Protein AF-0000000078660977 (afdb_homodimer)

Structure (mmCIF, N/CA/C/O backbone):
data_AF-0000000078660977-model_v1
#
loop_
_entity.id
_entity.type
_entity.pdbx_description
1 polymer Lipoprotein
#
loop_
_atom_site.group_PDB
_atom_site.id
_atom_site.type_symbol
_atom_site.label_atom_id
_atom_site.label_alt_id
_atom_site.label_comp_id
_atom_site.label_asym_id
_atom_site.label_entity_id
_atom_site.label_seq_id
_atom_site.pdbx_PDB_ins_code
_atom_site.Cartn_x
_atom_site.Cartn_y
_atom_site.Cartn_z
_atom_site.occupancy
_atom_site.B_iso_or_equiv
_atom_site.auth_seq_id
_atom_site.auth_comp_id
_atom_site.auth_asym_id
_atom_site.auth_atom_id
_atom_site.pdbx_PDB_model_num
ATOM 1 N N . MET A 1 1 ? -34.031 -117.062 -117.625 1 32.09 1 MET A N 1
ATOM 2 C CA . MET A 1 1 ? -34.219 -116.75 -116.25 1 32.09 1 MET A CA 1
ATOM 3 C C . MET A 1 1 ? -32.938 -116.125 -115.688 1 32.09 1 MET A C 1
ATOM 5 O O . MET A 1 1 ? -31.906 -116.812 -115.562 1 32.09 1 MET A O 1
ATOM 9 N N . SER A 1 2 ? -32.719 -114.75 -116 1 29 2 SER A N 1
ATOM 10 C CA . SER A 1 2 ? -31.562 -113.875 -116 1 29 2 SER A CA 1
ATOM 11 C C . SER A 1 2 ? -31 -113.688 -114.562 1 29 2 SER A C 1
ATOM 13 O O . SER A 1 2 ? -31.734 -113.812 -113.625 1 29 2 SER A O 1
ATOM 15 N N . ARG A 1 3 ? -29.672 -113.75 -114.438 1 29.28 3 ARG A N 1
ATOM 16 C CA . ARG A 1 3 ? -28.453 -113.75 -113.625 1 29.28 3 ARG A CA 1
ATOM 17 C C . ARG A 1 3 ? -28.328 -112.5 -112.812 1 29.28 3 ARG A C 1
ATOM 19 O O . ARG A 1 3 ? -27.328 -112.25 -112.125 1 29.28 3 ARG A O 1
ATOM 26 N N . PHE A 1 4 ? -29.375 -111.5 -112.938 1 35.97 4 PHE A N 1
ATOM 27 C CA . PHE A 1 4 ? -28.719 -110.25 -112.688 1 35.97 4 PHE A CA 1
ATOM 28 C C . PHE A 1 4 ? -28.281 -110.125 -111.188 1 35.97 4 PHE A C 1
ATOM 30 O O . PHE A 1 4 ? -29.094 -110.25 -110.312 1 35.97 4 PHE A O 1
ATOM 37 N N . GLY A 1 5 ? -27.062 -110.625 -110.875 1 33.03 5 GLY A N 1
ATOM 38 C CA . GLY A 1 5 ? -26.359 -110.688 -109.625 1 33.03 5 GLY A CA 1
ATOM 39 C C . GLY A 1 5 ? -26.172 -109.312 -109 1 33.03 5 GLY A C 1
ATOM 40 O O . GLY A 1 5 ? -25.719 -108.375 -109.625 1 33.03 5 GLY A O 1
ATOM 41 N N . ARG A 1 6 ? -27.141 -108.938 -108.125 1 36.5 6 ARG A N 1
ATOM 42 C CA . ARG A 1 6 ? -27.297 -107.688 -107.438 1 36.5 6 ARG A CA 1
ATOM 43 C C . ARG A 1 6 ? -26.031 -107.312 -106.625 1 36.5 6 ARG A C 1
ATOM 45 O O . ARG A 1 6 ? -25.531 -108.125 -105.875 1 36.5 6 ARG A O 1
ATOM 52 N N . ILE A 1 7 ? -25.156 -106.562 -107.312 1 34.75 7 ILE A N 1
ATOM 53 C CA . ILE A 1 7 ? -23.859 -106.062 -106.875 1 34.75 7 ILE A CA 1
ATOM 54 C C . ILE A 1 7 ? -24.031 -105.312 -105.625 1 34.75 7 ILE A C 1
ATOM 56 O O . ILE A 1 7 ? -24.812 -104.312 -105.562 1 34.75 7 ILE A O 1
ATOM 60 N N . LEU A 1 8 ? -23.969 -105.938 -104.438 1 33.34 8 LEU A N 1
ATOM 61 C CA . LEU A 1 8 ? -24.156 -105.438 -103.062 1 33.34 8 LEU A CA 1
ATOM 62 C C . LEU A 1 8 ? -23.156 -104.312 -102.75 1 33.34 8 LEU A C 1
ATOM 64 O O . LEU A 1 8 ? -21.938 -104.562 -102.875 1 33.34 8 LEU A O 1
ATOM 68 N N . ALA A 1 9 ? -23.328 -103.125 -103.312 1 35.66 9 ALA A N 1
ATOM 69 C CA . ALA A 1 9 ? -22.328 -102.062 -103.125 1 35.66 9 ALA A CA 1
ATOM 70 C C . ALA A 1 9 ? -22.078 -101.75 -101.688 1 35.66 9 ALA A C 1
ATOM 72 O O . ALA A 1 9 ? -23.031 -101.688 -100.875 1 35.66 9 ALA A O 1
ATOM 73 N N . PRO A 1 10 ? -20.875 -102 -101.188 1 38.38 10 PRO A N 1
ATOM 74 C CA . PRO A 1 10 ? -20.484 -101.875 -99.75 1 38.38 10 PRO A CA 1
ATOM 75 C C . PRO A 1 10 ? -20.641 -100.438 -99.25 1 38.38 10 PRO A C 1
ATOM 77 O O . PRO A 1 10 ? -20.406 -99.438 -100 1 38.38 10 PRO A O 1
ATOM 80 N N . THR A 1 11 ? -21.734 -100.125 -98.5 1 34.19 11 THR A N 1
ATOM 81 C CA . THR A 1 11 ? -22.062 -98.812 -97.938 1 34.19 11 THR A CA 1
ATOM 82 C C . THR A 1 11 ? -20.922 -98.312 -97.062 1 34.19 11 THR A C 1
ATOM 84 O O . THR A 1 11 ? -20.469 -99.062 -96.125 1 34.19 11 THR A O 1
ATOM 87 N N . PHE A 1 12 ? -20.031 -97.5 -97.562 1 32.88 12 PHE A N 1
ATOM 88 C CA . PHE A 1 12 ? -18.875 -96.875 -96.938 1 32.88 12 PHE A CA 1
ATOM 89 C C . PHE A 1 12 ? -19.297 -96 -95.75 1 32.88 12 PHE A C 1
ATOM 91 O O . PHE A 1 12 ? -20.172 -95.125 -95.875 1 32.88 12 PHE A O 1
ATOM 98 N N . LEU A 1 13 ? -19.344 -96.562 -94.562 1 32.59 13 LEU A N 1
ATOM 99 C CA . LEU A 1 13 ? -19.656 -95.938 -93.25 1 32.59 13 LEU A CA 1
ATOM 100 C C . LEU A 1 13 ? -18.672 -94.812 -92.938 1 32.59 13 LEU A C 1
ATOM 102 O O . LEU A 1 13 ? -17.469 -95.062 -92.875 1 32.59 13 LEU A O 1
ATOM 106 N N . LEU A 1 14 ? -18.844 -93.625 -93.562 1 33.38 14 LEU A N 1
ATOM 107 C CA . LEU A 1 14 ? -18.016 -92.438 -93.312 1 33.38 14 LEU A CA 1
ATOM 108 C C . LEU A 1 14 ? -18.094 -92.062 -91.812 1 33.38 14 LEU A C 1
ATOM 110 O O . LEU A 1 14 ? -19.172 -91.812 -91.312 1 33.38 14 LEU A O 1
ATOM 114 N N . SER A 1 15 ? -17.219 -92.562 -90.938 1 34.03 15 SER A N 1
ATOM 115 C CA . SER A 1 15 ? -17.047 -92.188 -89.5 1 34.03 15 SER A CA 1
ATOM 116 C C . SER A 1 15 ? -16.672 -90.75 -89.312 1 34.03 15 SER A C 1
ATOM 118 O O . SER A 1 15 ? -15.656 -90.312 -89.875 1 34.03 15 SER A O 1
ATOM 120 N N . ALA A 1 16 ? -17.625 -89.812 -89.375 1 34.84 16 ALA A N 1
ATOM 121 C CA . ALA A 1 16 ? -17.391 -88.375 -89.188 1 34.84 16 ALA A CA 1
ATOM 122 C C . ALA A 1 16 ? -16.781 -88.125 -87.812 1 34.84 16 ALA A C 1
ATOM 124 O O . ALA A 1 16 ? -17.344 -88.562 -86.75 1 34.84 16 ALA A O 1
ATOM 125 N N . LEU A 1 17 ? -15.438 -88 -87.688 1 34.91 17 LEU A N 1
ATOM 126 C CA . LEU A 1 17 ? -14.648 -87.625 -86.562 1 34.91 17 LEU A CA 1
ATOM 127 C C . LEU A 1 17 ? -15.047 -86.188 -86.062 1 34.91 17 LEU A C 1
ATOM 129 O O . LEU A 1 17 ? -14.891 -85.25 -86.812 1 34.91 17 LEU A O 1
ATOM 133 N N . ALA A 1 18 ? -16.203 -86 -8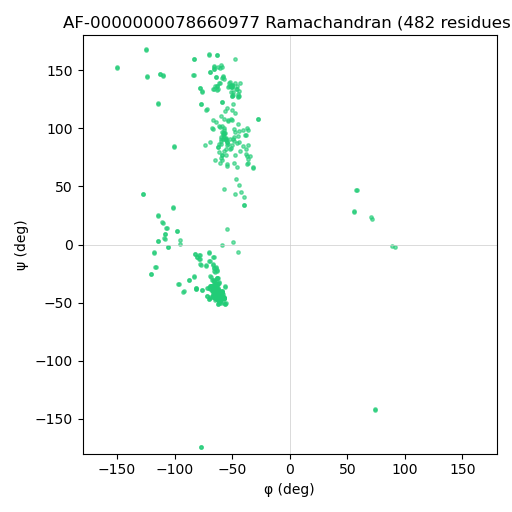5.375 1 37.31 18 ALA A N 1
ATOM 134 C CA . ALA A 1 18 ? -16.578 -84.75 -84.812 1 37.31 18 ALA A CA 1
ATOM 135 C C . ALA A 1 18 ? -15.523 -84.25 -83.875 1 37.31 18 ALA A C 1
ATOM 137 O O . ALA A 1 18 ? -15.203 -84.875 -82.875 1 37.31 18 ALA A O 1
ATOM 138 N N . ILE A 1 19 ? -14.5 -83.438 -84.312 1 37.97 19 ILE A N 1
ATOM 139 C CA . ILE A 1 19 ? -13.492 -82.75 -83.5 1 37.97 19 ILE A CA 1
ATOM 140 C C . ILE A 1 19 ? -14.164 -81.75 -82.562 1 37.97 19 ILE A C 1
ATOM 142 O O . ILE A 1 19 ? -14.852 -80.812 -83.062 1 37.97 19 ILE A O 1
ATOM 146 N N . GLY A 1 20 ? -14.672 -82.125 -81.375 1 35.31 20 GLY A N 1
ATOM 147 C CA . GLY A 1 20 ? -15.156 -81.25 -80.312 1 35.31 20 GLY A CA 1
ATOM 148 C C . GLY A 1 20 ? -14.172 -80.188 -80 1 35.31 20 GLY A C 1
ATOM 149 O O . GLY A 1 20 ? -13.016 -80.438 -79.688 1 35.31 20 GLY A O 1
ATOM 150 N N . LEU A 1 21 ? -14.203 -79 -80.625 1 39.22 21 LEU A N 1
ATOM 151 C CA . LEU A 1 21 ? -13.469 -77.812 -80.25 1 39.22 21 LEU A CA 1
ATOM 152 C C . LEU A 1 21 ? -13.758 -77.375 -78.812 1 39.22 21 LEU A C 1
ATOM 154 O O . LEU A 1 21 ? -14.898 -77.125 -78.438 1 39.22 21 LEU A O 1
ATOM 158 N N . ALA A 1 22 ? -13.133 -78 -77.75 1 43.34 22 ALA A N 1
ATOM 159 C CA . ALA A 1 22 ? -13.133 -77.562 -76.375 1 43.34 22 ALA A CA 1
ATOM 160 C C . ALA A 1 22 ? -12.711 -76.062 -76.25 1 43.34 22 ALA A C 1
ATOM 162 O O . ALA A 1 22 ? -11.594 -75.75 -76.625 1 43.34 22 ALA A O 1
ATOM 163 N N . SER A 1 23 ? -13.625 -75.125 -76.438 1 44.31 23 SER A N 1
ATOM 164 C CA . SER A 1 23 ? -13.383 -73.688 -76.188 1 44.31 23 SER A CA 1
ATOM 165 C C . SER A 1 23 ? -12.805 -73.5 -74.75 1 44.31 23 SER A C 1
ATOM 167 O O . SER A 1 23 ? -13.414 -73.938 -73.75 1 44.31 23 SER A O 1
ATOM 169 N N . CYS A 1 24 ? -11.531 -73.5 -74.438 1 46.94 24 CYS A N 1
ATOM 170 C CA . CYS A 1 24 ? -10.797 -73.062 -73.25 1 46.94 24 CYS A CA 1
ATOM 171 C C . CYS A 1 24 ? -11.258 -71.75 -72.75 1 46.94 24 CYS A C 1
ATOM 173 O O . CYS A 1 24 ? -10.781 -70.688 -73.25 1 46.94 24 CYS A O 1
ATOM 175 N N . ALA A 1 25 ? -12.547 -71.438 -72.5 1 49.53 25 ALA A N 1
ATOM 176 C CA . ALA A 1 25 ? -12.859 -70.188 -71.875 1 49.53 25 ALA A CA 1
ATOM 177 C C . ALA A 1 25 ? -12.07 -70 -70.562 1 49.53 25 ALA A C 1
ATOM 179 O O . ALA A 1 25 ? -12.086 -70.875 -69.688 1 49.53 25 ALA A O 1
ATOM 180 N N . ALA A 1 26 ? -11.008 -69.125 -70.5 1 58.16 26 ALA A N 1
ATOM 181 C CA . ALA A 1 26 ? -10.281 -68.75 -69.25 1 58.16 26 ALA A CA 1
ATOM 182 C C . ALA A 1 26 ? -11.234 -68.312 -68.125 1 58.16 26 ALA A C 1
ATOM 184 O O . ALA A 1 26 ? -12.242 -67.688 -68.375 1 58.16 26 ALA A O 1
ATOM 185 N N . PRO A 1 27 ? -11.211 -69.125 -67.062 1 62.12 27 PRO A N 1
ATOM 186 C CA . PRO A 1 27 ? -12.062 -68.688 -65.938 1 62.12 27 PRO A CA 1
ATOM 187 C C . PRO A 1 27 ? -11.945 -67.188 -65.625 1 62.12 27 PRO A C 1
ATOM 189 O O . PRO A 1 27 ? -10.891 -66.625 -65.875 1 62.12 27 PRO A O 1
ATOM 192 N N . PRO A 1 28 ? -13.109 -66.5 -65.562 1 65.25 28 PRO A N 1
ATOM 193 C CA . PRO A 1 28 ? -13.031 -65.062 -65.25 1 65.25 28 PRO A CA 1
ATOM 194 C C . PRO A 1 28 ? -12.094 -64.75 -64.125 1 65.25 28 PRO A C 1
ATOM 196 O O . PRO A 1 28 ? -11.93 -65.562 -63.188 1 65.25 28 PRO A O 1
ATOM 199 N N . PRO A 1 29 ? -11.156 -63.844 -64.312 1 67.25 29 PRO A N 1
ATOM 200 C CA . PRO A 1 29 ? -10.25 -63.469 -63.219 1 67.25 29 PRO A CA 1
ATOM 201 C C . PRO A 1 29 ? -10.977 -63.25 -61.906 1 67.25 29 PRO A C 1
ATOM 203 O O . PRO A 1 29 ? -12.141 -62.844 -61.906 1 67.25 29 PRO A O 1
ATOM 206 N N . PRO A 1 30 ? -10.516 -63.875 -60.844 1 70.75 30 PRO A N 1
ATOM 207 C CA . PRO A 1 30 ? -11.148 -63.656 -59.562 1 70.75 30 PRO A CA 1
ATOM 208 C C . PRO A 1 30 ? -11.414 -62.156 -59.281 1 70.75 30 PRO A C 1
ATOM 210 O O . PRO A 1 30 ? -10.703 -61.312 -59.812 1 70.75 30 PRO A O 1
ATOM 213 N N . PRO A 1 31 ? -12.633 -61.812 -58.75 1 72.25 31 PRO A N 1
ATOM 214 C CA . PRO A 1 31 ? -12.914 -60.406 -58.469 1 72.25 31 PRO A CA 1
ATOM 215 C C . PRO A 1 31 ? -11.82 -59.75 -57.625 1 72.25 31 PRO A C 1
ATOM 217 O O . PRO A 1 31 ? -11.148 -60.438 -56.844 1 72.25 31 PRO A O 1
ATOM 220 N N . PRO A 1 32 ? -11.461 -58.5 -57.938 1 72.81 32 PRO A N 1
ATOM 221 C CA . PRO A 1 32 ? -10.43 -57.844 -57.125 1 72.81 32 PRO A CA 1
ATOM 222 C C . PRO A 1 32 ? -10.742 -57.844 -55.625 1 72.81 32 PRO A C 1
ATOM 224 O O . PRO A 1 32 ? -11.914 -57.844 -55.25 1 72.81 32 PRO A O 1
ATOM 227 N N . PRO A 1 33 ? -9.719 -58.156 -54.781 1 72.5 33 PRO A N 1
ATOM 228 C CA . PRO A 1 33 ? -9.977 -58.094 -53.344 1 72.5 33 PRO A CA 1
ATOM 229 C C . PRO A 1 33 ? -10.633 -56.781 -52.906 1 72.5 33 PRO A C 1
ATOM 231 O O . PRO A 1 33 ? -10.438 -55.75 -53.531 1 72.5 33 PRO A O 1
ATOM 234 N N . PRO A 1 34 ? -11.664 -56.844 -52 1 73.44 34 PRO A N 1
ATOM 235 C CA . PRO A 1 34 ? -12.297 -55.625 -51.531 1 73.44 34 PRO A CA 1
ATOM 236 C C . PRO A 1 34 ? -11.281 -54.594 -51.031 1 73.44 34 PRO A C 1
ATOM 238 O O . PRO A 1 34 ? -10.211 -54.969 -50.531 1 73.44 34 PRO A O 1
ATOM 241 N N . PRO A 1 35 ? -11.453 -53.312 -51.406 1 73.44 35 PRO A N 1
ATOM 242 C CA . PRO A 1 35 ? -10.523 -52.281 -50.938 1 73.44 35 PRO A CA 1
ATOM 243 C C . PRO A 1 35 ? -10.328 -52.312 -49.406 1 73.44 35 PRO A C 1
ATOM 245 O O . PRO A 1 35 ? -11.242 -52.688 -48.688 1 73.44 35 PRO A O 1
ATOM 248 N N . PRO A 1 36 ? -9.07 -52.188 -49 1 71.38 36 PRO A N 1
ATOM 249 C CA . PRO A 1 36 ? -8.844 -52.188 -47.562 1 71.38 36 PRO A CA 1
ATOM 250 C C . PRO A 1 36 ? -9.75 -51.219 -46.844 1 71.38 36 PRO A C 1
ATOM 252 O O . PRO A 1 36 ? -10.156 -50.188 -47.406 1 71.38 36 PRO A O 1
ATOM 255 N N . PRO A 1 37 ? -10.328 -51.625 -45.688 1 71 37 PRO A N 1
ATOM 256 C CA . PRO A 1 37 ? -11.172 -50.688 -44.938 1 71 37 PRO A CA 1
ATOM 257 C C . PRO A 1 37 ? -10.508 -49.344 -44.688 1 71 37 PRO A C 1
ATOM 259 O O . PRO A 1 37 ? -9.281 -49.281 -44.594 1 71 37 PRO A O 1
ATOM 262 N N . PRO A 1 38 ? -11.266 -48.25 -45 1 66.19 38 PRO A N 1
ATOM 263 C CA . PRO A 1 38 ? -10.688 -46.906 -44.75 1 66.19 38 PRO A CA 1
ATOM 264 C C . PRO A 1 38 ? -10.031 -46.781 -43.375 1 66.19 38 PRO A C 1
ATOM 266 O O . PRO A 1 38 ? -10.461 -47.438 -42.438 1 66.19 38 PRO A O 1
ATOM 269 N N . PRO A 1 39 ? -8.812 -46.188 -43.406 1 62.62 39 PRO A N 1
ATOM 270 C CA . PRO A 1 39 ? -8.156 -46.062 -42.125 1 62.62 39 PRO A CA 1
ATOM 271 C C . PRO A 1 39 ? -9.07 -45.438 -41.062 1 62.62 39 PRO A C 1
ATOM 273 O O . PRO A 1 39 ? -9.906 -44.594 -41.375 1 62.62 39 PRO A O 1
ATOM 276 N N . LYS A 1 40 ? -9.211 -46.094 -39.906 1 64.75 40 LYS A N 1
ATOM 277 C CA . LYS A 1 40 ? -10.008 -45.562 -38.812 1 64.75 40 LYS A CA 1
ATOM 278 C C . LYS A 1 40 ? -9.625 -44.125 -38.469 1 64.75 40 LYS A C 1
ATOM 280 O O . LYS A 1 40 ? -8.438 -43.812 -38.375 1 64.75 40 LYS A O 1
ATOM 285 N N . VAL A 1 41 ? -10.492 -43.188 -38.812 1 64.5 41 VAL A N 1
ATOM 286 C CA . VAL A 1 41 ? -10.289 -41.781 -38.438 1 64.5 41 VAL A CA 1
ATOM 287 C C . VAL A 1 41 ? -10.172 -41.656 -36.938 1 64.5 41 VAL A C 1
ATOM 289 O O . VAL A 1 41 ? -11.094 -42.031 -36.188 1 64.5 41 VAL A O 1
ATOM 292 N N . VAL A 1 42 ? -9.008 -41.656 -36.344 1 68.25 42 VAL A N 1
ATOM 293 C CA . VAL A 1 42 ? -8.797 -41.406 -34.938 1 68.25 42 VAL A CA 1
ATOM 294 C C . VAL A 1 42 ? -9.156 -39.938 -34.594 1 68.25 42 VAL A C 1
ATOM 296 O O . VAL A 1 42 ? -8.555 -39 -35.125 1 68.25 42 VAL A O 1
ATOM 299 N N . ILE A 1 43 ? -10.312 -39.688 -34.062 1 80.25 43 ILE A N 1
ATOM 300 C CA . ILE A 1 43 ? -10.68 -38.375 -33.562 1 80.25 43 ILE A CA 1
ATOM 301 C C . ILE A 1 43 ? -9.797 -37.969 -32.375 1 80.25 43 ILE A C 1
ATOM 303 O O . ILE A 1 43 ? -9.844 -38.625 -31.328 1 80.25 43 ILE A O 1
ATOM 307 N N . ILE A 1 44 ? -8.859 -37.062 -32.562 1 85.69 44 ILE A N 1
ATOM 308 C CA . ILE A 1 44 ? -7.98 -36.562 -31.5 1 85.69 44 ILE A CA 1
ATOM 309 C C . ILE A 1 44 ? -8.766 -35.656 -30.547 1 85.69 44 ILE A C 1
ATOM 311 O O . ILE A 1 44 ? -9.344 -34.656 -30.984 1 85.69 44 ILE A O 1
ATOM 315 N N . PRO A 1 45 ? -8.828 -36.125 -29.312 1 90.88 45 PRO A N 1
ATOM 316 C CA . PRO A 1 45 ? -9.492 -35.219 -28.359 1 90.88 45 PRO A CA 1
ATOM 317 C C . PRO A 1 45 ? -8.812 -33.875 -28.25 1 90.88 45 PRO A C 1
ATOM 319 O O . PRO A 1 45 ? -7.625 -33.75 -28.562 1 90.88 45 PRO A O 1
ATOM 322 N N . PRO A 1 46 ? -9.594 -32.938 -27.875 1 92.81 46 PRO A N 1
ATOM 323 C CA . PRO A 1 46 ? -8.984 -31.625 -27.734 1 92.81 46 PRO A CA 1
ATOM 324 C C . PRO A 1 46 ? -7.836 -31.609 -26.719 1 92.81 46 PRO A C 1
ATOM 326 O O . PRO A 1 46 ? -7.883 -32.312 -25.719 1 92.81 46 PRO A O 1
ATOM 329 N N . ARG A 1 47 ? -6.785 -30.812 -27.031 1 93.31 47 ARG A N 1
ATOM 330 C CA . ARG A 1 47 ? -5.652 -30.625 -26.125 1 93.31 47 ARG A CA 1
ATOM 331 C C . ARG A 1 47 ? -6.094 -29.969 -24.828 1 93.31 47 ARG A C 1
ATOM 333 O O . ARG A 1 47 ? -6.824 -28.984 -24.828 1 93.31 47 ARG A O 1
ATOM 340 N N . PRO A 1 48 ? -5.664 -30.5 -23.719 1 95.25 48 PRO A N 1
ATOM 341 C CA . PRO A 1 48 ? -6.027 -29.906 -22.438 1 95.25 48 PRO A CA 1
ATOM 342 C C . PRO A 1 48 ? -5.594 -28.438 -22.312 1 95.25 48 PRO A C 1
ATOM 344 O O . PRO A 1 48 ? -4.527 -28.078 -22.812 1 95.25 48 PRO A O 1
ATOM 347 N N . LYS A 1 49 ? -6.422 -27.719 -21.656 1 95.56 49 LYS A N 1
ATOM 348 C CA . LYS A 1 49 ? -6.133 -26.297 -21.438 1 95.56 49 LYS A CA 1
ATOM 349 C C . LYS A 1 49 ? -5.871 -26.016 -19.953 1 95.56 49 LYS A C 1
ATOM 351 O O . LYS A 1 49 ? -6.52 -26.609 -19.078 1 95.56 49 LYS A O 1
ATOM 356 N N . ALA A 1 50 ? -5.027 -25.109 -19.75 1 96.81 50 ALA A N 1
ATOM 357 C CA . ALA A 1 50 ? -4.711 -24.734 -18.375 1 96.81 50 ALA A CA 1
ATOM 358 C C . ALA A 1 50 ? -5.891 -24.031 -17.719 1 96.81 50 ALA A C 1
ATOM 360 O O . ALA A 1 50 ? -6.641 -23.312 -18.391 1 96.81 50 ALA A O 1
ATOM 361 N N . PRO A 1 51 ? -5.977 -24.234 -16.469 1 96.88 51 PRO A N 1
ATOM 362 C CA . PRO A 1 51 ? -7.078 -23.562 -15.781 1 96.88 51 PRO A CA 1
ATOM 363 C C . PRO A 1 51 ? -6.965 -22.031 -15.844 1 96.88 51 PRO A C 1
ATOM 365 O O . PRO A 1 51 ? -5.879 -21.484 -15.633 1 96.88 51 PRO A O 1
ATOM 368 N N . ASN A 1 52 ? -8.078 -21.391 -16.109 1 96.44 52 ASN A N 1
ATOM 369 C CA . ASN A 1 52 ? -8.203 -19.938 -16.109 1 96.44 52 ASN A CA 1
ATOM 370 C C . ASN A 1 52 ? -7.191 -19.281 -17.047 1 96.44 52 ASN A C 1
ATOM 372 O O . ASN A 1 52 ? -6.676 -18.203 -16.75 1 96.44 52 ASN A O 1
ATOM 376 N N . GLY A 1 53 ? -6.824 -20.016 -18.062 1 94.56 53 GLY A N 1
ATOM 377 C CA . GLY A 1 53 ? -5.926 -19.453 -19.062 1 94.56 53 GLY A CA 1
ATOM 378 C C . GLY A 1 53 ? -4.508 -19.281 -18.562 1 94.56 53 GLY A C 1
ATOM 379 O O . GLY A 1 53 ? -3.75 -18.469 -19.109 1 94.56 53 GLY A O 1
ATOM 380 N N . ALA A 1 54 ? -4.168 -20 -17.562 1 96.62 54 ALA A N 1
ATOM 381 C CA . ALA A 1 54 ? -2.836 -19.922 -16.969 1 96.62 54 ALA A CA 1
ATOM 382 C C . ALA A 1 54 ? -1.762 -20.297 -17.984 1 96.62 54 ALA A C 1
ATOM 384 O O . ALA A 1 54 ? -2.035 -21.031 -18.953 1 96.62 54 ALA A O 1
ATOM 385 N N . SER A 1 55 ? -0.605 -19.734 -17.781 1 93.12 55 SER A N 1
ATOM 386 C CA . SER A 1 55 ? 0.537 -20.141 -18.594 1 93.12 55 SER A CA 1
ATOM 387 C C . SER A 1 55 ? 0.881 -21.609 -18.375 1 93.12 55 SER A C 1
ATOM 389 O O . SER A 1 55 ? 0.479 -22.203 -17.375 1 93.12 55 SER A O 1
ATOM 391 N N . GLU A 1 56 ? 1.657 -22.188 -19.281 1 88.12 56 GLU A N 1
ATOM 392 C CA . GLU A 1 56 ? 1.96 -23.625 -19.219 1 88.12 56 GLU A CA 1
ATOM 393 C C . GLU A 1 56 ? 3.096 -23.906 -18.234 1 88.12 56 GLU A C 1
ATOM 395 O O . GLU A 1 56 ? 3.312 -25.047 -17.844 1 88.12 56 GLU A O 1
ATOM 400 N N . ASN A 1 57 ? 3.727 -22.906 -17.734 1 88 57 ASN A N 1
ATOM 401 C CA . ASN A 1 57 ? 4.926 -23.188 -16.953 1 88 57 ASN A CA 1
ATOM 402 C C . ASN A 1 57 ? 4.867 -22.516 -15.586 1 88 57 ASN A C 1
ATOM 404 O O . ASN A 1 57 ? 5.871 -21.984 -15.102 1 88 57 ASN A O 1
ATOM 408 N N . ILE A 1 58 ? 3.746 -22.594 -14.977 1 94.38 58 ILE A N 1
ATOM 409 C CA . ILE A 1 58 ? 3.643 -22.031 -13.641 1 94.38 58 ILE A CA 1
ATOM 410 C C . ILE A 1 58 ? 4.285 -22.984 -12.633 1 94.38 58 ILE A C 1
ATOM 412 O O . ILE A 1 58 ? 4.109 -24.203 -12.711 1 94.38 58 ILE A O 1
ATOM 416 N N . TYR A 1 59 ? 5.059 -22.375 -11.781 1 92.31 59 TYR A N 1
ATOM 417 C CA . TYR A 1 59 ? 5.621 -23.156 -10.688 1 92.31 59 TYR A CA 1
ATOM 418 C C . TYR A 1 59 ? 4.527 -23.625 -9.734 1 92.31 59 TYR A C 1
ATOM 420 O O . TYR A 1 59 ? 3.668 -22.828 -9.328 1 92.31 59 TYR A O 1
ATOM 428 N N . VAL A 1 60 ? 4.582 -24.906 -9.359 1 94.94 60 VAL A N 1
ATOM 429 C CA . VAL A 1 60 ? 3.631 -25.469 -8.414 1 94.94 60 VAL A CA 1
ATOM 430 C C . VAL A 1 60 ? 4.355 -25.875 -7.129 1 94.94 60 VAL A C 1
ATOM 432 O O . VAL A 1 60 ? 5.242 -26.734 -7.148 1 94.94 60 VAL A O 1
ATOM 435 N N . PRO A 1 61 ? 3.906 -25.297 -6.004 1 95.88 61 PRO A N 1
ATOM 436 C CA . PRO A 1 61 ? 4.559 -25.688 -4.75 1 95.88 61 PRO A CA 1
ATOM 437 C C . PRO A 1 61 ? 4.344 -27.156 -4.406 1 95.88 61 PRO A C 1
ATOM 439 O O . PRO A 1 61 ? 3.264 -27.703 -4.648 1 95.88 61 PRO A O 1
ATOM 442 N N . PRO A 1 62 ? 5.355 -27.719 -3.85 1 94 62 PRO A N 1
ATOM 443 C CA . PRO A 1 62 ? 5.215 -29.125 -3.5 1 94 62 PRO A CA 1
ATOM 444 C C . PRO A 1 62 ? 4.164 -29.359 -2.416 1 94 62 PRO A C 1
ATOM 446 O O . PRO A 1 62 ? 3.928 -28.484 -1.578 1 94 62 PRO A O 1
ATOM 449 N N . ALA A 1 63 ? 3.59 -30.531 -2.498 1 92.31 63 ALA A N 1
ATOM 450 C CA . ALA A 1 63 ? 2.615 -30.953 -1.497 1 92.31 63 ALA A CA 1
ATOM 451 C C . ALA A 1 63 ? 3.182 -32.062 -0.623 1 92.31 63 ALA A C 1
ATOM 453 O O . ALA A 1 63 ? 4.012 -32.875 -1.075 1 92.31 63 ALA A O 1
ATOM 454 N N . ASP A 1 64 ? 2.752 -31.984 0.606 1 90.31 64 ASP A N 1
ATOM 455 C CA . ASP A 1 64 ? 3.16 -33.094 1.469 1 90.31 64 ASP A CA 1
ATOM 456 C C . ASP A 1 64 ? 2.324 -34.344 1.194 1 90.31 64 ASP A C 1
ATOM 458 O O . ASP A 1 64 ? 1.555 -34.375 0.231 1 90.31 64 ASP A O 1
ATOM 462 N N . ALA A 1 65 ? 2.574 -35.375 2.051 1 89.94 65 ALA A N 1
ATOM 463 C CA . ALA A 1 65 ? 1.932 -36.656 1.837 1 89.94 65 ALA A CA 1
ATOM 464 C C . ALA A 1 65 ? 0.415 -36.562 1.962 1 89.94 65 ALA A C 1
ATOM 466 O O . ALA A 1 65 ? -0.323 -37.344 1.369 1 89.94 65 ALA A O 1
ATOM 467 N N . ASN A 1 66 ? -0.048 -35.531 2.65 1 89.31 66 ASN A N 1
ATOM 468 C CA . ASN A 1 66 ? -1.479 -35.344 2.865 1 89.31 66 ASN A CA 1
ATOM 469 C C . ASN A 1 66 ? -2.078 -34.406 1.835 1 89.31 66 ASN A C 1
ATOM 471 O O . ASN A 1 66 ? -3.266 -34.062 1.901 1 89.31 66 ASN A O 1
ATOM 475 N N . GLY A 1 67 ? -1.264 -33.938 0.939 1 86.81 67 GLY A N 1
ATOM 476 C CA . GLY A 1 67 ? -1.76 -33.094 -0.124 1 86.81 67 GLY A CA 1
ATOM 477 C C . GLY A 1 67 ? -1.702 -31.609 0.225 1 86.81 67 GLY A C 1
ATOM 478 O O . GLY A 1 67 ? -2.129 -30.75 -0.563 1 86.81 67 GLY A O 1
ATOM 479 N N . LEU A 1 68 ? -1.257 -31.344 1.438 1 90.62 68 LEU A N 1
ATOM 480 C CA . LEU A 1 68 ? -1.125 -29.938 1.837 1 90.62 68 LEU A CA 1
ATOM 481 C C . LEU A 1 68 ? 0.115 -29.312 1.211 1 90.62 68 LEU A C 1
ATOM 483 O O . LEU A 1 68 ? 1.235 -29.766 1.449 1 90.62 68 LEU A O 1
ATOM 487 N N . ARG A 1 69 ? -0.111 -28.281 0.456 1 94.38 69 ARG A N 1
ATOM 488 C CA . ARG A 1 69 ? 0.988 -27.672 -0.273 1 94.38 69 ARG A CA 1
ATOM 489 C C . ARG A 1 69 ? 1.741 -26.672 0.612 1 94.38 69 ARG A C 1
ATOM 491 O O . ARG A 1 69 ? 1.143 -26.016 1.465 1 94.38 69 ARG A O 1
ATOM 498 N N . GLN A 1 70 ? 2.986 -26.656 0.338 1 94.81 70 GLN A N 1
ATOM 499 C CA . GLN A 1 70 ? 3.773 -25.594 0.956 1 94.81 70 GLN A CA 1
ATOM 500 C C . GLN A 1 70 ? 3.275 -24.219 0.523 1 94.81 70 GLN A C 1
ATOM 502 O O . GLN A 1 70 ? 2.873 -24.031 -0.626 1 94.81 70 GLN A O 1
ATOM 507 N N . SER A 1 71 ? 3.254 -23.359 1.52 1 96.19 71 SER A N 1
ATOM 508 C CA . SER A 1 71 ? 2.797 -22 1.238 1 96.19 71 SER A CA 1
ATOM 509 C C . SER A 1 71 ? 3.469 -20.984 2.16 1 96.19 71 SER A C 1
ATOM 511 O O . SER A 1 71 ? 3.799 -21.312 3.305 1 96.19 71 SER A O 1
ATOM 513 N N . LEU A 1 72 ? 3.582 -19.797 1.646 1 96.25 72 LEU A N 1
ATOM 514 C CA . LEU A 1 72 ? 4.098 -18.672 2.432 1 96.25 72 LEU A CA 1
ATOM 515 C C . LEU A 1 72 ? 3.152 -18.328 3.578 1 96.25 72 LEU A C 1
ATOM 517 O O . LEU A 1 72 ? 3.521 -17.609 4.5 1 96.25 72 LEU A O 1
ATOM 521 N N . ASN A 1 73 ? 1.967 -18.922 3.521 1 98 73 ASN A N 1
ATOM 522 C CA . ASN A 1 73 ? 0.937 -18.609 4.504 1 98 73 ASN A CA 1
ATOM 523 C C . ASN A 1 73 ? 0.736 -19.734 5.5 1 98 73 ASN A C 1
ATOM 525 O O . ASN A 1 73 ? -0.268 -19.781 6.215 1 98 73 ASN A O 1
ATOM 529 N N . ARG A 1 74 ? 1.693 -20.672 5.535 1 96.38 74 ARG A N 1
ATOM 530 C CA . ARG A 1 74 ? 1.619 -21.797 6.457 1 96.38 74 ARG A CA 1
ATOM 531 C C . ARG A 1 74 ? 2.867 -21.875 7.332 1 96.38 74 ARG A C 1
ATOM 533 O O . ARG A 1 74 ? 3.969 -21.547 6.883 1 96.38 74 ARG A O 1
ATOM 540 N N . ASN A 1 75 ? 2.621 -22.297 8.57 1 95.38 75 ASN A N 1
ATOM 541 C CA . ASN A 1 75 ? 3.707 -22.5 9.523 1 95.38 75 ASN A CA 1
ATOM 542 C C . ASN A 1 75 ? 4.52 -21.234 9.734 1 95.38 75 ASN A C 1
ATOM 544 O O . ASN A 1 75 ? 5.75 -21.25 9.648 1 95.38 75 ASN A O 1
ATOM 548 N N . ILE A 1 76 ? 3.801 -20.156 9.93 1 97.5 76 ILE A N 1
ATOM 549 C CA . ILE A 1 76 ? 4.43 -18.859 10.148 1 97.5 76 ILE A CA 1
ATOM 550 C C . ILE A 1 76 ? 3.924 -18.266 11.461 1 97.5 76 ILE A C 1
ATOM 552 O O . ILE A 1 76 ? 2.969 -18.766 12.055 1 97.5 76 ILE A O 1
ATOM 556 N N . SER A 1 77 ? 4.57 -17.234 11.922 1 97.81 77 SER A N 1
ATOM 557 C CA . SER A 1 77 ? 4.176 -16.594 13.172 1 97.81 77 SER A CA 1
ATOM 558 C C . SER A 1 77 ? 2.848 -15.859 13.023 1 97.81 77 SER A C 1
ATOM 560 O O . SER A 1 77 ? 2.412 -15.57 11.906 1 97.81 77 SER A O 1
ATOM 562 N N . THR A 1 78 ? 2.271 -15.562 14.117 1 97.69 78 THR A N 1
ATOM 563 C CA . THR A 1 78 ? 1.021 -14.812 14.086 1 97.69 78 THR A CA 1
ATOM 564 C C . THR A 1 78 ? 1.245 -13.406 13.539 1 97.69 78 THR A C 1
ATOM 566 O O . THR A 1 78 ? 0.366 -12.844 12.883 1 97.69 78 THR A O 1
ATOM 569 N N . ALA A 1 79 ? 2.404 -12.844 13.758 1 97.75 79 ALA A N 1
ATOM 570 C CA . ALA A 1 79 ? 2.738 -11.547 13.18 1 97.75 79 ALA A CA 1
ATOM 571 C C . ALA A 1 79 ? 2.783 -11.617 11.656 1 97.75 79 ALA A C 1
ATOM 573 O O . ALA A 1 79 ? 2.262 -10.734 10.969 1 97.75 79 ALA A O 1
ATOM 574 N N . GLN A 1 80 ? 3.361 -12.656 11.219 1 98.31 80 GLN A N 1
ATOM 575 C CA . GLN A 1 80 ? 3.404 -12.852 9.773 1 98.31 80 GLN A CA 1
ATOM 576 C C . GLN A 1 80 ? 2.002 -13.047 9.203 1 98.31 80 GLN A C 1
ATOM 578 O O . GLN A 1 80 ? 1.706 -12.586 8.094 1 98.31 80 GLN A O 1
ATOM 583 N N . MET A 1 81 ? 1.192 -13.688 9.945 1 98.75 81 MET A N 1
ATOM 584 C CA . MET A 1 81 ? -0.163 -13.93 9.453 1 98.75 81 MET A CA 1
ATOM 585 C C . MET A 1 81 ? -0.937 -12.617 9.336 1 98.75 81 MET A C 1
ATOM 587 O O . MET A 1 81 ? -1.666 -12.414 8.367 1 98.75 81 MET A O 1
ATOM 591 N N . VAL A 1 82 ? -0.765 -11.742 10.305 1 98.81 82 VAL A N 1
ATOM 592 C CA . VAL A 1 82 ? -1.428 -10.445 10.234 1 98.81 82 VAL A CA 1
ATOM 593 C C . VAL A 1 82 ? -0.861 -9.633 9.07 1 98.81 82 VAL A C 1
ATOM 595 O O . VAL A 1 82 ? -1.612 -9.023 8.305 1 98.81 82 VAL A O 1
ATOM 598 N N . TRP A 1 83 ? 0.424 -9.672 8.953 1 98.44 83 TRP A N 1
ATOM 599 C CA . TRP A 1 83 ? 1.065 -8.93 7.875 1 98.44 83 TRP A CA 1
ATOM 600 C C . TRP A 1 83 ? 0.618 -9.453 6.512 1 98.44 83 TRP A C 1
ATOM 602 O O . TRP A 1 83 ? 0.335 -8.672 5.602 1 98.44 83 TRP A O 1
ATOM 612 N N . ASN A 1 84 ? 0.527 -10.742 6.398 1 98.88 84 ASN A N 1
ATOM 613 C CA . ASN A 1 84 ? 0.112 -11.328 5.133 1 98.88 84 ASN A CA 1
ATOM 614 C C . ASN A 1 84 ? -1.351 -11.023 4.824 1 98.88 84 ASN A C 1
ATOM 616 O O . ASN A 1 84 ? -1.723 -10.859 3.662 1 98.88 84 ASN A O 1
ATOM 620 N N . LEU A 1 85 ? -2.156 -10.992 5.836 1 98.88 85 LEU A N 1
ATOM 621 C CA . LEU A 1 85 ? -3.543 -10.594 5.633 1 98.88 85 LEU A CA 1
ATOM 622 C C . LEU A 1 85 ? -3.625 -9.164 5.105 1 98.88 85 LEU A C 1
ATOM 624 O O . LEU A 1 85 ? -4.387 -8.883 4.176 1 98.88 85 LEU A O 1
ATOM 628 N N . ARG A 1 86 ? -2.834 -8.266 5.629 1 98.75 86 ARG A N 1
ATOM 629 C CA . ARG A 1 86 ? -2.771 -6.895 5.133 1 98.75 86 ARG A CA 1
ATOM 630 C C . ARG A 1 86 ? -2.32 -6.859 3.676 1 98.75 86 ARG A C 1
ATOM 632 O O . ARG A 1 86 ? -2.865 -6.102 2.869 1 98.75 86 ARG A O 1
ATOM 639 N N . ALA A 1 87 ? -1.34 -7.656 3.428 1 98.75 87 ALA A N 1
ATOM 640 C CA . ALA A 1 87 ? -0.839 -7.734 2.059 1 98.75 87 ALA A CA 1
ATOM 641 C C . ALA A 1 87 ? -1.932 -8.203 1.1 1 98.75 87 ALA A C 1
ATOM 643 O O . ALA A 1 87 ? -2.041 -7.691 -0.019 1 98.75 87 ALA A O 1
ATOM 644 N N . ALA A 1 88 ? -2.717 -9.164 1.538 1 98.94 88 ALA A N 1
ATOM 645 C CA . ALA A 1 88 ? -3.83 -9.633 0.716 1 98.94 88 ALA A CA 1
ATOM 646 C C . ALA A 1 88 ? -4.824 -8.5 0.446 1 98.94 88 ALA A C 1
ATOM 648 O O . ALA A 1 88 ? -5.262 -8.312 -0.69 1 98.94 88 ALA A O 1
ATOM 649 N N . TYR A 1 89 ? -5.164 -7.754 1.494 1 98.88 89 TYR A N 1
ATOM 650 C CA . TYR A 1 89 ? -6.043 -6.598 1.333 1 98.88 89 TYR A CA 1
ATOM 651 C C . TYR A 1 89 ? -5.457 -5.602 0.341 1 98.88 89 TYR A C 1
ATOM 653 O O . TYR A 1 89 ? -6.168 -5.086 -0.526 1 98.88 89 TYR A O 1
ATOM 661 N N . ASN A 1 90 ? -4.215 -5.336 0.468 1 98.25 90 ASN A N 1
ATOM 662 C CA . ASN A 1 90 ? -3.518 -4.375 -0.383 1 98.25 90 ASN A CA 1
ATOM 663 C C . ASN A 1 90 ? -3.545 -4.805 -1.848 1 98.25 90 ASN A C 1
ATOM 665 O O . ASN A 1 90 ? -3.922 -4.02 -2.721 1 98.25 90 ASN A O 1
ATOM 669 N N . VAL A 1 91 ? -3.193 -6.047 -2.043 1 98.62 91 VAL A N 1
ATOM 670 C CA . VAL A 1 91 ? -3.17 -6.559 -3.408 1 98.62 91 VAL A CA 1
ATOM 671 C C . VAL A 1 91 ? -4.574 -6.496 -4.008 1 98.62 91 VAL A C 1
ATOM 673 O O . VAL A 1 91 ? -4.742 -6.113 -5.168 1 98.62 91 VAL A O 1
ATOM 676 N N . ALA A 1 92 ? -5.551 -6.883 -3.24 1 98.88 92 ALA A N 1
ATOM 677 C CA . ALA A 1 92 ? -6.926 -6.852 -3.734 1 98.88 92 ALA A CA 1
ATOM 678 C C . ALA A 1 92 ? -7.359 -5.422 -4.055 1 98.88 92 ALA A C 1
ATOM 680 O O . ALA A 1 92 ? -8.016 -5.18 -5.066 1 98.88 92 ALA A O 1
ATOM 681 N N . ALA A 1 93 ? -6.977 -4.516 -3.25 1 98.12 93 ALA A N 1
ATOM 682 C CA . ALA A 1 93 ? -7.344 -3.119 -3.469 1 98.12 93 ALA A CA 1
ATOM 683 C C . ALA A 1 93 ? -6.785 -2.605 -4.793 1 98.12 93 ALA A C 1
ATOM 685 O O . ALA A 1 93 ? -7.418 -1.79 -5.469 1 98.12 93 ALA A O 1
ATOM 686 N N . LEU A 1 94 ? -5.648 -3.104 -5.16 1 97.06 94 LEU A N 1
ATOM 687 C CA . LEU A 1 94 ? -4.969 -2.654 -6.375 1 97.06 94 LEU A CA 1
ATOM 688 C C . LEU A 1 94 ? -5.52 -3.373 -7.602 1 97.06 94 LEU A C 1
ATOM 690 O O . LEU A 1 94 ? -5.551 -2.807 -8.695 1 97.06 94 LEU A O 1
ATOM 694 N N . ASN A 1 95 ? -6.035 -4.594 -7.379 1 96.94 95 ASN A N 1
ATOM 695 C CA . ASN A 1 95 ? -6.211 -5.441 -8.555 1 96.94 95 ASN A CA 1
ATOM 696 C C . ASN A 1 95 ? -7.684 -5.773 -8.789 1 96.94 95 ASN A C 1
ATOM 698 O O . ASN A 1 95 ? -8.055 -6.227 -9.875 1 96.94 95 ASN A O 1
ATOM 702 N N . CYS A 1 96 ? -8.438 -5.609 -7.785 1 97.56 96 CYS A N 1
ATOM 703 C CA . CYS A 1 96 ? -9.828 -6.035 -7.879 1 97.56 96 CYS A CA 1
ATOM 704 C C . CYS A 1 96 ? -10.75 -4.848 -8.148 1 97.56 96 CYS A C 1
ATOM 706 O O . CYS A 1 96 ? -11.461 -4.391 -7.254 1 97.56 96 CYS A O 1
ATOM 708 N N . SER A 1 97 ? -10.891 -4.465 -9.406 1 90.5 97 SER A N 1
ATOM 709 C CA . SER A 1 97 ? -11.547 -3.203 -9.75 1 90.5 97 SER A CA 1
ATOM 710 C C . SER A 1 97 ? -12.914 -3.443 -10.375 1 90.5 97 SER A C 1
ATOM 712 O O . SER A 1 97 ? -13.586 -2.496 -10.789 1 90.5 97 SER A O 1
ATOM 714 N N . ALA A 1 98 ? -13.344 -4.684 -10.422 1 94.44 98 ALA A N 1
ATOM 715 C CA . ALA A 1 98 ? -14.688 -4.938 -10.953 1 94.44 98 ALA A CA 1
ATOM 716 C C . ALA A 1 98 ? -15.758 -4.332 -10.047 1 94.44 98 ALA A C 1
ATOM 718 O O . ALA A 1 98 ? -15.555 -4.199 -8.836 1 94.44 98 ALA A O 1
ATOM 719 N N . PRO A 1 99 ? -16.859 -4.016 -10.609 1 94.56 99 PRO A N 1
ATOM 720 C CA . PRO A 1 99 ? -17.938 -3.393 -9.82 1 94.56 99 PRO A CA 1
ATOM 721 C C . PRO A 1 99 ? -18.359 -4.234 -8.617 1 94.56 99 PRO A C 1
ATOM 723 O O . PRO A 1 99 ? -18.641 -3.693 -7.547 1 94.56 99 PRO A O 1
ATOM 726 N N . GLN A 1 100 ? -18.359 -5.566 -8.75 1 96.81 100 GLN A N 1
ATOM 727 C CA . GLN A 1 100 ? -18.781 -6.43 -7.648 1 96.81 100 GLN A CA 1
ATOM 728 C C . GLN A 1 100 ? -17.781 -6.398 -6.504 1 96.81 100 GLN A C 1
ATOM 730 O O . GLN A 1 100 ? -18.062 -6.863 -5.402 1 96.81 100 GLN A O 1
ATOM 735 N N . HIS A 1 101 ? -16.594 -5.859 -6.82 1 97.69 101 HIS A N 1
ATOM 736 C CA . HIS A 1 101 ? -15.547 -5.844 -5.816 1 97.69 101 HIS A CA 1
ATOM 737 C C . HIS A 1 101 ? -15.266 -4.426 -5.332 1 97.69 101 HIS A C 1
ATOM 739 O O . HIS A 1 101 ? -14.234 -4.172 -4.699 1 97.69 101 HIS A O 1
ATOM 745 N N . ALA A 1 102 ? -16.203 -3.5 -5.551 1 93.31 102 ALA A N 1
ATOM 746 C CA . ALA A 1 102 ? -16.016 -2.082 -5.262 1 93.31 102 ALA A CA 1
ATOM 747 C C . ALA A 1 102 ? -15.859 -1.846 -3.76 1 93.31 102 ALA A C 1
ATOM 749 O O . ALA A 1 102 ? -15.32 -0.818 -3.338 1 93.31 102 ALA A O 1
ATOM 750 N N . GLY A 1 103 ? -16.312 -2.785 -2.98 1 96.44 103 GLY A N 1
ATOM 751 C CA . GLY A 1 103 ? -16.266 -2.641 -1.535 1 96.44 103 GLY A CA 1
ATOM 752 C C . GLY A 1 103 ? -14.883 -2.92 -0.962 1 96.44 103 GLY A C 1
ATOM 753 O O . GLY A 1 103 ? -14.609 -2.59 0.193 1 96.44 103 GLY A O 1
ATOM 754 N N . ILE A 1 104 ? -13.969 -3.406 -1.721 1 98.12 104 ILE A N 1
ATOM 755 C CA . ILE A 1 104 ? -12.688 -3.863 -1.205 1 98.12 104 ILE A CA 1
ATOM 756 C C . ILE A 1 104 ? -11.859 -2.664 -0.753 1 98.12 104 ILE A C 1
ATOM 758 O O . ILE A 1 104 ? -11.289 -2.668 0.343 1 98.12 104 ILE A O 1
ATOM 762 N N . LEU A 1 105 ? -11.781 -1.621 -1.577 1 96.81 105 LEU A N 1
ATOM 763 C CA . LEU A 1 105 ? -10.93 -0.483 -1.252 1 96.81 105 LEU A CA 1
ATOM 764 C C . LEU A 1 105 ? -11.406 0.205 0.023 1 96.81 105 LEU A C 1
ATOM 766 O O . LEU A 1 105 ? -10.617 0.427 0.945 1 96.81 105 LEU A O 1
ATOM 770 N N . PRO A 1 106 ? -12.75 0.481 0.168 1 96.31 106 PRO A N 1
ATOM 771 C CA . PRO A 1 106 ? -13.195 1.07 1.435 1 96.31 106 PRO A CA 1
ATOM 772 C C . PRO A 1 106 ? -12.977 0.14 2.625 1 96.31 106 PRO A C 1
ATOM 774 O O . PRO A 1 106 ? -12.672 0.603 3.729 1 96.31 106 PRO A O 1
ATOM 777 N N . LEU A 1 107 ? -13.117 -1.104 2.479 1 98.31 107 LEU A N 1
ATOM 778 C CA . LEU A 1 107 ? -12.883 -2.062 3.553 1 98.31 107 LEU A CA 1
ATOM 779 C C . LEU A 1 107 ? -11.406 -2.078 3.955 1 98.31 107 LEU A C 1
ATOM 781 O O . LEU A 1 107 ? -11.086 -2.129 5.145 1 98.31 107 LEU A O 1
ATOM 785 N N . TYR A 1 108 ? -10.562 -1.99 2.961 1 98.38 108 TYR A N 1
ATOM 786 C CA . TYR A 1 108 ? -9.133 -1.955 3.246 1 98.38 108 TYR A CA 1
ATOM 787 C C . TYR A 1 108 ? -8.758 -0.673 3.979 1 98.38 108 TYR A C 1
ATOM 789 O O . TYR A 1 108 ? -8.016 -0.71 4.965 1 98.38 108 TYR A O 1
ATOM 797 N N . LYS A 1 109 ? -9.25 0.418 3.521 1 96.81 109 LYS A N 1
ATOM 798 C CA . LYS A 1 109 ? -9 1.691 4.191 1 96.81 109 LYS A CA 1
ATOM 799 C C . LYS A 1 109 ? -9.461 1.646 5.645 1 96.81 109 LYS A C 1
ATOM 801 O O . LYS A 1 109 ? -8.75 2.104 6.543 1 96.81 109 LYS A O 1
ATOM 806 N N . GLY A 1 110 ? -10.656 1.113 5.828 1 97.31 110 GLY A N 1
ATOM 807 C CA . GLY A 1 110 ? -11.148 0.947 7.188 1 97.31 110 GLY A CA 1
ATOM 808 C C . GLY A 1 110 ? -10.25 0.075 8.047 1 97.31 110 GLY A C 1
ATOM 809 O O . GLY A 1 110 ? -9.992 0.392 9.211 1 97.31 110 GLY A O 1
ATOM 810 N N . PHE A 1 111 ? -9.773 -0.967 7.477 1 98.69 111 PHE A N 1
ATOM 811 C CA . PHE A 1 111 ? -8.867 -1.888 8.148 1 98.69 111 PHE A CA 1
ATOM 812 C C . PHE A 1 111 ? -7.598 -1.169 8.586 1 98.69 111 PHE A C 1
ATOM 814 O O . PHE A 1 111 ? -7.172 -1.295 9.742 1 98.69 111 PHE A O 1
ATOM 821 N N . LEU A 1 112 ? -6.996 -0.342 7.691 1 98 112 LEU A N 1
ATOM 822 C CA . LEU A 1 112 ? -5.773 0.395 7.992 1 98 112 LEU A CA 1
ATOM 823 C C . LEU A 1 112 ? -6.012 1.425 9.086 1 98 112 LEU A C 1
ATOM 825 O O . LEU A 1 112 ? -5.199 1.564 10 1 98 112 LEU A O 1
ATOM 829 N N . THR A 1 113 ? -7.16 2.09 9.039 1 95.56 113 THR A N 1
ATOM 830 C CA . THR A 1 113 ? -7.473 3.146 9.992 1 95.56 113 THR A CA 1
ATOM 831 C C . THR A 1 113 ? -7.762 2.561 11.375 1 95.56 113 THR A C 1
ATOM 833 O O . THR A 1 113 ? -7.215 3.025 12.375 1 95.56 113 THR A O 1
ATOM 836 N N . THR A 1 114 ? -8.492 1.564 11.406 1 97.94 114 THR A N 1
ATOM 837 C CA . THR A 1 114 ? -8.914 0.951 12.656 1 97.94 114 THR A CA 1
ATOM 838 C C . THR A 1 114 ? -7.727 0.319 13.375 1 97.94 114 THR A C 1
ATOM 840 O O . THR A 1 114 ? -7.621 0.404 14.602 1 97.94 114 THR A O 1
ATOM 843 N N . HIS A 1 115 ? -6.812 -0.231 12.625 1 98.56 115 HIS A N 1
ATOM 844 C CA . HIS A 1 115 ? -5.777 -1.049 13.25 1 98.56 115 HIS A CA 1
ATOM 845 C C . HIS A 1 115 ? -4.402 -0.407 13.102 1 98.56 115 HIS A C 1
ATOM 847 O O . HIS A 1 115 ? -3.383 -1.1 13.125 1 98.56 115 HIS A O 1
ATOM 853 N N . ALA A 1 116 ? -4.324 0.825 12.945 1 96.44 116 ALA A N 1
ATOM 854 C CA . ALA A 1 116 ? -3.076 1.519 12.641 1 96.44 116 ALA A CA 1
ATOM 855 C C . ALA A 1 116 ? -2.01 1.208 13.688 1 96.44 116 ALA A C 1
ATOM 857 O O . ALA A 1 116 ? -0.903 0.781 13.352 1 96.44 116 ALA A O 1
ATOM 858 N N . LYS A 1 117 ? -2.33 1.356 14.961 1 96.44 117 LYS A N 1
ATOM 859 C CA . LYS A 1 117 ? -1.37 1.12 16.031 1 96.44 117 LYS A CA 1
ATOM 860 C C . LYS A 1 117 ? -0.976 -0.352 16.109 1 96.44 117 LYS A C 1
ATOM 862 O O . LYS A 1 117 ? 0.203 -0.677 16.266 1 96.44 117 LYS A O 1
ATOM 867 N N . ALA A 1 118 ? -1.961 -1.209 15.992 1 98.06 118 ALA A N 1
ATOM 868 C CA . ALA A 1 118 ? -1.697 -2.645 16.047 1 98.06 118 ALA A CA 1
ATOM 869 C C . ALA A 1 118 ? -0.824 -3.078 14.867 1 98.06 118 ALA A C 1
ATOM 871 O O . ALA A 1 118 ? 0.08 -3.902 15.023 1 98.06 118 ALA A O 1
ATOM 872 N N . LEU A 1 119 ? -1.07 -2.508 13.695 1 97.88 119 LEU A N 1
ATOM 873 C CA . LEU A 1 119 ? -0.297 -2.855 12.516 1 97.88 119 LEU A CA 1
ATOM 874 C C . LEU A 1 119 ? 1.138 -2.354 12.633 1 97.88 119 LEU A C 1
ATOM 876 O O . LEU A 1 119 ? 2.072 -3.018 12.18 1 97.88 119 LEU A O 1
ATOM 880 N N . ASN A 1 120 ? 1.307 -1.217 13.234 1 94.88 120 ASN A N 1
ATOM 881 C CA . ASN A 1 120 ? 2.656 -0.726 13.492 1 94.88 120 ASN A CA 1
ATOM 882 C C . ASN A 1 120 ? 3.414 -1.649 14.445 1 94.88 120 ASN A C 1
ATOM 884 O O . ASN A 1 120 ? 4.59 -1.944 14.227 1 94.88 120 ASN A O 1
ATOM 888 N N . ALA A 1 121 ? 2.725 -2.096 15.43 1 96.25 121 ALA A N 1
ATOM 889 C CA . ALA A 1 121 ? 3.334 -3.033 16.375 1 96.25 121 ALA A CA 1
ATOM 890 C C . ALA A 1 121 ? 3.693 -4.348 15.68 1 96.25 121 ALA A C 1
ATOM 892 O O . ALA A 1 121 ? 4.738 -4.941 15.961 1 96.25 121 ALA A O 1
ATOM 893 N N . ILE A 1 122 ? 2.873 -4.777 14.781 1 97.5 122 ILE A N 1
ATOM 894 C CA . ILE A 1 122 ? 3.105 -5.996 14.016 1 97.5 122 ILE A CA 1
ATOM 895 C C . ILE A 1 122 ? 4.348 -5.828 13.141 1 97.5 122 ILE A C 1
ATOM 897 O O . ILE A 1 122 ? 5.176 -6.738 13.055 1 97.5 122 ILE A O 1
ATOM 901 N N . ASN A 1 123 ? 4.504 -4.711 12.508 1 94.12 123 ASN A N 1
ATOM 902 C CA . ASN A 1 123 ? 5.672 -4.445 11.68 1 94.12 123 ASN A CA 1
ATOM 903 C C . ASN A 1 123 ? 6.961 -4.504 12.492 1 94.12 123 ASN A C 1
ATOM 905 O O . ASN A 1 123 ? 7.965 -5.055 12.039 1 94.12 123 ASN A O 1
ATOM 909 N N . LYS A 1 124 ? 6.918 -3.961 13.664 1 93.31 124 LYS A N 1
ATOM 910 C CA . LYS A 1 124 ? 8.086 -3.996 14.539 1 93.31 124 LYS A CA 1
ATOM 911 C C . LYS A 1 124 ? 8.422 -5.426 14.953 1 93.31 124 LYS A C 1
ATOM 913 O O . LYS A 1 124 ? 9.586 -5.812 14.984 1 93.31 124 LYS A O 1
ATOM 918 N N . ARG A 1 125 ? 7.406 -6.176 15.234 1 96.25 125 ARG A N 1
ATOM 919 C CA . ARG A 1 125 ? 7.617 -7.57 15.609 1 96.25 125 ARG A CA 1
ATOM 920 C C . ARG A 1 125 ? 8.18 -8.367 14.438 1 96.25 125 ARG A C 1
ATOM 922 O O . ARG A 1 125 ? 9.047 -9.227 14.625 1 96.25 125 ARG A O 1
ATOM 929 N N . LEU A 1 126 ? 7.68 -8.086 13.297 1 95.06 126 LEU A N 1
ATOM 930 C CA . LEU A 1 126 ? 8.188 -8.773 12.117 1 95.06 126 LEU A CA 1
ATOM 931 C C . LEU A 1 126 ? 9.664 -8.461 11.898 1 95.06 126 LEU A C 1
ATOM 933 O O . LEU A 1 126 ? 10.453 -9.367 11.609 1 95.06 126 LEU A O 1
ATOM 937 N N . ASP A 1 127 ? 10.016 -7.238 12.07 1 92.12 127 ASP A N 1
ATOM 938 C CA . ASP A 1 127 ? 11.422 -6.852 11.961 1 92.12 127 ASP A CA 1
ATOM 939 C C . ASP A 1 127 ? 12.273 -7.586 12.992 1 92.12 127 ASP A C 1
ATOM 941 O O . ASP A 1 127 ? 13.359 -8.078 12.664 1 92.12 127 ASP A O 1
ATOM 945 N N . ALA A 1 128 ? 11.797 -7.645 14.18 1 93.88 128 ALA A N 1
ATOM 946 C CA . ALA A 1 128 ? 12.523 -8.328 15.25 1 93.88 128 ALA A CA 1
ATOM 947 C C . ALA A 1 128 ? 12.695 -9.812 14.938 1 93.88 128 ALA A C 1
ATOM 949 O O . ALA A 1 128 ? 13.766 -10.375 15.164 1 93.88 128 ALA A O 1
ATOM 950 N N . GLU A 1 129 ? 11.68 -10.438 14.398 1 96.75 129 GLU A N 1
ATOM 951 C CA . GLU A 1 129 ? 11.742 -11.852 14.055 1 96.75 129 GLU A CA 1
ATOM 952 C C . GLU A 1 129 ? 12.766 -12.117 12.961 1 96.75 129 GLU A C 1
ATOM 954 O O . GLU A 1 129 ? 13.523 -13.086 13.023 1 96.75 129 GLU A O 1
ATOM 959 N N . PHE A 1 130 ? 12.82 -11.312 12.023 1 95.44 130 PHE A N 1
ATOM 960 C CA . PHE A 1 130 ? 13.773 -11.492 10.938 1 95.44 130 PHE A CA 1
ATOM 961 C C . PHE A 1 130 ? 15.195 -11.211 11.406 1 95.44 130 PHE A C 1
ATOM 963 O O . PHE A 1 130 ? 16.141 -11.875 10.984 1 95.44 130 PHE A O 1
ATOM 970 N N . LYS A 1 131 ? 15.336 -10.211 12.266 1 92.56 131 LYS A N 1
ATOM 971 C CA . LYS A 1 131 ? 16.656 -9.938 12.852 1 92.56 131 LYS A CA 1
ATOM 972 C C . LYS A 1 131 ? 17.156 -11.125 13.664 1 92.56 131 LYS A C 1
ATOM 974 O O . LYS A 1 131 ? 18.328 -11.461 13.625 1 92.56 131 LYS A O 1
ATOM 979 N N . GLU A 1 132 ? 16.234 -11.703 14.398 1 96 132 GLU A N 1
ATOM 980 C CA . GLU A 1 132 ? 16.594 -12.867 15.195 1 96 132 GLU A CA 1
ATOM 981 C C . GLU A 1 132 ? 17.031 -14.031 14.305 1 96 132 GLU A C 1
ATOM 983 O O . GLU A 1 132 ? 17.984 -14.742 14.617 1 96 132 GLU A O 1
ATOM 988 N N . LYS A 1 133 ? 16.391 -14.18 13.227 1 96.56 133 LYS A N 1
ATOM 989 C CA . LYS A 1 133 ? 16.625 -15.32 12.352 1 96.56 133 LYS A CA 1
ATOM 990 C C . LYS A 1 133 ? 17.844 -15.102 11.469 1 96.56 133 LYS A C 1
ATOM 992 O O . LYS A 1 133 ? 18.594 -16.031 11.203 1 96.56 133 LYS A O 1
ATOM 997 N N . TYR A 1 134 ? 18.062 -13.883 11.008 1 95.62 134 TYR A N 1
ATOM 998 C CA . TYR A 1 134 ? 19.047 -13.672 9.961 1 95.62 134 TYR A CA 1
ATOM 999 C C . TYR A 1 134 ? 20.172 -12.766 10.438 1 95.62 134 TYR A C 1
ATOM 1001 O O . TYR A 1 134 ? 21.125 -12.508 9.703 1 95.62 134 TYR A O 1
ATOM 1009 N N . GLY A 1 135 ? 20.016 -12.211 11.609 1 91.5 135 GLY A N 1
ATOM 1010 C CA . GLY A 1 135 ? 21.047 -11.32 12.141 1 91.5 135 GLY A CA 1
ATOM 1011 C C . GLY A 1 135 ? 21.062 -9.961 11.469 1 91.5 135 GLY A C 1
ATOM 1012 O O . GLY A 1 135 ? 20.016 -9.438 11.094 1 91.5 135 GLY A O 1
ATOM 1013 N N . ALA A 1 136 ? 22.25 -9.391 11.258 1 84.5 136 ALA A N 1
ATOM 1014 C CA . ALA A 1 136 ? 22.406 -8.016 10.773 1 84.5 136 ALA A CA 1
ATOM 1015 C C . ALA A 1 136 ? 22.031 -7.906 9.297 1 84.5 136 ALA A C 1
ATOM 1017 O O . ALA A 1 136 ? 21.734 -6.812 8.812 1 84.5 136 ALA A O 1
ATOM 1018 N N . LYS A 1 137 ? 21.984 -8.992 8.633 1 88.81 137 LYS A N 1
ATOM 1019 C CA . LYS A 1 137 ? 21.688 -8.969 7.203 1 88.81 137 LYS A CA 1
ATOM 1020 C C . LYS A 1 137 ? 20.25 -9.352 6.926 1 88.81 137 LYS A C 1
ATOM 1022 O O . LYS A 1 137 ? 19.938 -9.914 5.875 1 88.81 137 LYS A O 1
ATOM 1027 N N . PHE A 1 138 ? 19.344 -9 7.863 1 91.81 138 PHE A N 1
ATOM 1028 C CA . PHE A 1 138 ? 17.969 -9.484 7.797 1 91.81 138 PHE A CA 1
ATOM 1029 C C . PHE A 1 138 ? 17.172 -8.695 6.773 1 91.81 138 PHE A C 1
ATOM 1031 O O . PHE A 1 138 ? 16.094 -9.133 6.355 1 91.81 138 PHE A O 1
ATOM 1038 N N . ILE A 1 139 ? 17.625 -7.586 6.254 1 88.12 139 ILE A N 1
ATOM 1039 C CA . ILE A 1 139 ? 16.812 -6.719 5.406 1 88.12 139 ILE A CA 1
ATOM 1040 C C . ILE A 1 139 ? 16.547 -7.402 4.07 1 88.12 139 ILE A C 1
ATOM 1042 O O . ILE A 1 139 ? 15.406 -7.441 3.602 1 88.12 139 ILE A O 1
ATOM 1046 N N . ALA A 1 140 ? 17.562 -7.949 3.521 1 89.56 140 ALA A N 1
ATOM 1047 C CA . ALA A 1 140 ? 17.422 -8.555 2.201 1 89.56 140 ALA A CA 1
ATOM 1048 C C . ALA A 1 140 ? 16.406 -9.703 2.227 1 89.56 140 ALA A C 1
ATOM 1050 O O . ALA A 1 140 ? 15.469 -9.727 1.428 1 89.56 140 ALA A O 1
ATOM 1051 N N . PRO A 1 141 ? 16.578 -10.602 3.197 1 94.44 141 PRO A N 1
ATOM 1052 C CA . PRO A 1 141 ? 15.578 -11.672 3.211 1 94.44 141 PRO A CA 1
ATOM 1053 C C . PRO A 1 141 ? 14.188 -11.172 3.572 1 94.44 141 PRO A C 1
ATOM 1055 O O . PRO A 1 141 ? 13.188 -11.719 3.107 1 94.44 141 PRO A O 1
ATOM 1058 N N . ARG A 1 142 ? 14.062 -10.203 4.328 1 92.88 142 ARG A N 1
ATOM 1059 C CA . ARG A 1 142 ? 12.75 -9.633 4.637 1 92.88 142 ARG A CA 1
ATOM 1060 C C . ARG A 1 142 ? 12.102 -9.055 3.385 1 92.88 142 ARG A C 1
ATOM 1062 O O . ARG A 1 142 ? 10.922 -9.297 3.121 1 92.88 142 ARG A O 1
ATOM 1069 N N . GLU A 1 143 ? 12.852 -8.297 2.627 1 90.69 143 GLU A N 1
ATOM 1070 C CA . GLU A 1 143 ? 12.328 -7.715 1.397 1 90.69 143 GLU A CA 1
ATOM 1071 C C . GLU A 1 143 ? 11.93 -8.797 0.394 1 90.69 143 GLU A C 1
ATOM 1073 O O . GLU A 1 143 ? 10.93 -8.656 -0.313 1 90.69 143 GLU A O 1
ATOM 1078 N N . THR A 1 144 ? 12.75 -9.789 0.342 1 94.44 144 THR A N 1
ATOM 1079 C CA . THR A 1 144 ? 12.43 -10.922 -0.523 1 94.44 144 THR A CA 1
ATOM 1080 C C . THR A 1 144 ? 11.117 -11.57 -0.101 1 94.44 144 THR A C 1
ATOM 1082 O O . THR A 1 144 ? 10.281 -11.906 -0.945 1 94.44 144 THR A O 1
ATOM 1085 N N . TYR A 1 145 ? 10.969 -11.734 1.218 1 96.06 145 TYR A N 1
ATOM 1086 C CA . TYR A 1 145 ? 9.742 -12.312 1.767 1 96.06 145 TYR A CA 1
ATOM 1087 C C . TYR A 1 145 ? 8.531 -11.461 1.411 1 96.06 145 TYR A C 1
ATOM 1089 O O . TYR A 1 145 ? 7.52 -11.977 0.938 1 96.06 145 TYR A O 1
ATOM 1097 N N . ILE A 1 146 ? 8.633 -10.188 1.566 1 94.56 146 ILE A N 1
ATOM 1098 C CA . ILE A 1 146 ? 7.555 -9.242 1.294 1 94.56 146 ILE A CA 1
ATOM 1099 C C . ILE A 1 146 ? 7.16 -9.328 -0.179 1 94.56 146 ILE A C 1
ATOM 1101 O O . ILE A 1 146 ? 5.98 -9.461 -0.505 1 94.56 146 ILE A O 1
ATOM 1105 N N . THR A 1 147 ? 8.141 -9.297 -1.032 1 94.75 147 THR A N 1
ATOM 1106 C CA . THR A 1 147 ? 7.898 -9.367 -2.469 1 94.75 147 THR A CA 1
ATOM 1107 C C . THR A 1 147 ? 7.227 -10.688 -2.836 1 94.75 147 THR A C 1
ATOM 1109 O O . THR A 1 147 ? 6.285 -10.719 -3.631 1 94.75 147 THR A O 1
ATOM 1112 N N . ALA A 1 148 ? 7.672 -11.766 -2.229 1 96.94 148 ALA A N 1
ATOM 1113 C CA . ALA A 1 148 ? 7.109 -13.086 -2.512 1 96.94 148 ALA A CA 1
ATOM 1114 C C . ALA A 1 148 ? 5.645 -13.156 -2.1 1 96.94 148 ALA A C 1
ATOM 1116 O O . ALA A 1 148 ? 4.824 -13.75 -2.805 1 96.94 148 ALA A O 1
ATOM 1117 N N . VAL A 1 149 ? 5.316 -12.594 -0.997 1 98.12 149 VAL A N 1
ATOM 1118 C CA . VAL A 1 149 ? 3.939 -12.609 -0.507 1 98.12 149 VAL A CA 1
ATOM 1119 C C . VAL A 1 149 ? 3.043 -11.828 -1.463 1 98.12 149 VAL A C 1
ATOM 1121 O O . VAL A 1 149 ? 1.967 -12.297 -1.84 1 98.12 149 VAL A O 1
ATOM 1124 N N . TYR A 1 150 ? 3.465 -10.672 -1.89 1 97 150 TYR A N 1
ATOM 1125 C CA . TYR A 1 150 ? 2.678 -9.859 -2.811 1 97 150 TYR A CA 1
ATOM 1126 C C . TYR A 1 150 ? 2.49 -10.578 -4.145 1 97 150 TYR A C 1
ATOM 1128 O O . TYR A 1 150 ? 1.389 -10.586 -4.699 1 97 150 TYR A O 1
ATOM 1136 N N . ASN A 1 151 ? 3.535 -11.227 -4.602 1 95.31 151 ASN A N 1
ATOM 1137 C CA . ASN A 1 151 ? 3.469 -11.977 -5.852 1 95.31 151 ASN A CA 1
ATOM 1138 C C . ASN A 1 151 ? 2.523 -13.172 -5.742 1 95.31 151 ASN A C 1
ATOM 1140 O O . ASN A 1 151 ? 1.804 -13.484 -6.691 1 95.31 151 ASN A O 1
ATOM 1144 N N . HIS A 1 152 ? 2.564 -13.789 -4.629 1 97.81 152 HIS A N 1
AT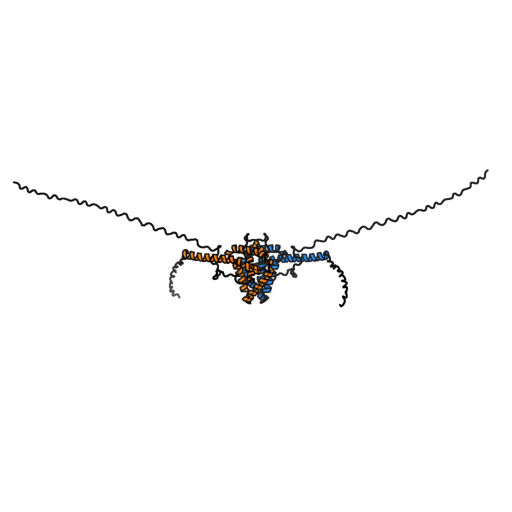OM 1145 C CA . HIS A 1 152 ? 1.666 -14.914 -4.383 1 97.81 152 HIS A CA 1
ATOM 1146 C C . HIS A 1 152 ? 0.208 -14.5 -4.551 1 97.81 152 HIS A C 1
ATOM 1148 O O . HIS A 1 152 ? -0.544 -15.141 -5.289 1 97.81 152 HIS A O 1
ATOM 1154 N N . PHE A 1 153 ? -0.183 -13.391 -3.992 1 98.69 153 PHE A N 1
ATOM 1155 C CA . PHE A 1 153 ? -1.574 -12.953 -4.02 1 98.69 153 PHE A CA 1
ATOM 1156 C C . PHE A 1 153 ? -1.931 -12.359 -5.375 1 98.69 153 PHE A C 1
ATOM 1158 O O . PHE A 1 153 ? -3.104 -12.312 -5.75 1 98.69 153 PHE A O 1
ATOM 1165 N N . ALA A 1 154 ? -0.891 -12.016 -6.125 1 97.62 154 ALA A N 1
ATOM 1166 C CA . ALA A 1 154 ? -1.135 -11.352 -7.406 1 97.62 154 ALA A CA 1
ATOM 1167 C C . ALA A 1 154 ? -1.087 -12.352 -8.555 1 97.62 154 ALA A C 1
ATOM 1169 O O . ALA A 1 154 ? -1.034 -11.961 -9.727 1 97.62 154 ALA A O 1
ATOM 1170 N N . LEU A 1 155 ? -1.08 -13.633 -8.258 1 97.38 155 LEU A N 1
ATOM 1171 C CA . LEU A 1 155 ? -1.041 -14.641 -9.312 1 97.38 155 LEU A CA 1
ATOM 1172 C C . LEU A 1 155 ? -2.244 -14.5 -10.242 1 97.38 155 LEU A C 1
ATOM 1174 O O . LEU A 1 155 ? -3.383 -14.719 -9.828 1 97.38 155 LEU A O 1
ATOM 1178 N N . PRO A 1 156 ? -2.053 -14.305 -11.57 1 96.44 156 PRO A N 1
ATOM 1179 C CA . PRO A 1 156 ? -3.107 -13.828 -12.469 1 96.44 156 PRO A CA 1
ATOM 1180 C C . PRO A 1 156 ? -4.258 -14.828 -12.609 1 96.44 156 PRO A C 1
ATOM 1182 O O . PRO A 1 156 ? -5.426 -14.445 -12.5 1 96.44 156 PRO A O 1
ATOM 1185 N N . PRO A 1 157 ? -3.99 -16.047 -12.758 1 97.81 157 PRO A N 1
ATOM 1186 C CA . PRO A 1 157 ? -5.121 -16.953 -12.984 1 97.81 157 PRO A CA 1
ATOM 1187 C C . PRO A 1 157 ? -5.992 -17.125 -11.742 1 97.81 157 PRO A C 1
ATOM 1189 O O . PRO A 1 157 ? -7.082 -17.703 -11.828 1 97.81 157 PRO A O 1
ATOM 1192 N N . THR A 1 158 ? -5.582 -16.594 -10.633 1 98.44 158 THR A N 1
ATOM 1193 C CA . THR A 1 158 ? -6.324 -16.797 -9.391 1 98.44 158 THR A CA 1
ATOM 1194 C C . THR A 1 158 ? -7.086 -15.523 -9.008 1 98.44 158 THR A C 1
ATOM 1196 O O . THR A 1 158 ? -7.859 -15.531 -8.047 1 98.44 158 THR A O 1
ATOM 1199 N N . LEU A 1 159 ? -6.984 -14.469 -9.711 1 98.19 159 LEU A N 1
ATOM 1200 C CA . LEU A 1 159 ? -7.402 -13.141 -9.273 1 98.19 159 LEU A CA 1
ATOM 1201 C C . LEU A 1 159 ? -8.906 -13.094 -9.039 1 98.19 159 LEU A C 1
ATOM 1203 O O . LEU A 1 159 ? -9.375 -12.484 -8.078 1 98.19 159 LEU A O 1
ATOM 1207 N N . THR A 1 160 ? -9.68 -13.734 -9.898 1 97.62 160 THR A N 1
ATOM 1208 C CA . THR A 1 160 ? -11.125 -13.664 -9.734 1 97.62 160 THR A CA 1
ATOM 1209 C C . THR A 1 160 ? -11.555 -14.281 -8.406 1 97.62 160 THR A C 1
ATOM 1211 O O . THR A 1 160 ? -12.25 -13.641 -7.617 1 97.62 160 THR A O 1
ATOM 1214 N N . ASP A 1 161 ? -11.102 -15.484 -8.141 1 98.5 161 ASP A N 1
ATOM 1215 C CA . ASP A 1 161 ? -11.438 -16.172 -6.898 1 98.5 161 ASP A CA 1
ATOM 1216 C C . ASP A 1 161 ? -10.812 -15.453 -5.699 1 98.5 161 ASP A C 1
ATOM 1218 O O . ASP A 1 161 ? -11.414 -15.398 -4.625 1 98.5 161 ASP A O 1
ATOM 1222 N N . PHE A 1 162 ? -9.648 -14.984 -5.938 1 98.88 162 PHE A N 1
ATOM 1223 C CA . PHE A 1 162 ? -8.938 -14.242 -4.902 1 98.88 162 PHE A CA 1
ATOM 1224 C C . PHE A 1 162 ? -9.734 -13.008 -4.48 1 98.88 162 PHE A C 1
ATOM 1226 O O . PHE A 1 162 ? -9.922 -12.766 -3.289 1 98.88 162 PHE A O 1
ATOM 1233 N N . CYS A 1 163 ? -10.242 -12.234 -5.449 1 98.94 163 CYS A N 1
ATOM 1234 C CA . CYS A 1 163 ? -11.008 -11.016 -5.18 1 98.94 163 CYS A CA 1
ATOM 1235 C C . CYS A 1 163 ? -12.289 -11.344 -4.418 1 98.94 163 CYS A C 1
ATOM 1237 O O . CYS A 1 163 ? -12.648 -10.633 -3.479 1 98.94 163 CYS A O 1
ATOM 1239 N N . ASP A 1 164 ? -12.93 -12.453 -4.738 1 98.81 164 ASP A N 1
ATOM 1240 C CA . ASP A 1 164 ? -14.133 -12.883 -4.031 1 98.81 164 ASP A CA 1
ATOM 1241 C C . ASP A 1 164 ? -13.82 -13.219 -2.572 1 98.81 164 ASP A C 1
ATOM 1243 O O . ASP A 1 164 ? -14.547 -12.805 -1.668 1 98.81 164 ASP A O 1
ATOM 1247 N N . ALA A 1 165 ? -12.742 -13.953 -2.418 1 98.88 165 ALA A N 1
ATOM 1248 C CA . ALA A 1 165 ? -12.367 -14.391 -1.076 1 98.88 165 ALA A CA 1
ATOM 1249 C C . ALA A 1 165 ? -12 -13.195 -0.196 1 98.88 165 ALA A C 1
ATOM 1251 O O . ALA A 1 165 ? -12.422 -13.117 0.96 1 98.88 165 ALA A O 1
ATOM 1252 N N . VAL A 1 166 ? -11.234 -12.25 -0.755 1 98.88 166 VAL A N 1
ATOM 1253 C CA . VAL A 1 166 ? -10.781 -11.109 0.035 1 98.88 166 VAL A CA 1
ATOM 1254 C C . VAL A 1 166 ? -11.969 -10.211 0.369 1 98.88 166 VAL A C 1
ATOM 1256 O O . VAL A 1 166 ? -12.039 -9.648 1.466 1 98.88 166 VAL A O 1
ATOM 1259 N N . LEU A 1 167 ? -12.898 -10.047 -0.573 1 98.88 167 LEU A N 1
ATOM 1260 C CA . LEU A 1 167 ? -14.102 -9.266 -0.28 1 98.88 167 LEU A CA 1
ATOM 1261 C C . LEU A 1 167 ? -14.867 -9.875 0.888 1 98.88 167 LEU A C 1
ATOM 1263 O O . LEU A 1 167 ? -15.289 -9.156 1.8 1 98.88 167 LEU A O 1
ATOM 1267 N N . ALA A 1 168 ? -15.031 -11.195 0.846 1 98.69 168 ALA A N 1
ATOM 1268 C CA . ALA A 1 168 ? -15.75 -11.883 1.919 1 98.69 168 ALA A CA 1
ATOM 1269 C C . ALA A 1 168 ? -15.031 -11.703 3.254 1 98.69 168 ALA A C 1
ATOM 1271 O O . ALA A 1 168 ? -15.656 -11.367 4.262 1 98.69 168 ALA A O 1
ATOM 1272 N N . VAL A 1 169 ? -13.75 -11.898 3.27 1 98.75 169 VAL A N 1
ATOM 1273 C CA . VAL A 1 169 ? -12.953 -11.75 4.48 1 98.75 169 VAL A CA 1
ATOM 1274 C C . VAL A 1 169 ? -13 -10.305 4.957 1 98.75 169 VAL A C 1
ATOM 1276 O O . VAL A 1 169 ? -13.086 -10.039 6.16 1 98.75 169 VAL A O 1
ATOM 1279 N N . GLY A 1 170 ? -12.914 -9.375 3.998 1 98.62 170 GLY A N 1
ATOM 1280 C CA . GLY A 1 170 ? -12.984 -7.961 4.344 1 98.62 170 GLY A CA 1
ATOM 1281 C C . GLY A 1 170 ? -14.289 -7.582 5.02 1 98.62 170 GLY A C 1
ATOM 1282 O O . GLY A 1 170 ? -14.305 -6.781 5.957 1 98.62 170 GLY A O 1
ATOM 1283 N N . ARG A 1 171 ? -15.383 -8.109 4.559 1 98.38 171 ARG A N 1
ATOM 1284 C CA . ARG A 1 171 ? -16.672 -7.852 5.172 1 98.38 171 ARG A CA 1
ATOM 1285 C C . ARG A 1 171 ? -16.734 -8.383 6.598 1 98.38 171 ARG A C 1
ATOM 1287 O O . ARG A 1 171 ? -17.203 -7.695 7.508 1 98.38 171 ARG A O 1
ATOM 1294 N N . ASP A 1 172 ? -16.172 -9.57 6.781 1 98.06 172 ASP A N 1
ATOM 1295 C CA . ASP A 1 172 ? -16.109 -10.148 8.117 1 98.06 172 ASP A CA 1
ATOM 1296 C C . ASP A 1 172 ? -15.219 -9.32 9.039 1 98.06 172 ASP A C 1
ATOM 1298 O O . ASP A 1 172 ? -15.477 -9.227 10.242 1 98.06 172 ASP A O 1
ATOM 1302 N N . GLY A 1 173 ? -14.219 -8.758 8.492 1 98.44 173 GLY A N 1
ATOM 1303 C CA . GLY A 1 173 ? -13.211 -8.055 9.266 1 98.44 173 GLY A CA 1
ATOM 1304 C C . GLY A 1 173 ? -13.633 -6.645 9.648 1 98.44 173 GLY 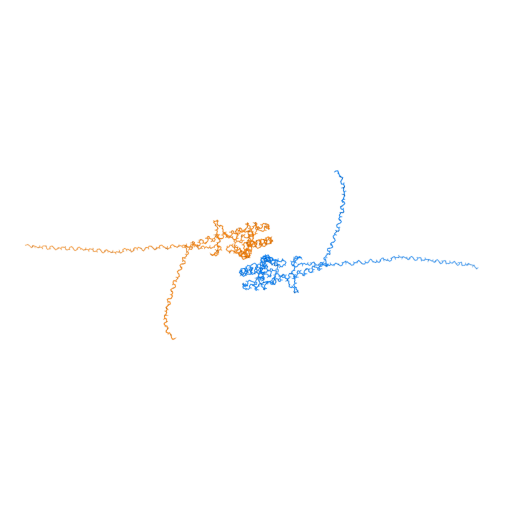A C 1
ATOM 1305 O O . GLY A 1 173 ? -13.016 -6.023 10.516 1 98.44 173 GLY A O 1
ATOM 1306 N N . ALA A 1 174 ? -14.727 -6.184 9.062 1 97.75 174 ALA A N 1
ATOM 1307 C CA . ALA A 1 174 ? -15.141 -4.797 9.242 1 97.75 174 ALA A CA 1
ATOM 1308 C C . ALA A 1 174 ? -15.547 -4.527 10.688 1 97.75 174 ALA A C 1
ATOM 1310 O O . ALA A 1 174 ? -15.5 -3.385 11.148 1 97.75 174 ALA A O 1
ATOM 1311 N N . VAL A 1 175 ? -15.82 -5.555 11.469 1 97.19 175 VAL A N 1
ATOM 1312 C CA . VAL A 1 175 ? -16.328 -5.348 12.82 1 97.19 175 VAL A CA 1
ATOM 1313 C C . VAL A 1 175 ? -15.305 -5.844 13.836 1 97.19 175 VAL A C 1
ATOM 1315 O O . VAL A 1 175 ? -15.562 -5.832 15.047 1 97.19 175 VAL A O 1
ATOM 1318 N N . VAL A 1 176 ? -14.188 -6.293 13.391 1 98.5 176 VAL A N 1
ATOM 1319 C CA . VAL A 1 176 ? -13.164 -6.848 14.266 1 98.5 176 VAL A CA 1
ATOM 1320 C C . VAL A 1 176 ? -12.438 -5.719 14.992 1 98.5 176 VAL A C 1
ATOM 1322 O O . VAL A 1 176 ? -12.031 -4.734 14.375 1 98.5 176 VAL A O 1
ATOM 1325 N N . LYS A 1 177 ? -12.297 -5.848 16.297 1 98.25 177 LYS A N 1
ATOM 1326 C CA . LYS A 1 177 ? -11.531 -4.902 17.109 1 98.25 177 LYS A CA 1
ATOM 1327 C C . LYS A 1 177 ? -10.039 -5.23 17.062 1 98.25 177 LYS A C 1
ATOM 1329 O O . LYS A 1 177 ? -9.656 -6.379 16.812 1 98.25 177 LYS A O 1
ATOM 1334 N N . SER A 1 178 ? -9.227 -4.293 17.375 1 98.44 178 SER A N 1
ATOM 1335 C CA . SER A 1 178 ? -7.777 -4.449 17.266 1 98.44 178 SER A CA 1
ATOM 1336 C C . SER A 1 178 ? -7.27 -5.555 18.188 1 98.44 178 SER A C 1
ATOM 1338 O O . SER A 1 178 ? -6.309 -6.254 17.859 1 98.44 178 SER A O 1
ATOM 1340 N N . ALA A 1 179 ? -7.883 -5.68 19.281 1 97.81 179 ALA A N 1
ATOM 1341 C CA . ALA A 1 179 ? -7.477 -6.703 20.234 1 97.81 179 ALA A CA 1
ATOM 1342 C C . ALA A 1 179 ? -7.672 -8.102 19.656 1 97.81 179 ALA A C 1
ATOM 1344 O O . ALA A 1 179 ? -7.039 -9.062 20.109 1 97.81 179 ALA A O 1
ATOM 1345 N N . GLU A 1 180 ? -8.508 -8.242 18.625 1 98.44 180 GLU A N 1
ATOM 1346 C CA . GLU A 1 180 ? -8.844 -9.539 18.047 1 98.44 180 GLU A CA 1
ATOM 1347 C C . GLU A 1 180 ? -8.211 -9.711 16.672 1 98.44 180 GLU A C 1
ATOM 1349 O O . GLU A 1 180 ? -8.484 -10.688 15.969 1 98.44 180 GLU A O 1
ATOM 1354 N N . LEU A 1 181 ? -7.387 -8.836 16.328 1 98.69 181 LEU A N 1
ATOM 1355 C CA . LEU A 1 181 ? -6.852 -8.805 14.977 1 98.69 181 LEU A CA 1
ATOM 1356 C C . LEU A 1 181 ? -6.027 -10.055 14.688 1 98.69 181 LEU A C 1
ATOM 1358 O O . LEU A 1 181 ? -6.148 -10.656 13.617 1 98.69 181 LEU A O 1
ATOM 1362 N N . GLU A 1 182 ? -5.223 -10.469 15.617 1 98.5 182 GLU A N 1
ATOM 1363 C CA . GLU A 1 182 ? -4.387 -11.648 15.414 1 98.5 182 GLU A CA 1
ATOM 1364 C C . GLU A 1 182 ? -5.234 -12.906 15.25 1 98.5 182 GLU A C 1
ATOM 1366 O O . GLU A 1 182 ? -4.996 -13.703 14.344 1 98.5 182 GLU A O 1
ATOM 1371 N N . ALA A 1 183 ? -6.215 -13.047 16.094 1 98.44 183 ALA A N 1
ATOM 1372 C CA . ALA A 1 183 ? -7.109 -14.195 15.977 1 98.44 183 ALA A CA 1
ATOM 1373 C C . ALA A 1 183 ? -7.855 -14.18 14.648 1 98.44 183 ALA A C 1
ATOM 1375 O O . ALA A 1 183 ? -8.07 -15.234 14.031 1 98.44 183 ALA A O 1
ATOM 1376 N N . PHE A 1 184 ? -8.281 -13.031 14.242 1 98.81 184 PHE A N 1
ATOM 1377 C CA . PHE A 1 184 ? -8.969 -12.883 12.969 1 98.81 184 PHE A CA 1
ATOM 1378 C C . PHE A 1 184 ? -8.07 -13.305 11.812 1 98.81 184 PHE A C 1
ATOM 1380 O O . PHE A 1 184 ? -8.508 -14.008 10.898 1 98.81 184 PHE A O 1
ATOM 1387 N N . ALA A 1 185 ? -6.781 -12.891 11.859 1 98.88 185 ALA A N 1
ATOM 1388 C CA . ALA A 1 185 ? -5.836 -13.266 10.805 1 98.88 185 ALA A CA 1
ATOM 1389 C C . ALA A 1 185 ? -5.621 -14.773 10.766 1 98.88 185 ALA A C 1
ATOM 1391 O O . ALA A 1 185 ? -5.586 -15.375 9.688 1 98.88 185 ALA A O 1
ATOM 1392 N N . VAL A 1 186 ? -5.504 -15.398 11.914 1 98.31 186 VAL A N 1
ATOM 1393 C CA . VAL A 1 186 ? -5.262 -16.828 12.016 1 98.31 186 VAL A CA 1
ATOM 1394 C C . VAL A 1 186 ? -6.438 -17.594 11.422 1 98.31 186 VAL A C 1
ATOM 1396 O O . VAL A 1 186 ? -6.246 -18.609 10.75 1 98.31 186 VAL A O 1
ATOM 1399 N N . ARG A 1 187 ? -7.586 -17.078 11.562 1 97.25 187 ARG A N 1
ATOM 1400 C CA . ARG A 1 187 ? -8.766 -17.781 11.078 1 97.25 187 ARG A CA 1
ATOM 1401 C C . ARG A 1 187 ? -9.039 -17.453 9.617 1 97.25 187 ARG A C 1
ATOM 1403 O O . ARG A 1 187 ? -9.539 -18.312 8.867 1 97.25 187 ARG A O 1
ATOM 1410 N N . SER A 1 188 ? -8.695 -16.281 9.164 1 98.69 188 SER A N 1
ATOM 1411 C CA . SER A 1 188 ? -9.172 -15.797 7.879 1 98.69 188 SER A CA 1
ATOM 1412 C C . SER A 1 188 ? -8.141 -16.047 6.777 1 98.69 188 SER A C 1
ATOM 1414 O O . SER A 1 188 ? -8.508 -16.281 5.625 1 98.69 188 SER A O 1
ATOM 1416 N N . LEU A 1 189 ? -6.836 -15.977 7.121 1 98.69 189 LEU A N 1
ATOM 1417 C CA . LEU A 1 189 ? -5.793 -16.109 6.105 1 98.69 189 LEU A CA 1
ATOM 1418 C C . LEU A 1 189 ? -5.906 -17.453 5.387 1 98.69 189 LEU A C 1
ATOM 1420 O O . LEU A 1 189 ? -5.797 -17.516 4.16 1 98.69 189 LEU A O 1
ATOM 1424 N N . PRO A 1 190 ? -6.211 -18.594 6.102 1 97.5 190 PRO A N 1
ATOM 1425 C CA . PRO A 1 190 ? -6.379 -19.875 5.406 1 97.5 190 PRO A CA 1
ATOM 1426 C C . PRO A 1 190 ? -7.555 -19.859 4.43 1 97.5 190 PRO A C 1
ATOM 1428 O O . PRO A 1 190 ? -7.52 -20.562 3.412 1 97.5 190 PRO A O 1
ATOM 1431 N N . SER A 1 191 ? -8.562 -19.047 4.715 1 97.81 191 SER A N 1
ATOM 1432 C CA . SER A 1 191 ? -9.719 -18.969 3.822 1 97.81 191 SER A CA 1
ATOM 1433 C C . SER A 1 191 ? -9.344 -18.328 2.496 1 97.81 191 SER A C 1
ATOM 1435 O O . SER A 1 191 ? -9.961 -18.609 1.465 1 97.81 191 SER A O 1
ATOM 1437 N N . ILE A 1 192 ? -8.344 -17.484 2.525 1 98.75 192 ILE A N 1
ATOM 1438 C CA . ILE A 1 192 ? -7.84 -16.891 1.294 1 98.75 192 ILE A CA 1
ATOM 1439 C C . ILE A 1 192 ? -6.898 -17.859 0.593 1 98.75 192 ILE A C 1
ATOM 1441 O O . ILE A 1 192 ? -6.961 -18.016 -0.628 1 98.75 192 ILE A O 1
ATOM 1445 N N . GLU A 1 193 ? -6.109 -18.578 1.389 1 98.12 193 GLU A N 1
ATOM 1446 C CA . GLU A 1 193 ? -5.098 -19.484 0.85 1 98.12 193 GLU A CA 1
ATOM 1447 C C . GLU A 1 193 ? -5.742 -20.641 0.088 1 98.12 193 GLU A C 1
ATOM 1449 O O . GLU A 1 193 ? -5.152 -21.172 -0.848 1 98.12 193 GLU A O 1
ATOM 1454 N N . VAL A 1 194 ? -6.992 -20.953 0.387 1 97.12 194 VAL A N 1
ATOM 1455 C CA . VAL A 1 194 ? -7.688 -22.078 -0.247 1 97.12 194 VAL A CA 1
ATOM 1456 C C . VAL A 1 194 ? -7.82 -21.812 -1.746 1 97.12 194 VAL A C 1
ATOM 1458 O O . VAL A 1 194 ? -7.785 -22.75 -2.551 1 97.12 194 VAL A O 1
ATOM 1461 N N . VAL A 1 195 ? -7.883 -20.578 -2.129 1 98.44 195 VAL A N 1
ATOM 1462 C CA . VAL A 1 195 ? -7.984 -20.203 -3.533 1 98.44 195 VAL A CA 1
ATOM 1463 C C . VAL A 1 195 ? -6.766 -20.719 -4.297 1 98.44 195 VAL A C 1
ATOM 1465 O O . VAL A 1 195 ? -6.906 -21.297 -5.379 1 98.44 195 VAL A O 1
ATOM 1468 N N . PHE A 1 196 ? -5.66 -20.562 -3.734 1 98.31 196 PHE A N 1
ATOM 1469 C CA . PHE A 1 196 ? -4.41 -20.922 -4.391 1 98.31 196 PHE A CA 1
ATOM 1470 C C . PHE A 1 196 ? -4.215 -22.438 -4.367 1 98.31 196 PHE A C 1
ATOM 1472 O O . PHE A 1 196 ? -3.76 -23.031 -5.352 1 98.31 196 PHE A O 1
ATOM 1479 N N . ASP A 1 197 ? -4.566 -23 -3.293 1 97 197 ASP A N 1
ATOM 1480 C CA . ASP A 1 197 ? -4.516 -24.469 -3.223 1 97 197 ASP A CA 1
ATOM 1481 C C . ASP A 1 197 ? -5.371 -25.094 -4.316 1 97 197 ASP A C 1
ATOM 1483 O O . ASP A 1 197 ? -4.938 -26.031 -4.984 1 97 197 ASP A O 1
ATOM 1487 N N . ASP A 1 198 ? -6.547 -24.578 -4.453 1 96.75 198 ASP A N 1
ATOM 1488 C CA . ASP A 1 198 ? -7.461 -25.094 -5.461 1 96.75 198 ASP A CA 1
ATOM 1489 C C . ASP A 1 198 ? -6.895 -24.906 -6.867 1 96.75 198 ASP A C 1
ATOM 1491 O O . ASP A 1 198 ? -6.953 -25.812 -7.695 1 96.75 198 ASP A O 1
ATOM 1495 N N . PHE A 1 199 ? -6.367 -23.797 -7.113 1 98.06 199 PHE A N 1
ATOM 1496 C CA . PHE A 1 199 ? -5.781 -23.531 -8.422 1 98.06 199 PHE A CA 1
ATOM 1497 C C . PHE A 1 199 ? -4.664 -24.531 -8.727 1 98.06 199 PHE A C 1
ATOM 1499 O O . PHE A 1 199 ? -4.629 -25.125 -9.805 1 98.06 199 PHE A O 1
ATOM 1506 N N . TYR A 1 200 ? -3.75 -24.656 -7.742 1 97.38 200 TYR A N 1
ATOM 1507 C CA . TYR A 1 200 ? -2.604 -25.531 -7.977 1 97.38 200 TYR A CA 1
ATOM 1508 C C . TYR A 1 200 ? -3.047 -26.984 -8.172 1 97.38 200 TYR A C 1
ATOM 1510 O O . TYR A 1 200 ? -2.443 -27.719 -8.945 1 97.38 200 TYR A O 1
ATOM 1518 N N . ARG A 1 201 ? -4.059 -27.359 -7.488 1 95.5 201 ARG A N 1
ATOM 1519 C CA . ARG A 1 201 ? -4.605 -28.703 -7.691 1 95.5 201 ARG A CA 1
ATOM 1520 C C . ARG A 1 201 ? -5.117 -28.859 -9.117 1 95.5 201 ARG A C 1
ATOM 1522 O O . ARG A 1 201 ? -4.801 -29.859 -9.789 1 95.5 201 ARG A O 1
ATOM 1529 N N . ARG A 1 202 ? -5.844 -27.906 -9.57 1 96.81 202 ARG A N 1
ATOM 1530 C CA . ARG A 1 202 ? -6.375 -27.953 -10.93 1 96.81 202 ARG A CA 1
ATOM 1531 C C . ARG A 1 202 ? -5.25 -27.875 -11.961 1 96.81 202 ARG A C 1
ATOM 1533 O O . ARG A 1 202 ? -5.312 -28.516 -13.008 1 96.81 202 ARG A O 1
ATOM 1540 N N . TYR A 1 203 ? -4.305 -27.125 -11.641 1 97.44 203 TYR A N 1
ATOM 1541 C CA . TYR A 1 203 ? -3.18 -26.953 -12.555 1 97.44 203 TYR A CA 1
ATOM 1542 C C . TYR A 1 203 ? -2.387 -28.25 -12.688 1 97.44 203 TYR A C 1
ATOM 1544 O O . TYR A 1 203 ? -1.929 -28.594 -13.773 1 97.44 203 TYR A O 1
ATOM 1552 N N . GLU A 1 204 ? -2.209 -28.938 -11.633 1 95.44 204 GLU A N 1
ATOM 1553 C CA . GLU A 1 204 ? -1.52 -30.234 -11.672 1 95.44 204 GLU A CA 1
ATOM 1554 C C . GLU A 1 204 ? -2.301 -31.25 -12.5 1 95.44 204 GLU A C 1
ATOM 1556 O O . GLU A 1 204 ? -1.713 -32.031 -13.242 1 95.44 204 GLU A O 1
ATOM 1561 N N . ILE A 1 205 ? -3.578 -31.281 -12.312 1 95.25 205 ILE A N 1
ATOM 1562 C CA . ILE A 1 205 ? -4.422 -32.156 -13.109 1 95.25 205 ILE A CA 1
ATOM 1563 C C . ILE A 1 205 ? -4.238 -31.844 -14.594 1 95.25 205 ILE A C 1
ATOM 1565 O O . ILE A 1 205 ? -4.047 -32.75 -15.414 1 95.25 205 ILE A O 1
ATOM 1569 N N . TYR A 1 206 ? -4.27 -30.562 -14.844 1 96.69 206 TYR A N 1
ATOM 1570 C CA . TYR A 1 206 ? -4.043 -30.109 -16.219 1 96.69 206 TYR A CA 1
ATOM 1571 C C . TYR A 1 206 ? -2.695 -30.609 -16.734 1 96.69 206 TYR A C 1
ATOM 1573 O O . TYR A 1 206 ? -2.607 -31.125 -17.844 1 96.69 206 TYR A O 1
ATOM 1581 N N . ARG A 1 207 ? -1.623 -30.422 -16.016 1 95.69 207 ARG A N 1
ATOM 1582 C CA . ARG A 1 207 ? -0.285 -30.812 -16.438 1 95.69 207 ARG A CA 1
ATOM 1583 C C . ARG A 1 207 ? -0.218 -32.312 -16.703 1 95.69 207 ARG A C 1
ATOM 1585 O O . ARG A 1 207 ? 0.419 -32.75 -17.672 1 95.69 207 ARG A O 1
ATOM 1592 N N . ASN A 1 208 ? -0.828 -33.094 -15.883 1 94.62 208 ASN A N 1
ATOM 1593 C CA . ASN A 1 208 ? -0.875 -34.562 -16.078 1 94.62 208 ASN A CA 1
ATOM 1594 C C . ASN A 1 208 ? -1.645 -34.938 -17.328 1 94.62 208 ASN A C 1
ATOM 1596 O O . ASN A 1 208 ? -1.193 -35.781 -18.109 1 94.62 208 ASN A O 1
ATOM 1600 N N . ASP A 1 209 ? -2.764 -34.281 -17.469 1 95.38 209 ASP A N 1
ATOM 1601 C CA . ASP A 1 209 ? -3.578 -34.531 -18.656 1 95.38 209 ASP A CA 1
ATOM 1602 C C . ASP A 1 209 ? -2.828 -34.156 -19.922 1 95.38 209 ASP A C 1
ATOM 1604 O O . ASP A 1 209 ? -2.918 -34.844 -20.938 1 95.38 209 ASP A O 1
ATOM 1608 N N . LEU A 1 210 ? -2.205 -33.062 -19.828 1 94.31 210 LEU A N 1
ATOM 1609 C CA . LEU A 1 210 ? -1.443 -32.625 -20.984 1 94.31 210 LEU A CA 1
ATOM 1610 C C . LEU A 1 210 ? -0.341 -33.594 -21.328 1 94.31 210 LEU A C 1
ATOM 1612 O O . LEU A 1 210 ? -0.115 -33.906 -22.5 1 94.31 210 LEU A O 1
ATOM 1616 N N . ALA A 1 211 ? 0.371 -34.094 -20.359 1 93.25 211 ALA A N 1
ATOM 1617 C CA . ALA A 1 211 ? 1.424 -35.094 -20.578 1 93.25 211 ALA A CA 1
ATOM 1618 C C . ALA A 1 211 ? 0.87 -36.344 -21.25 1 93.25 211 ALA A C 1
ATOM 1620 O O . ALA A 1 211 ? 1.485 -36.875 -22.156 1 93.25 211 ALA A O 1
ATOM 1621 N N . ILE A 1 212 ? -0.264 -36.781 -20.797 1 93.94 212 ILE A N 1
ATOM 1622 C CA . ILE A 1 212 ? -0.917 -37.969 -21.359 1 93.94 212 ILE A CA 1
ATOM 1623 C C . ILE A 1 212 ? -1.318 -37.688 -22.797 1 93.94 212 ILE A C 1
ATOM 1625 O O . ILE A 1 212 ? -1.08 -38.531 -23.688 1 93.94 212 ILE A O 1
ATOM 1629 N N . TRP A 1 213 ? -1.923 -36.5 -23 1 93.25 213 TRP A N 1
ATOM 1630 C CA . TRP A 1 213 ? -2.33 -36.094 -24.344 1 93.25 213 TRP A CA 1
ATOM 1631 C C . TRP A 1 213 ? -1.13 -36.062 -25.281 1 93.25 213 TRP A C 1
ATOM 1633 O O . TRP A 1 213 ? -1.188 -36.562 -26.406 1 93.25 213 TRP A O 1
ATOM 1643 N N . GLU A 1 214 ? -0.041 -35.469 -24.844 1 91.88 214 GLU A N 1
ATOM 1644 C CA . GLU A 1 214 ? 1.159 -35.312 -25.672 1 91.88 214 GLU A CA 1
ATOM 1645 C C . GLU A 1 214 ? 1.785 -36.688 -25.969 1 91.88 214 GLU A C 1
ATOM 1647 O O . GLU A 1 214 ? 2.314 -36.906 -27.062 1 91.88 214 GLU A O 1
ATOM 1652 N N . ALA A 1 215 ? 1.757 -37.562 -25.062 1 91.25 215 ALA A N 1
ATOM 1653 C CA . ALA A 1 215 ? 2.297 -38.906 -25.25 1 91.25 215 ALA A CA 1
ATOM 1654 C C . ALA A 1 215 ? 1.504 -39.656 -26.312 1 91.25 215 ALA A C 1
ATOM 1656 O O . ALA A 1 215 ? 2.074 -40.406 -27.094 1 91.25 215 ALA A O 1
ATOM 1657 N N . GLN A 1 216 ? 0.247 -39.344 -26.344 1 88.75 216 GLN A N 1
ATOM 1658 C CA . GLN A 1 216 ? -0.639 -40.094 -27.234 1 88.75 216 GLN A CA 1
ATOM 1659 C C . GLN A 1 216 ? -0.754 -39.406 -28.594 1 88.75 216 GLN A C 1
ATOM 1661 O O . GLN A 1 216 ? -0.784 -40.094 -29.625 1 88.75 216 GLN A O 1
ATOM 1666 N N . TYR A 1 217 ? -0.832 -38.156 -28.547 1 85.5 217 TYR A N 1
ATOM 1667 C CA . TYR A 1 217 ? -1.186 -37.438 -29.781 1 85.5 217 TYR A CA 1
ATOM 1668 C C . TYR A 1 217 ? -0.088 -36.469 -30.172 1 85.5 217 TYR A C 1
ATOM 1670 O O . TYR A 1 217 ? -0.126 -35.906 -31.266 1 85.5 217 TYR A O 1
ATOM 1678 N N . GLY A 1 218 ? 0.649 -36.062 -29.141 1 73.19 218 GLY A N 1
ATOM 1679 C CA . GLY A 1 218 ? 1.692 -35.094 -29.406 1 73.19 218 GLY A CA 1
ATOM 1680 C C . GLY A 1 218 ? 2.705 -35.562 -30.438 1 73.19 218 GLY A C 1
ATOM 1681 O O . GLY A 1 218 ? 2.973 -36.781 -30.547 1 73.19 218 GLY A O 1
ATOM 1682 N N . LYS A 1 219 ? 2.553 -35.188 -31.766 1 61.84 219 LYS A N 1
ATOM 1683 C CA . LYS A 1 219 ? 3.463 -35.531 -32.844 1 61.84 219 LYS A CA 1
ATOM 1684 C C . LYS A 1 219 ? 4.883 -35.75 -32.344 1 61.84 219 LYS A C 1
ATOM 1686 O O . LYS A 1 219 ? 5.387 -34.906 -31.562 1 61.84 219 LYS A O 1
ATOM 1691 N N . PRO A 1 220 ? 5.293 -36.938 -32.344 1 53.53 220 PRO A N 1
ATOM 1692 C CA . PRO A 1 220 ? 6.738 -37 -32.125 1 53.53 220 PRO A CA 1
ATOM 1693 C C . PRO A 1 220 ? 7.504 -35.906 -32.875 1 53.53 220 PRO A C 1
ATOM 1695 O O . PRO A 1 220 ? 7.277 -35.688 -34.062 1 53.53 220 PRO A O 1
ATOM 1698 N N . VAL A 1 221 ? 7.645 -34.656 -32.312 1 46.5 221 VAL A N 1
ATOM 1699 C CA . VAL A 1 221 ? 8.539 -33.781 -33.031 1 46.5 221 VAL A CA 1
ATOM 1700 C C . VAL A 1 221 ? 9.648 -34.594 -33.688 1 46.5 221 VAL A C 1
ATOM 1702 O O . VAL A 1 221 ? 10.461 -35.219 -33 1 46.5 221 VAL A O 1
ATOM 1705 N N . THR A 1 222 ? 9.367 -35.406 -34.625 1 42.47 222 THR A N 1
ATOM 1706 C CA . THR A 1 222 ? 10.477 -35.875 -35.438 1 42.47 222 THR A CA 1
ATOM 1707 C C . THR A 1 222 ? 11.492 -34.75 -35.688 1 42.47 222 THR A C 1
ATOM 1709 O O . THR A 1 222 ? 11.164 -33.719 -36.281 1 42.47 222 THR A O 1
ATOM 1712 N N . THR A 1 223 ? 12.328 -34.469 -34.656 1 40.16 223 THR A N 1
ATOM 1713 C CA . THR A 1 223 ? 13.562 -33.75 -34.938 1 40.16 223 THR A CA 1
ATOM 1714 C C . THR A 1 223 ? 14.188 -34.25 -36.25 1 40.16 223 THR A C 1
ATOM 1716 O O . THR A 1 223 ? 15.062 -35.125 -36.219 1 40.16 223 THR A O 1
ATOM 1719 N N . ALA A 1 224 ? 13.5 -34.625 -37.188 1 40.84 224 ALA A N 1
ATOM 1720 C CA . ALA A 1 224 ? 14.227 -34.812 -38.438 1 40.84 224 ALA A CA 1
ATOM 1721 C C . ALA A 1 224 ? 14.992 -33.531 -38.812 1 40.84 224 ALA A C 1
ATOM 1723 O O . ALA A 1 224 ? 14.398 -32.531 -39.188 1 40.84 224 ALA A O 1
ATOM 1724 N N . GLN A 1 225 ? 16.125 -33.156 -38 1 39.38 225 GLN A N 1
ATOM 1725 C CA . GLN A 1 225 ? 17.141 -32.25 -38.531 1 39.38 225 GLN A CA 1
ATOM 1726 C C . GLN A 1 225 ? 17.422 -32.531 -40 1 39.38 225 GLN A C 1
ATOM 1728 O O . GLN A 1 225 ? 17.781 -33.656 -40.344 1 39.38 225 GLN A O 1
ATOM 1733 N N . PRO A 1 226 ? 16.797 -31.859 -40.844 1 41.22 226 PRO A N 1
ATOM 1734 C CA . PRO A 1 226 ? 17.281 -32.031 -42.219 1 41.22 226 PRO A CA 1
ATOM 1735 C C . PRO A 1 226 ? 18.812 -32 -42.312 1 41.22 226 PRO A C 1
ATOM 1737 O O . PRO A 1 226 ? 19.453 -31.109 -41.75 1 41.22 226 PRO A O 1
ATOM 1740 N N . ALA A 1 227 ? 19.5 -33.125 -42.344 1 40.06 227 ALA A N 1
ATOM 1741 C CA . ALA A 1 227 ? 20.938 -33.156 -42.656 1 40.06 227 ALA A CA 1
ATOM 1742 C C . ALA A 1 227 ? 21.281 -32.125 -43.719 1 40.06 227 ALA A C 1
ATOM 1744 O O . ALA A 1 227 ? 20.891 -32.25 -44.875 1 40.06 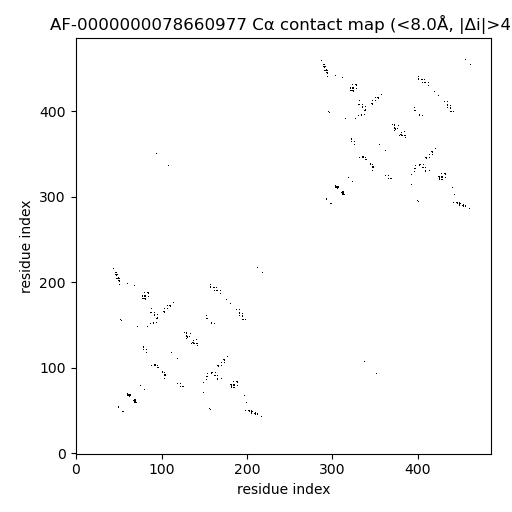227 ALA A O 1
ATOM 1745 N N . ALA A 1 228 ? 21.328 -30.812 -43.25 1 39.75 228 ALA A N 1
ATOM 1746 C CA . ALA A 1 228 ? 21.844 -29.797 -44.188 1 39.75 228 ALA A CA 1
ATOM 1747 C C . ALA A 1 228 ? 23.109 -30.297 -44.875 1 39.75 228 ALA A C 1
ATOM 1749 O O . ALA A 1 228 ? 24.109 -30.609 -44.25 1 39.75 228 ALA A O 1
ATOM 1750 N N . ALA A 1 229 ? 22.969 -30.859 -45.969 1 40.84 229 ALA A N 1
ATOM 1751 C CA . ALA A 1 229 ? 24.094 -31.141 -46.875 1 40.84 229 ALA A CA 1
ATOM 1752 C C . ALA A 1 229 ? 25.047 -29.953 -46.969 1 40.84 229 ALA A C 1
ATOM 1754 O O . ALA A 1 229 ? 24.641 -28.859 -47.375 1 40.84 229 ALA A O 1
ATOM 1755 N N . LEU A 1 230 ? 25.984 -29.812 -45.906 1 35.72 230 LEU A N 1
ATOM 1756 C CA . LEU A 1 230 ? 27.062 -28.844 -45.969 1 35.72 230 LEU A CA 1
ATOM 1757 C C . LEU A 1 230 ? 27.609 -28.734 -47.375 1 35.72 230 LEU A C 1
ATOM 1759 O O . LEU A 1 230 ? 27.891 -29.75 -48.031 1 35.72 230 LEU A O 1
ATOM 1763 N N . PRO A 1 231 ? 27.188 -27.688 -48.094 1 38.06 231 PRO A N 1
ATOM 1764 C CA . PRO A 1 231 ? 27.781 -27.5 -49.406 1 38.06 231 PRO A CA 1
ATOM 1765 C C . PRO A 1 231 ? 29.297 -27.594 -49.375 1 38.06 231 PRO A C 1
ATOM 1767 O O . PRO A 1 231 ? 29.938 -27.094 -48.469 1 38.06 231 PRO A O 1
ATOM 1770 N N . GLY A 1 232 ? 29.938 -28.75 -49.75 1 34.53 232 GLY A N 1
ATOM 1771 C CA . GLY A 1 232 ? 31.359 -28.969 -49.969 1 34.53 232 GLY A CA 1
ATOM 1772 C C . GLY A 1 232 ? 32.062 -27.781 -50.625 1 34.53 232 GLY A C 1
ATOM 1773 O O . GLY A 1 232 ? 31.766 -27.422 -51.75 1 34.53 232 GLY A O 1
ATOM 1774 N N . THR A 1 233 ? 32.219 -26.594 -49.844 1 33.62 233 THR A N 1
ATOM 1775 C CA . THR A 1 233 ? 32.969 -25.469 -50.344 1 33.62 233 THR A CA 1
ATOM 1776 C C . THR A 1 233 ? 34.312 -25.938 -50.906 1 33.62 233 THR A C 1
ATOM 1778 O O . THR A 1 233 ? 35.125 -26.516 -50.156 1 33.62 233 THR A O 1
ATOM 1781 N N . GLY A 1 234 ? 34.438 -26.297 -52.156 1 29.36 234 GLY A N 1
ATOM 1782 C CA . GLY A 1 234 ? 35.625 -26.516 -52.938 1 29.36 234 GLY A CA 1
ATOM 1783 C C . GLY A 1 234 ? 36.625 -25.375 -52.812 1 29.36 234 GLY A C 1
ATOM 1784 O O . GLY A 1 234 ? 36.344 -24.25 -53.25 1 29.36 234 GLY A O 1
ATOM 1785 N N . ILE A 1 235 ? 37.281 -25.203 -51.656 1 29.23 235 ILE A N 1
ATOM 1786 C CA . ILE A 1 235 ? 38.406 -24.266 -51.469 1 29.23 235 ILE A CA 1
ATOM 1787 C C . ILE A 1 235 ? 39.406 -24.438 -52.594 1 29.23 235 ILE A C 1
ATOM 1789 O O . ILE A 1 235 ? 40 -25.516 -52.781 1 29.23 235 ILE A O 1
ATOM 1793 N N . SER A 1 236 ? 39.062 -23.891 -53.781 1 27.84 236 SER A N 1
ATOM 1794 C CA . SER A 1 236 ? 40.062 -23.797 -54.844 1 27.84 236 SER A CA 1
ATOM 1795 C C . SER A 1 236 ? 41.312 -23.047 -54.375 1 27.84 236 SER A C 1
ATOM 1797 O O . SER A 1 236 ? 41.219 -21.922 -53.875 1 27.84 236 SER A O 1
ATOM 1799 N N . GLY A 1 237 ? 42.281 -23.719 -53.844 1 25.52 237 GLY A N 1
ATOM 1800 C CA . GLY A 1 237 ? 43.656 -23.375 -53.5 1 25.52 237 GLY A CA 1
ATOM 1801 C C . GLY A 1 237 ? 44.344 -22.547 -54.562 1 25.52 237 GLY A C 1
ATOM 1802 O O . GLY A 1 237 ? 44.812 -23.094 -55.562 1 25.52 237 GLY A O 1
ATOM 1803 N N . ALA A 1 238 ? 43.656 -21.516 -55.094 1 26.58 238 ALA A N 1
ATOM 1804 C CA . ALA A 1 238 ? 44.438 -20.828 -56.125 1 26.58 238 ALA A CA 1
ATOM 1805 C C . ALA A 1 238 ? 45.75 -20.297 -55.531 1 26.58 238 ALA A C 1
ATOM 1807 O O . ALA A 1 238 ? 45.75 -19.625 -54.5 1 26.58 238 ALA A O 1
ATOM 1808 N N . SER A 1 239 ? 46.812 -20.984 -55.781 1 25.45 239 SER A N 1
ATOM 1809 C CA . SER A 1 239 ? 48.25 -20.828 -55.625 1 25.45 239 SER A CA 1
ATOM 1810 C C . SER A 1 239 ? 48.719 -19.469 -56.125 1 25.45 239 SER A C 1
ATOM 1812 O O . SER A 1 239 ? 48.75 -19.219 -57.344 1 25.45 239 SER A O 1
ATOM 1814 N N . GLY A 1 240 ? 47.906 -18.375 -55.75 1 25.28 240 GLY A N 1
ATOM 1815 C CA . GLY A 1 240 ? 48.531 -17.188 -56.344 1 25.28 240 GLY A CA 1
ATOM 1816 C C . GLY A 1 240 ? 50 -17.078 -56.094 1 25.28 240 GLY A C 1
ATOM 1817 O O . GLY A 1 240 ? 50.469 -17.406 -55 1 25.28 240 GLY A O 1
ATOM 1818 N N . ALA A 1 241 ? 50.781 -17.031 -57.188 1 26.88 241 ALA A N 1
ATOM 1819 C CA . ALA A 1 241 ? 52.188 -16.859 -57.531 1 26.88 241 ALA A CA 1
ATOM 1820 C C . ALA A 1 241 ? 52.781 -15.664 -56.781 1 26.88 241 ALA A C 1
ATOM 1822 O O . ALA A 1 241 ? 52.094 -14.68 -56.531 1 26.88 241 ALA A O 1
ATOM 1823 N N . ALA A 1 242 ? 54.031 -15.82 -56.281 1 28.02 242 ALA A N 1
ATOM 1824 C CA . ALA A 1 242 ? 55.125 -15.227 -55.5 1 28.02 242 ALA A CA 1
ATOM 1825 C C . ALA A 1 242 ? 55.531 -13.867 -56.062 1 28.02 242 ALA A C 1
ATOM 1827 O O . ALA A 1 242 ? 56.312 -13.141 -55.469 1 28.02 242 ALA A O 1
ATOM 1828 N N . ASN A 1 243 ? 54.719 -13.195 -57 1 22.95 243 ASN A N 1
ATOM 1829 C CA . ASN A 1 243 ? 55.656 -12.109 -57.312 1 22.95 243 ASN A CA 1
ATOM 1830 C C . ASN A 1 243 ? 55.812 -11.141 -56.156 1 22.95 243 ASN A C 1
ATOM 1832 O O . ASN A 1 243 ? 54.844 -10.836 -55.469 1 22.95 243 ASN A O 1
ATOM 1836 N N . MET B 1 1 ? -69.375 139.25 68.312 1 29.72 1 MET B N 1
ATOM 1837 C CA . MET B 1 1 ? -69.25 138.5 67 1 29.72 1 MET B CA 1
ATOM 1838 C C . MET B 1 1 ? -68.25 137.375 67.125 1 29.72 1 MET B C 1
ATOM 1840 O O . MET B 1 1 ? -67.188 137.5 67.688 1 29.72 1 MET B O 1
ATOM 1844 N N . SER B 1 2 ? -68.812 136.125 66.938 1 30.55 2 SER B N 1
ATOM 1845 C CA . SER B 1 2 ? -68.688 134.75 67.25 1 30.55 2 SER B CA 1
ATOM 1846 C C . SER B 1 2 ? -67.5 134.125 66.438 1 30.55 2 SER B C 1
ATOM 1848 O O . SER B 1 2 ? -67.438 134.25 65.188 1 30.55 2 SER B O 1
ATOM 1850 N N . ARG B 1 3 ? -66.312 134.25 67 1 30.92 3 ARG B N 1
ATOM 1851 C CA . ARG B 1 3 ? -65 133.875 66.562 1 30.92 3 ARG B CA 1
ATOM 1852 C C . ARG B 1 3 ? -64.938 132.375 66.25 1 30.92 3 ARG B C 1
ATOM 1854 O O . ARG B 1 3 ? -64.812 131.5 67.188 1 30.92 3 ARG B O 1
ATOM 1861 N N . PHE B 1 4 ? -66 131.875 65.438 1 34.53 4 PHE B N 1
ATOM 1862 C CA . PHE B 1 4 ? -66.25 130.5 65.188 1 34.53 4 PHE B CA 1
ATOM 1863 C C . PHE B 1 4 ? -65 129.875 64.625 1 34.53 4 PHE B C 1
ATOM 1865 O O . PHE B 1 4 ? -64.5 130.25 63.531 1 34.53 4 PHE B O 1
ATOM 1872 N N . GLY B 1 5 ? -64.062 129.5 65.5 1 32.72 5 GLY B N 1
ATOM 1873 C CA . GLY B 1 5 ? -62.75 128.875 65.25 1 32.72 5 GLY B CA 1
ATOM 1874 C C . GLY B 1 5 ? -62.812 127.625 64.438 1 32.72 5 GLY B C 1
ATOM 1875 O O . GLY B 1 5 ? -63.562 126.688 64.75 1 32.72 5 GLY B O 1
ATOM 1876 N N . ARG B 1 6 ? -62.812 127.812 63.094 1 33.91 6 ARG B N 1
ATOM 1877 C CA . ARG B 1 6 ? -62.969 126.812 62.031 1 33.91 6 ARG B CA 1
ATOM 1878 C C . ARG B 1 6 ? -62.031 125.625 62.219 1 33.91 6 ARG B C 1
ATOM 1880 O O . ARG B 1 6 ? -60.812 125.812 62.312 1 33.91 6 ARG B O 1
ATOM 1887 N N . ILE B 1 7 ? -62.469 124.625 63.031 1 35.72 7 ILE B N 1
ATOM 1888 C CA . ILE B 1 7 ? -61.75 123.438 63.438 1 35.72 7 ILE B CA 1
ATOM 1889 C C . ILE B 1 7 ? -61.406 122.625 62.188 1 35.72 7 ILE B C 1
ATOM 1891 O O . ILE B 1 7 ? -62.281 122.188 61.469 1 35.72 7 ILE B O 1
ATOM 1895 N N . LEU B 1 8 ? -60.469 123.125 61.344 1 33.66 8 LEU B N 1
ATOM 1896 C CA . LEU B 1 8 ? -60.188 122.562 60.062 1 33.66 8 LEU B CA 1
ATOM 1897 C C . LEU B 1 8 ? -59.719 121.062 60.25 1 33.66 8 LEU B C 1
ATOM 1899 O O . LEU B 1 8 ? -58.812 120.812 61.031 1 33.66 8 LEU B O 1
ATOM 1903 N N . ALA B 1 9 ? -60.625 120.125 60.188 1 36.06 9 ALA B N 1
ATOM 1904 C CA . ALA B 1 9 ? -60.469 118.688 60.406 1 36.06 9 ALA B CA 1
ATOM 1905 C C . ALA B 1 9 ? -59.469 118.062 59.438 1 36.06 9 ALA B C 1
ATOM 1907 O O . ALA B 1 9 ? -59.5 118.375 58.25 1 36.06 9 ALA B O 1
ATOM 1908 N N . PRO B 1 10 ? -58.281 117.625 59.938 1 37.81 10 PRO B N 1
ATOM 1909 C CA . PRO B 1 10 ? -57.188 117.125 59.125 1 37.81 10 PRO B CA 1
ATOM 1910 C C . PRO B 1 10 ? -57.594 115.938 58.25 1 37.81 10 PRO B C 1
ATOM 1912 O O . PRO B 1 10 ? -58.375 115.062 58.688 1 37.81 10 PRO B O 1
ATOM 1915 N N . THR B 1 11 ? -57.875 116.125 56.938 1 33.47 11 THR B N 1
ATOM 1916 C CA . THR B 1 11 ? -58.25 115.125 55.969 1 33.47 11 THR B CA 1
ATOM 1917 C C . THR B 1 11 ? -57.219 114 55.906 1 33.47 11 THR B C 1
ATOM 1919 O O . THR B 1 11 ? -56.031 114.25 55.719 1 33.47 11 THR B O 1
ATOM 1922 N N . PHE B 1 12 ? -57.406 112.938 56.719 1 32.5 12 PHE B N 1
ATOM 1923 C CA . PHE B 1 12 ? -56.562 111.75 56.844 1 32.5 12 PHE B CA 1
ATOM 1924 C C . PHE B 1 12 ? -56.5 111 55.531 1 32.5 12 PHE B C 1
ATOM 1926 O O . PHE B 1 12 ? -57.531 110.625 54.938 1 32.5 12 PHE B O 1
ATOM 1933 N N .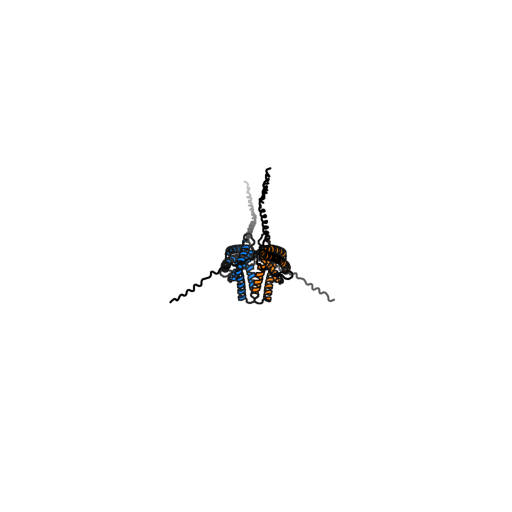 LEU B 1 13 ? -55.562 111.375 54.625 1 31.69 13 LEU B N 1
ATOM 1934 C CA . LEU B 1 13 ? -55.312 110.812 53.312 1 31.69 13 LEU B CA 1
ATOM 1935 C C . LEU B 1 13 ? -54.969 109.312 53.469 1 31.69 13 LEU B C 1
ATOM 1937 O O . LEU B 1 13 ? -54 108.938 54.125 1 31.69 13 LEU B O 1
ATOM 1941 N N . LEU B 1 14 ? -55.906 108.438 53.688 1 34.47 14 LEU B N 1
ATOM 1942 C CA . LEU B 1 14 ? -55.656 107 53.812 1 34.47 14 LEU B CA 1
ATOM 1943 C C . LEU B 1 14 ? -55.125 106.375 52.5 1 34.47 14 LEU B C 1
ATOM 1945 O O . LEU B 1 14 ? -55.812 106.438 51.469 1 34.47 14 LEU B O 1
ATOM 1949 N N . SER B 1 15 ? -53.844 106.625 52.094 1 33.56 15 SER B N 1
ATOM 1950 C CA . SER B 1 15 ? -53.312 106.062 50.844 1 33.56 15 SER B CA 1
ATOM 1951 C C . SER B 1 15 ? -53.344 104.562 50.875 1 33.56 15 SER B C 1
ATOM 1953 O O . SER B 1 15 ? -52.906 103.938 51.875 1 33.56 15 SER B O 1
ATOM 1955 N N . ALA B 1 16 ? -54.281 103.938 50.25 1 35.75 16 ALA B N 1
ATOM 1956 C CA . ALA B 1 16 ? -54.531 102.5 50.062 1 35.75 16 ALA B CA 1
ATOM 1957 C C . ALA B 1 16 ? -53.344 101.812 49.344 1 35.75 16 ALA B C 1
ATOM 1959 O O . ALA B 1 16 ? -52.969 102.25 48.25 1 35.75 16 ALA B O 1
ATOM 1960 N N . LEU B 1 17 ? -52.312 101.375 50.094 1 34.25 17 LEU B N 1
ATOM 1961 C CA . LEU B 1 17 ? -51.188 100.562 49.594 1 34.25 17 LEU B CA 1
ATOM 1962 C C . LEU B 1 17 ? -51.656 99.312 48.875 1 34.25 17 LEU B C 1
ATOM 1964 O O . LEU B 1 17 ? -52.344 98.5 49.469 1 34.25 17 LEU B O 1
ATOM 1968 N N . ALA B 1 18 ? -51.938 99.438 47.531 1 37.75 18 ALA B N 1
ATOM 1969 C CA . ALA B 1 18 ? -52.281 98.25 46.688 1 37.75 18 ALA B CA 1
ATOM 1970 C C . ALA B 1 18 ? -51.156 97.25 46.688 1 37.75 18 ALA B C 1
ATOM 1972 O O . ALA B 1 18 ? -50.031 97.5 46.312 1 37.75 18 ALA B O 1
ATOM 1973 N N . ILE B 1 19 ? -51.094 96.25 47.656 1 37.16 19 ILE B N 1
ATOM 1974 C CA . ILE B 1 19 ? -50.156 95.188 47.719 1 37.16 19 ILE B CA 1
ATOM 1975 C C . ILE B 1 19 ? -50.281 94.25 46.469 1 37.16 19 ILE B C 1
ATOM 1977 O O . ILE B 1 19 ? -51.375 93.688 46.219 1 37.16 19 ILE B O 1
ATOM 1981 N N . GLY B 1 20 ? -49.625 94.625 45.344 1 35 20 GLY B N 1
ATOM 1982 C CA . GLY B 1 20 ? -49.5 93.75 44.156 1 35 20 GLY B CA 1
ATOM 1983 C C . GLY B 1 20 ? -49.062 92.312 44.5 1 35 20 GLY B C 1
ATOM 1984 O O . GLY B 1 20 ? -48.062 92.125 45.188 1 35 20 GLY B O 1
ATOM 1985 N N . LEU B 1 21 ? -49.906 91.375 44.625 1 39.06 21 LEU B N 1
ATOM 1986 C CA . LEU B 1 21 ? -49.688 89.938 44.75 1 39.06 21 LEU B CA 1
ATOM 1987 C C . LEU B 1 21 ? -48.844 89.438 43.562 1 39.06 21 LEU B C 1
ATOM 1989 O O . LEU B 1 21 ? -49.312 89.438 42.438 1 39.06 21 LEU B O 1
ATOM 1993 N N . ALA B 1 22 ? -47.531 89.625 43.469 1 42.28 22 ALA B N 1
ATOM 1994 C CA . ALA B 1 22 ? -46.656 89 42.531 1 42.28 22 ALA B CA 1
ATOM 1995 C C . ALA B 1 22 ? -46.75 87.5 42.562 1 42.28 22 ALA B C 1
ATOM 1997 O O . ALA B 1 22 ? -46.531 86.875 43.625 1 42.28 22 ALA B O 1
ATOM 1998 N N . SER B 1 23 ? -47.625 86.875 41.812 1 43.69 23 SER B N 1
ATOM 1999 C CA . SER B 1 23 ? -47.719 85.438 41.625 1 43.69 23 SER B CA 1
ATOM 2000 C C . SER B 1 23 ? -46.375 84.812 41.219 1 43.69 23 SER B C 1
ATOM 2002 O O . SER B 1 23 ? -45.781 85.188 40.219 1 43.69 23 SER B O 1
ATOM 2004 N N . CYS B 1 24 ? -45.438 84.5 42.062 1 45.62 24 CYS B N 1
ATOM 2005 C CA . CYS B 1 24 ? -44.188 83.75 41.875 1 45.62 24 CYS B CA 1
ATOM 2006 C C . CYS B 1 24 ? -44.438 82.438 41.062 1 45.62 24 CYS B C 1
ATOM 2008 O O . CYS B 1 24 ? -44.875 81.438 41.625 1 45.62 24 CYS B O 1
ATOM 2010 N N . ALA B 1 25 ? -45 82.438 39.844 1 49.5 25 ALA B N 1
ATOM 2011 C CA . ALA B 1 25 ? -45 81.188 39.062 1 49.5 25 ALA B CA 1
ATOM 2012 C C . ALA B 1 25 ? -43.594 80.625 38.938 1 49.5 25 ALA B C 1
ATOM 2014 O O . ALA B 1 25 ? -42.656 81.312 38.562 1 49.5 25 ALA B O 1
ATOM 2015 N N . ALA B 1 26 ? -43.219 79.5 39.656 1 57.47 26 ALA B N 1
ATOM 2016 C CA . ALA B 1 26 ? -41.969 78.75 39.531 1 57.47 26 ALA B CA 1
ATOM 2017 C C . ALA B 1 26 ? -41.625 78.438 38.062 1 57.47 26 ALA B C 1
ATOM 2019 O O . ALA B 1 26 ? -42.531 78.125 37.312 1 57.47 26 ALA B O 1
ATOM 2020 N N . PRO B 1 27 ? -40.5 79.062 37.562 1 61.88 27 PRO B N 1
ATOM 2021 C CA . PRO B 1 27 ? -40.156 78.688 36.188 1 61.88 27 PRO B CA 1
ATOM 2022 C C . PRO B 1 27 ? -40.25 77.188 35.938 1 61.88 27 PRO B C 1
ATOM 2024 O O . PRO B 1 27 ? -40.031 76.375 36.875 1 61.88 27 PRO B O 1
ATOM 2027 N N . PRO B 1 28 ? -40.906 76.812 34.844 1 65 28 PRO B N 1
ATOM 2028 C CA . PRO B 1 28 ? -41.031 75.375 34.594 1 65 28 PRO B CA 1
ATOM 2029 C C . PRO B 1 28 ? -39.688 74.625 34.688 1 65 28 PRO B C 1
ATOM 2031 O O . PRO B 1 28 ? -38.625 75.25 34.406 1 65 2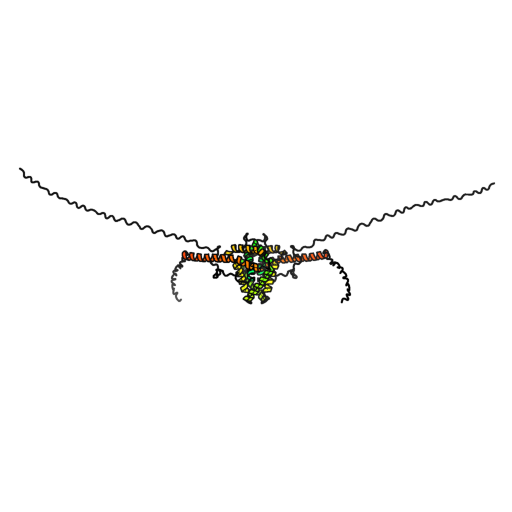8 PRO B O 1
ATOM 2034 N N . PRO B 1 29 ? -39.625 73.562 35.469 1 66.69 29 PRO B N 1
ATOM 2035 C CA . PRO B 1 29 ? -38.344 72.812 35.562 1 66.69 29 PRO B CA 1
ATOM 2036 C C . PRO B 1 29 ? -37.688 72.562 34.219 1 66.69 29 PRO B C 1
ATOM 2038 O O . PRO B 1 29 ? -38.375 72.5 33.188 1 66.69 29 PRO B O 1
ATOM 2041 N N . PRO B 1 30 ? -36.406 72.938 34.125 1 70.56 30 PRO B N 1
ATOM 2042 C CA . PRO B 1 30 ? -35.719 72.688 32.844 1 70.56 30 PRO B CA 1
ATOM 2043 C C . PRO B 1 30 ? -36.031 71.312 32.281 1 70.56 30 PRO B C 1
ATOM 2045 O O . PRO B 1 30 ? -36.312 70.375 33.031 1 70.56 30 PRO B O 1
ATOM 2048 N N . PRO B 1 31 ? -36.25 71.188 30.938 1 71.81 31 PRO B N 1
ATOM 2049 C CA . PRO B 1 31 ? -36.531 69.875 30.344 1 71.81 31 PRO B CA 1
ATOM 2050 C C . PRO B 1 31 ? -35.469 68.812 30.703 1 71.81 31 PRO B C 1
ATOM 2052 O O . PRO B 1 31 ? -34.312 69.188 30.922 1 71.81 31 PRO B O 1
ATOM 2055 N N . PRO B 1 32 ? -35.844 67.562 31 1 72.69 32 PRO B N 1
ATOM 2056 C CA . PRO B 1 32 ? -34.875 66.562 31.312 1 72.69 32 PRO B CA 1
ATOM 2057 C C . PRO B 1 32 ? -33.781 66.438 30.25 1 72.69 32 PRO B C 1
ATOM 2059 O O . PRO B 1 32 ? -34.031 66.688 29.078 1 72.69 32 PRO B O 1
ATOM 2062 N N . PRO B 1 33 ? -32.5 66.312 30.688 1 72.44 33 PRO B N 1
ATOM 2063 C CA . PRO B 1 33 ? -31.438 66.125 29.688 1 72.44 33 PRO B CA 1
ATOM 2064 C C . PRO B 1 33 ? -31.75 65 28.703 1 72.44 33 PRO B C 1
ATOM 2066 O O . PRO B 1 33 ? -32.469 64.062 29.062 1 72.44 33 PRO B O 1
ATOM 2069 N N . PRO B 1 34 ? -31.484 65.25 27.375 1 73.5 34 PRO B N 1
ATOM 2070 C CA . PRO B 1 34 ? -31.734 64.125 26.406 1 73.5 34 PRO B CA 1
ATOM 2071 C C . PRO B 1 34 ? -31.094 62.812 26.828 1 73.5 34 PRO B C 1
ATOM 2073 O O . PRO B 1 34 ? -30.047 62.812 27.484 1 73.5 34 PRO B O 1
ATOM 2076 N N . PRO B 1 35 ? -31.828 61.688 26.719 1 71.88 35 PRO B N 1
ATOM 2077 C CA . PRO B 1 35 ? -31.234 60.406 27.078 1 71.88 35 PRO B CA 1
ATOM 2078 C C . PRO B 1 35 ? -29.891 60.156 26.422 1 71.88 35 PRO B C 1
ATOM 2080 O O . PRO B 1 35 ? -29.641 60.656 25.312 1 71.88 35 PRO B O 1
ATOM 2083 N N . PRO B 1 36 ? -28.969 59.656 27.219 1 70 36 PRO B N 1
ATOM 2084 C CA . PRO B 1 36 ? -27.656 59.375 26.609 1 70 36 PRO B CA 1
ATOM 2085 C C . PRO B 1 36 ? -27.766 58.562 25.328 1 70 36 PRO B C 1
ATOM 2087 O O . PRO B 1 36 ? -28.719 57.812 25.141 1 70 36 PRO B O 1
ATOM 2090 N N . PRO B 1 37 ? -26.969 59 24.281 1 69.94 37 PRO B N 1
ATOM 2091 C CA . PRO B 1 37 ? -27.031 58.219 23.031 1 69.94 37 PRO B CA 1
ATOM 2092 C C . PRO B 1 37 ? -26.875 56.719 23.25 1 69.94 37 PRO B C 1
ATOM 2094 O O . PRO B 1 37 ? -26.203 56.281 24.188 1 69.94 37 PRO B O 1
ATOM 2097 N N . PRO B 1 38 ? -27.797 55.906 22.641 1 65.62 38 PRO B N 1
ATOM 2098 C CA . PRO B 1 38 ? -27.688 54.469 22.797 1 65.62 38 PRO B CA 1
ATOM 2099 C C . PRO B 1 38 ? -26.25 53.969 22.562 1 65.62 38 PRO B C 1
ATOM 2101 O O . PRO B 1 38 ? -25.516 54.562 21.781 1 65.62 38 PRO B O 1
ATOM 2104 N N . PRO B 1 39 ? -25.828 53.094 23.5 1 62.16 39 PRO B N 1
ATOM 2105 C CA . PRO B 1 39 ? -24.469 52.594 23.312 1 62.16 39 PRO B CA 1
ATOM 2106 C C . PRO B 1 39 ? -24.219 52.094 21.891 1 62.16 39 PRO B C 1
ATOM 2108 O O . PRO B 1 39 ? -25.125 51.562 21.234 1 62.16 39 PRO B O 1
ATOM 2111 N N . LYS B 1 40 ? -23.141 52.562 21.25 1 63.91 40 LYS B N 1
ATOM 2112 C CA . LYS B 1 40 ? -22.766 52.125 19.906 1 63.91 40 LYS B CA 1
ATOM 2113 C C . LYS B 1 40 ? -22.734 50.625 19.812 1 63.91 40 LYS B C 1
ATOM 2115 O O . LYS B 1 40 ? -22.156 49.938 20.688 1 63.91 40 LYS B O 1
ATOM 2120 N N . VAL B 1 41 ? -23.719 50.031 19.141 1 63.84 41 VAL B N 1
ATOM 2121 C CA . VAL B 1 41 ? -23.719 48.594 18.891 1 63.84 41 VAL B CA 1
ATOM 2122 C C . VAL B 1 41 ? -22.438 48.219 18.141 1 63.84 41 VAL B C 1
ATOM 2124 O O . VAL B 1 41 ? -22.203 48.688 17.016 1 63.84 41 VAL B O 1
ATOM 2127 N N . VAL B 1 42 ? -21.406 47.781 18.781 1 67.88 42 VAL B N 1
ATOM 2128 C CA . VAL B 1 42 ? -20.203 47.25 18.141 1 67.88 42 VAL B CA 1
ATOM 2129 C C . VAL B 1 42 ? -20.531 45.938 17.438 1 67.88 42 VAL B C 1
ATOM 2131 O O . VAL B 1 42 ? -20.953 44.969 18.078 1 67.88 42 VAL B O 1
ATOM 2134 N N . ILE B 1 43 ? -20.719 45.969 16.141 1 80.19 43 ILE B N 1
ATOM 2135 C CA . ILE B 1 43 ? -20.906 44.75 15.359 1 80.19 43 ILE B CA 1
ATOM 2136 C C . ILE B 1 43 ? -19.609 43.938 15.367 1 80.19 43 ILE B C 1
ATOM 2138 O O . ILE B 1 43 ? -18.578 44.375 14.844 1 80.19 43 ILE B O 1
ATOM 2142 N N . ILE B 1 44 ? -19.547 42.812 16.094 1 85.62 44 ILE B N 1
ATOM 2143 C CA . ILE B 1 44 ? -18.406 41.906 16.156 1 85.62 44 ILE B CA 1
ATOM 2144 C C . ILE B 1 44 ? -18.297 41.125 14.844 1 85.62 44 ILE B C 1
ATOM 2146 O O . ILE B 1 44 ? -19.219 40.438 14.453 1 85.62 44 ILE B O 1
ATOM 2150 N N . PRO B 1 45 ? -17.172 41.406 14.188 1 90.75 45 PRO B N 1
ATOM 2151 C CA . PRO B 1 45 ? -16.984 40.594 12.969 1 90.75 45 PRO B CA 1
ATOM 2152 C C . PRO B 1 45 ? -16.953 39.094 13.25 1 90.75 45 PRO B C 1
ATOM 2154 O O . PRO B 1 45 ? -16.656 38.688 14.375 1 90.75 45 PRO B O 1
ATOM 2157 N N . PRO B 1 46 ? -17.328 38.406 12.273 1 92.75 46 PRO B N 1
ATOM 2158 C CA . PRO B 1 46 ? -17.297 36.938 12.477 1 92.75 46 PRO B CA 1
ATOM 2159 C C . PRO B 1 46 ? -15.906 36.438 12.859 1 92.75 46 PRO B C 1
ATOM 2161 O O . PRO B 1 46 ? -14.898 36.969 12.367 1 92.75 46 PRO B O 1
ATOM 2164 N N . ARG B 1 47 ? -15.875 35.438 13.758 1 93.25 47 ARG B N 1
ATOM 2165 C CA . ARG B 1 47 ? -14.633 34.781 14.156 1 93.25 47 ARG B CA 1
ATOM 2166 C C . ARG B 1 47 ? -13.977 34.094 12.961 1 93.25 47 ARG B C 1
ATOM 2168 O O . ARG B 1 47 ? -14.648 33.375 12.211 1 93.25 47 ARG B O 1
ATOM 2175 N N . PRO B 1 48 ? -12.703 34.281 12.805 1 95.19 48 PRO B N 1
ATOM 2176 C CA . PRO B 1 48 ? -12.016 33.594 11.695 1 95.19 48 PRO B CA 1
ATOM 2177 C C . PRO B 1 48 ? -12.148 32.094 11.758 1 95.19 48 PRO B C 1
ATOM 2179 O O . PRO B 1 48 ? -12.148 31.5 12.844 1 95.19 48 PRO B O 1
ATOM 2182 N N . LYS B 1 49 ? -12.227 31.547 10.578 1 95.5 49 LYS B N 1
ATOM 2183 C CA . LYS B 1 49 ? -12.32 30.094 10.469 1 95.5 49 LYS B CA 1
ATOM 2184 C C . LYS B 1 49 ? -11.07 29.5 9.828 1 95.5 49 LYS B C 1
ATOM 2186 O O . LYS B 1 49 ? -10.5 30.109 8.906 1 95.5 49 LYS B O 1
ATOM 2191 N N . ALA B 1 50 ? -10.766 28.359 10.266 1 96.75 50 ALA B N 1
ATOM 2192 C CA . ALA B 1 50 ? -9.602 27.688 9.703 1 96.75 50 ALA B CA 1
ATOM 2193 C C . ALA B 1 50 ? -9.859 27.266 8.266 1 96.75 50 ALA B C 1
ATOM 2195 O O . ALA B 1 50 ? -10.984 26.922 7.898 1 96.75 50 ALA B O 1
ATOM 2196 N N . PRO B 1 51 ? -8.812 27.281 7.535 1 96.81 51 PRO B N 1
ATOM 2197 C CA . PRO B 1 51 ? -8.992 26.859 6.145 1 96.81 51 PRO B CA 1
ATOM 2198 C C . PRO B 1 51 ? -9.445 25.406 6.023 1 96.81 51 PRO B C 1
ATOM 2200 O O . PRO B 1 51 ? -8.906 24.531 6.707 1 96.81 51 PRO B O 1
ATOM 2203 N N . ASN B 1 52 ? -10.406 25.156 5.156 1 96.44 52 ASN B N 1
ATOM 2204 C CA . ASN B 1 52 ? -10.906 23.828 4.816 1 96.44 52 ASN B CA 1
ATOM 2205 C C . ASN B 1 52 ? -11.367 23.078 6.055 1 96.44 52 ASN B C 1
ATOM 2207 O O . ASN B 1 52 ? -11.203 21.859 6.141 1 96.44 52 ASN B O 1
ATOM 2211 N N . GLY B 1 53 ? -11.805 23.828 7.047 1 94.44 53 GLY B N 1
ATOM 2212 C CA . GLY B 1 53 ? -12.344 23.203 8.242 1 94.44 53 GLY B CA 1
ATOM 2213 C C . GLY B 1 53 ? -11.289 22.516 9.094 1 94.44 53 GLY B C 1
ATOM 2214 O O . GLY B 1 53 ? -11.602 21.625 9.883 1 94.44 53 GLY B O 1
ATOM 2215 N N . ALA B 1 54 ? -10.102 22.938 8.945 1 96.56 54 ALA B N 1
ATOM 2216 C CA . ALA B 1 54 ? -8.984 22.359 9.695 1 96.56 54 ALA B CA 1
ATOM 2217 C C . ALA B 1 54 ? -9.172 22.562 11.195 1 96.56 54 ALA B C 1
ATOM 2219 O O . ALA B 1 54 ? -9.867 23.484 11.617 1 96.56 54 ALA B O 1
ATOM 2220 N N . SER B 1 55 ? -8.594 21.672 11.93 1 92.94 55 SER B N 1
ATOM 2221 C CA . SER B 1 55 ? -8.57 21.844 13.383 1 92.94 55 SER B CA 1
ATOM 2222 C C . SER B 1 55 ? -7.777 23.094 13.773 1 92.94 55 SER B C 1
ATOM 2224 O O . SER B 1 55 ? -6.98 23.594 12.984 1 92.94 55 SER B O 1
ATOM 2226 N N . GLU B 1 56 ? -7.965 23.547 15 1 87.88 56 GLU B N 1
ATOM 2227 C CA . GLU B 1 56 ? -7.336 24.797 15.445 1 87.88 56 GLU B CA 1
ATOM 2228 C C . GLU B 1 56 ? -5.891 24.562 15.875 1 87.88 56 GLU B C 1
ATOM 2230 O O . GLU B 1 56 ? -5.117 25.5 16.016 1 87.88 56 GLU B O 1
ATOM 2235 N N . ASN B 1 57 ? -5.473 23.359 15.961 1 87.94 57 ASN B N 1
ATOM 2236 C CA . ASN B 1 57 ? -4.156 23.125 16.547 1 87.94 57 ASN B CA 1
ATOM 2237 C C . ASN B 1 57 ? -3.271 22.281 15.641 1 87.94 57 ASN B C 1
ATOM 2239 O O . ASN B 1 57 ? -2.539 21.406 16.109 1 87.94 57 ASN B O 1
ATOM 2243 N N . ILE B 1 58 ? -3.293 22.594 14.398 1 94.25 58 ILE B N 1
ATOM 2244 C CA . ILE B 1 58 ? -2.416 21.875 13.484 1 94.25 58 ILE B CA 1
ATOM 2245 C C . ILE B 1 58 ? -0.991 22.406 13.602 1 94.25 58 ILE B C 1
ATOM 2247 O O . ILE B 1 58 ? -0.781 23.609 13.703 1 94.25 58 ILE B O 1
ATOM 2251 N N . TYR B 1 59 ? -0.1 21.469 13.672 1 92.19 59 TYR B N 1
ATOM 2252 C CA . TYR B 1 59 ? 1.308 21.859 13.648 1 92.19 59 TYR B CA 1
ATOM 2253 C C . TYR B 1 59 ? 1.684 22.469 12.305 1 92.19 59 TYR B C 1
ATOM 2255 O O . TYR B 1 59 ? 1.347 21.922 11.25 1 92.19 59 TYR B O 1
ATOM 2263 N N . VAL B 1 60 ? 2.393 23.578 12.352 1 94.81 60 VAL B N 1
ATOM 2264 C CA . VAL B 1 60 ? 2.865 24.25 11.148 1 94.81 60 VAL B CA 1
ATOM 2265 C C . VAL B 1 60 ? 4.391 24.203 11.086 1 94.81 60 VAL B C 1
ATOM 2267 O O . VAL B 1 60 ? 5.07 24.734 11.961 1 94.81 60 VAL B O 1
ATOM 2270 N N . PRO B 1 61 ? 4.906 23.594 10.008 1 95.88 61 PRO B N 1
ATOM 2271 C CA . PRO B 1 61 ? 6.367 23.562 9.906 1 95.88 61 PRO B CA 1
ATOM 2272 C C . PRO B 1 61 ? 6.984 24.953 9.773 1 95.88 61 PRO B C 1
ATOM 2274 O O . PRO B 1 61 ? 6.418 25.828 9.117 1 95.88 61 PRO B O 1
ATOM 2277 N N . PRO B 1 62 ? 8.117 25.094 10.383 1 94 62 PRO B N 1
ATOM 2278 C CA . PRO B 1 62 ? 8.758 26.406 10.305 1 94 62 PRO B CA 1
ATOM 2279 C C . PRO B 1 62 ? 9.195 26.766 8.883 1 94 62 PRO B C 1
ATOM 2281 O O . PRO B 1 62 ? 9.5 25.875 8.086 1 94 62 PRO B O 1
ATOM 2284 N N . ALA B 1 63 ? 9.203 28.047 8.648 1 92.19 63 ALA B N 1
ATOM 2285 C CA . ALA B 1 63 ? 9.664 28.562 7.371 1 92.19 63 ALA B CA 1
ATOM 2286 C C . ALA B 1 63 ? 10.992 29.297 7.531 1 92.19 63 ALA B C 1
ATOM 2288 O O . ALA B 1 63 ? 11.273 29.875 8.586 1 92.19 63 ALA B O 1
ATOM 2289 N N . ASP B 1 64 ? 11.75 29.125 6.48 1 90.19 64 ASP B N 1
ATOM 2290 C CA . ASP B 1 64 ? 12.992 29.906 6.516 1 90.19 64 ASP B CA 1
ATOM 2291 C C . ASP B 1 64 ? 12.734 31.375 6.184 1 90.19 64 ASP B C 1
ATOM 2293 O O . ASP B 1 64 ? 11.578 31.797 6.094 1 90.19 64 ASP B O 1
ATOM 2297 N N . ALA B 1 65 ? 13.875 32.125 6.082 1 90.06 65 ALA B N 1
ATOM 2298 C CA . ALA B 1 65 ? 13.773 33.562 5.887 1 90.06 65 ALA B CA 1
ATOM 2299 C C . ALA B 1 65 ? 13.094 33.875 4.559 1 90.06 65 ALA B C 1
ATOM 2301 O O . ALA B 1 65 ? 12.477 34.938 4.414 1 90.06 65 ALA B O 1
ATOM 2302 N N . ASN B 1 66 ? 13.125 32.969 3.629 1 89.25 66 ASN B N 1
ATOM 2303 C CA . ASN B 1 66 ? 12.539 33.188 2.309 1 89.25 66 ASN B CA 1
ATOM 2304 C C . ASN B 1 66 ? 11.117 32.625 2.232 1 89.25 66 ASN B C 1
ATOM 2306 O O . ASN B 1 66 ? 10.492 32.656 1.173 1 89.25 66 ASN B O 1
ATOM 2310 N N . GLY B 1 67 ? 10.641 32.125 3.33 1 86.88 67 GLY B N 1
ATOM 2311 C CA . GLY B 1 67 ? 9.273 31.625 3.371 1 86.88 67 GLY B CA 1
ATOM 2312 C C . GLY B 1 67 ? 9.141 30.172 2.988 1 86.88 67 GLY B C 1
ATOM 2313 O O . GLY B 1 67 ? 8.031 29.625 2.939 1 86.88 67 GLY B O 1
ATOM 2314 N N . LEU B 1 68 ? 10.273 29.578 2.643 1 90.56 68 LEU B N 1
ATOM 2315 C CA . LEU B 1 68 ? 10.242 28.172 2.303 1 90.56 68 LEU B CA 1
ATOM 2316 C C . LEU B 1 68 ? 10.148 27.312 3.561 1 90.56 68 LEU B C 1
ATOM 2318 O O . LEU B 1 68 ? 11.031 27.359 4.418 1 90.56 68 LEU B O 1
ATOM 2322 N N . ARG B 1 69 ? 9.117 26.547 3.629 1 94.38 69 ARG B N 1
ATOM 2323 C CA . ARG B 1 69 ? 8.875 25.75 4.828 1 94.38 69 ARG B CA 1
ATOM 2324 C C . ARG B 1 69 ? 9.672 24.453 4.797 1 94.38 69 ARG B C 1
ATOM 2326 O O . ARG B 1 69 ? 9.875 23.859 3.729 1 94.38 69 ARG B O 1
ATOM 2333 N N . GLN B 1 70 ? 10.055 24.109 5.969 1 94.81 70 GLN B N 1
ATOM 2334 C CA . GLN B 1 70 ? 10.633 22.781 6.098 1 94.81 70 GLN B CA 1
ATOM 2335 C C . GLN B 1 70 ? 9.625 21.703 5.711 1 94.81 70 GLN B C 1
ATOM 2337 O O . GLN B 1 70 ? 8.43 21.828 6 1 94.81 70 GLN B O 1
ATOM 2342 N N . SER B 1 71 ? 10.18 20.734 4.996 1 96.06 71 SER B N 1
ATOM 2343 C CA . SER B 1 71 ? 9.312 19.641 4.559 1 96.06 71 SER B CA 1
ATOM 2344 C C . SER B 1 71 ? 10.094 18.328 4.43 1 96.06 71 SER B C 1
ATOM 2346 O O . SER B 1 71 ? 11.289 18.344 4.117 1 96.06 71 SER B O 1
ATOM 2348 N N . LEU B 1 72 ? 9.375 17.266 4.605 1 96.19 72 LEU B N 1
ATOM 2349 C CA . LEU B 1 72 ? 9.938 15.938 4.41 1 96.19 72 LEU B CA 1
ATOM 2350 C C . LEU B 1 72 ? 10.297 15.711 2.947 1 96.19 72 LEU B C 1
ATOM 2352 O O . LEU B 1 72 ? 11.016 14.758 2.619 1 96.19 72 LEU B O 1
ATOM 2356 N N . ASN B 1 73 ? 9.852 16.625 2.111 1 97.94 73 ASN B N 1
ATOM 2357 C CA . ASN B 1 73 ? 10.039 16.469 0.673 1 97.94 73 ASN B CA 1
ATOM 2358 C C . ASN B 1 73 ? 11.102 17.438 0.141 1 97.94 73 ASN B C 1
ATOM 2360 O O . ASN B 1 73 ? 11.203 17.641 -1.068 1 97.94 73 ASN B O 1
ATOM 2364 N N . ARG B 1 74 ? 11.867 18.031 1.061 1 96.31 74 ARG B N 1
ATOM 2365 C CA . ARG B 1 74 ? 12.922 18.953 0.674 1 96.31 74 ARG B CA 1
ATOM 2366 C C . ARG B 1 74 ? 14.273 18.516 1.227 1 96.31 74 ARG B C 1
ATOM 2368 O O . ARG B 1 74 ? 14.352 17.953 2.326 1 96.31 74 ARG B O 1
ATOM 2375 N N . ASN B 1 75 ? 15.297 18.766 0.4 1 95.25 75 ASN B N 1
ATOM 2376 C CA . ASN B 1 75 ? 16.672 18.484 0.796 1 95.25 75 ASN B CA 1
ATOM 2377 C C . ASN B 1 75 ? 16.859 17.016 1.138 1 95.25 75 ASN B C 1
ATOM 2379 O O . ASN B 1 75 ? 17.406 16.688 2.191 1 95.25 75 ASN B O 1
ATOM 2383 N N . ILE B 1 76 ? 16.359 16.188 0.278 1 97.44 76 ILE B N 1
ATOM 2384 C CA . ILE B 1 76 ? 16.469 14.75 0.457 1 97.44 76 ILE B CA 1
ATOM 2385 C C . ILE B 1 76 ? 17.109 14.117 -0.778 1 97.44 76 ILE B C 1
ATOM 2387 O O . ILE B 1 76 ? 17.266 14.781 -1.806 1 97.44 76 ILE B O 1
ATOM 2391 N N . SER B 1 77 ? 17.484 12.891 -0.679 1 97.81 77 SER B N 1
ATOM 2392 C CA . SER B 1 77 ? 18.125 12.203 -1.798 1 97.81 77 SER B CA 1
ATOM 2393 C C . SER B 1 77 ? 17.125 11.938 -2.924 1 97.81 77 SER B C 1
ATOM 2395 O O . SER B 1 77 ? 15.914 11.977 -2.707 1 97.81 77 SER B O 1
ATOM 2397 N N . THR B 1 78 ? 17.656 11.648 -4.043 1 97.62 78 THR B N 1
ATOM 2398 C CA . THR B 1 78 ? 16.797 11.32 -5.172 1 97.62 78 THR B CA 1
ATOM 2399 C C . THR B 1 78 ? 16.031 10.016 -4.914 1 97.62 78 THR B C 1
ATOM 2401 O O . THR B 1 78 ? 14.898 9.859 -5.363 1 97.62 78 THR B O 1
ATOM 2404 N N . ALA B 1 79 ? 16.609 9.109 -4.18 1 97.75 79 ALA B N 1
ATOM 2405 C CA . ALA B 1 79 ? 15.914 7.883 -3.799 1 97.75 79 ALA B CA 1
ATOM 2406 C C . ALA B 1 79 ? 14.719 8.188 -2.91 1 97.75 79 ALA B C 1
ATOM 2408 O O . ALA B 1 79 ? 13.633 7.621 -3.104 1 97.75 79 ALA B O 1
ATOM 2409 N N . GLN B 1 80 ? 14.953 9.062 -2.023 1 98.25 80 GLN B N 1
ATOM 2410 C CA . GLN B 1 80 ? 13.852 9.469 -1.157 1 98.25 80 GLN B CA 1
ATOM 2411 C C . GLN B 1 80 ? 12.75 10.164 -1.955 1 98.25 80 GLN B C 1
ATOM 2413 O O . GLN B 1 80 ? 11.562 10 -1.662 1 98.25 80 GLN B O 1
ATOM 2418 N N . MET B 1 81 ? 13.148 10.891 -2.922 1 98.75 81 MET B N 1
ATOM 2419 C CA . MET B 1 81 ? 12.156 11.594 -3.719 1 98.75 81 MET B CA 1
ATOM 2420 C C . MET B 1 81 ? 11.281 10.617 -4.5 1 98.75 81 MET B C 1
ATOM 2422 O O . MET B 1 81 ? 10.07 10.797 -4.594 1 98.75 81 MET B O 1
ATOM 2426 N N . VAL B 1 82 ? 11.891 9.586 -5.039 1 98.81 82 VAL B N 1
ATOM 2427 C CA . VAL B 1 82 ? 11.125 8.578 -5.754 1 98.81 82 VAL B CA 1
ATOM 2428 C C . VAL B 1 82 ? 10.211 7.836 -4.781 1 98.81 82 VAL B C 1
ATOM 2430 O O . VAL B 1 82 ? 9.031 7.613 -5.07 1 98.81 82 VAL B O 1
ATOM 2433 N N . TRP B 1 83 ? 10.758 7.508 -3.66 1 98.38 83 TRP B N 1
ATOM 2434 C CA . TRP B 1 83 ? 9.969 6.793 -2.662 1 98.38 83 TRP B CA 1
ATOM 2435 C C . TRP B 1 83 ? 8.789 7.641 -2.189 1 98.38 83 TRP B C 1
ATOM 2437 O O . TRP B 1 83 ? 7.672 7.137 -2.043 1 98.38 83 TRP B O 1
ATOM 2447 N N . ASN B 1 84 ? 9.039 8.898 -1.986 1 98.88 84 ASN B N 1
ATOM 2448 C CA . ASN B 1 84 ? 7.977 9.781 -1.526 1 98.88 84 ASN B CA 1
ATOM 2449 C C . ASN B 1 84 ? 6.914 9.984 -2.602 1 98.88 84 ASN B C 1
ATOM 2451 O O . ASN B 1 84 ? 5.73 10.125 -2.291 1 98.88 84 ASN B O 1
ATOM 2455 N N . LEU B 1 85 ? 7.332 10.023 -3.824 1 98.88 85 LEU B N 1
ATOM 2456 C CA . LEU B 1 85 ? 6.363 10.094 -4.91 1 98.88 85 LEU B CA 1
ATOM 2457 C C . LEU B 1 85 ? 5.465 8.859 -4.918 1 98.88 85 LEU B C 1
ATOM 2459 O O . LEU B 1 85 ? 4.246 8.977 -5.074 1 98.88 85 LEU B O 1
ATOM 2463 N N . ARG B 1 86 ? 6.016 7.691 -4.715 1 98.75 86 ARG B N 1
ATOM 2464 C CA . ARG B 1 86 ? 5.227 6.465 -4.613 1 98.75 86 ARG B CA 1
ATOM 2465 C C . ARG B 1 86 ? 4.25 6.535 -3.443 1 98.75 86 ARG B C 1
ATOM 2467 O O . ARG B 1 86 ? 3.1 6.117 -3.564 1 98.75 86 ARG B O 1
ATOM 2474 N N . ALA B 1 87 ? 4.766 7.039 -2.371 1 98.69 87 ALA B N 1
ATOM 2475 C CA . ALA B 1 87 ? 3.916 7.188 -1.19 1 98.69 87 ALA B CA 1
ATOM 2476 C C . ALA B 1 87 ? 2.732 8.109 -1.478 1 98.69 87 ALA B C 1
ATOM 2478 O O . ALA B 1 87 ? 1.613 7.848 -1.032 1 98.69 87 ALA B O 1
ATOM 2479 N N . ALA B 1 88 ? 2.994 9.18 -2.207 1 98.94 88 ALA B N 1
ATOM 2480 C CA . ALA B 1 88 ? 1.912 10.086 -2.584 1 98.94 88 ALA B CA 1
ATOM 2481 C C . ALA B 1 88 ? 0.865 9.367 -3.428 1 98.94 88 ALA B C 1
ATOM 2483 O O . ALA B 1 88 ? -0.337 9.5 -3.188 1 98.94 88 ALA B O 1
ATOM 2484 N N . TYR B 1 89 ? 1.33 8.586 -4.414 1 98.81 89 TYR B N 1
ATOM 2485 C CA . TYR B 1 89 ? 0.422 7.789 -5.23 1 98.81 89 TYR B CA 1
ATOM 2486 C C . TYR B 1 89 ? -0.397 6.844 -4.363 1 98.81 89 TYR B C 1
ATOM 2488 O O . TYR B 1 89 ? -1.611 6.719 -4.543 1 98.81 89 TYR B O 1
ATOM 2496 N N . ASN B 1 90 ? 0.237 6.199 -3.459 1 98.19 90 ASN B N 1
ATOM 2497 C CA . ASN B 1 90 ? -0.402 5.227 -2.578 1 98.19 90 ASN B CA 1
ATOM 2498 C C . ASN B 1 90 ? -1.483 5.875 -1.719 1 98.19 90 ASN B C 1
ATOM 2500 O O . ASN B 1 90 ? -2.615 5.395 -1.67 1 98.19 90 ASN B O 1
ATOM 2504 N N . VAL B 1 91 ? -1.1 6.973 -1.118 1 98.62 91 VAL B N 1
ATOM 2505 C CA . VAL B 1 91 ? -2.051 7.668 -0.259 1 98.62 91 VAL B CA 1
ATOM 2506 C C . VAL B 1 91 ? -3.254 8.125 -1.083 1 98.62 91 VAL B C 1
ATOM 2508 O O . VAL B 1 91 ? -4.398 8.008 -0.639 1 98.62 91 VAL B O 1
ATOM 2511 N N . ALA B 1 92 ? -2.994 8.656 -2.244 1 98.88 92 ALA B N 1
ATOM 2512 C CA . ALA B 1 92 ? -4.086 9.117 -3.098 1 98.88 92 ALA B CA 1
ATOM 2513 C C . ALA B 1 92 ? -4.988 7.953 -3.51 1 98.88 92 ALA B C 1
ATOM 2515 O O . ALA B 1 92 ? -6.211 8.086 -3.525 1 98.88 92 ALA B O 1
ATOM 2516 N N . ALA B 1 93 ? -4.414 6.852 -3.787 1 98.12 93 ALA B N 1
ATOM 2517 C CA . ALA B 1 93 ? -5.195 5.684 -4.195 1 98.12 93 ALA B CA 1
ATOM 2518 C C . ALA B 1 93 ? -6.152 5.25 -3.088 1 98.12 93 ALA B C 1
ATOM 2520 O O . ALA B 1 93 ? -7.262 4.785 -3.367 1 98.12 93 ALA B O 1
ATOM 2521 N N . LEU B 1 94 ? -5.742 5.449 -1.872 1 97.06 94 LEU B N 1
ATOM 2522 C CA . LEU B 1 94 ? -6.531 5.023 -0.722 1 97.06 94 LEU B CA 1
ATOM 2523 C C . LEU B 1 94 ? -7.594 6.066 -0.376 1 97.06 94 LEU B C 1
ATOM 2525 O O . LEU B 1 94 ? -8.672 5.719 0.112 1 97.06 94 LEU B O 1
ATOM 2529 N N . ASN B 1 95 ? -7.297 7.328 -0.714 1 96.94 95 ASN B N 1
ATOM 2530 C CA . ASN B 1 95 ? -8.086 8.367 -0.071 1 96.94 95 ASN B CA 1
ATOM 2531 C C . ASN B 1 95 ? -8.914 9.156 -1.089 1 96.94 95 ASN B C 1
ATOM 2533 O O . ASN B 1 95 ? -9.844 9.875 -0.719 1 96.94 95 ASN B O 1
ATOM 2537 N N . CYS B 1 96 ? -8.508 9.062 -2.293 1 97.56 96 CYS B N 1
ATOM 2538 C CA . CYS B 1 96 ? -9.141 9.898 -3.309 1 97.56 96 CYS B CA 1
ATOM 2539 C C . CYS B 1 96 ? -10.164 9.094 -4.105 1 97.56 96 CYS B C 1
ATOM 2541 O O . CYS B 1 96 ? -9.914 8.719 -5.25 1 97.56 96 CYS B O 1
ATOM 2543 N N . SER B 1 97 ? -11.383 8.984 -3.598 1 90.38 97 SER B N 1
ATOM 2544 C CA . SER B 1 97 ? -12.359 8.055 -4.148 1 90.38 97 SER B CA 1
ATOM 2545 C C . SER B 1 97 ? -13.477 8.789 -4.879 1 90.38 97 SER B C 1
ATOM 2547 O O . SER B 1 97 ? -14.43 8.172 -5.363 1 90.38 97 SER B O 1
ATOM 2549 N N . ALA B 1 98 ? -13.359 10.094 -5.004 1 94.5 98 ALA B N 1
ATOM 2550 C CA . ALA B 1 98 ? -14.375 10.82 -5.762 1 94.5 98 ALA B CA 1
ATOM 2551 C C . ALA B 1 98 ? -14.352 10.422 -7.234 1 94.5 98 ALA B C 1
ATOM 2553 O O . ALA B 1 98 ? -13.305 10.039 -7.762 1 94.5 98 ALA B O 1
ATOM 2554 N N . PRO B 1 99 ? -15.453 10.539 -7.879 1 94.62 99 PRO B N 1
ATOM 2555 C CA . PRO B 1 99 ? -15.531 10.148 -9.289 1 94.62 99 PRO B CA 1
ATOM 2556 C C . PRO B 1 99 ? -14.5 10.867 -10.156 1 94.62 99 PRO B C 1
ATOM 2558 O O . PRO B 1 99 ? -13.922 10.266 -11.07 1 94.62 99 PRO B O 1
ATOM 2561 N N . GLN B 1 100 ? -14.203 12.141 -9.875 1 96.81 100 GLN B N 1
ATOM 2562 C CA . GLN B 1 100 ? -13.258 12.898 -10.688 1 96.81 100 GLN B CA 1
ATOM 2563 C C . GLN B 1 100 ? -11.836 12.383 -10.492 1 96.81 100 GLN B C 1
ATOM 2565 O O . GLN B 1 100 ? -10.938 12.719 -11.273 1 96.81 100 GLN B O 1
ATOM 2570 N N . HIS B 1 101 ? -11.68 11.578 -9.445 1 97.69 101 HIS B N 1
ATOM 2571 C CA . HIS B 1 101 ? -10.344 11.078 -9.141 1 97.69 101 HIS B CA 1
ATOM 2572 C C . HIS B 1 101 ? -10.234 9.586 -9.414 1 97.69 101 HIS B C 1
ATOM 2574 O O . HIS B 1 101 ? -9.289 8.938 -8.969 1 97.69 101 HIS B O 1
ATOM 2580 N N . ALA B 1 102 ? -11.156 9.031 -10.211 1 93.31 102 ALA B N 1
ATOM 2581 C CA . ALA B 1 102 ? -11.25 7.594 -10.445 1 93.31 102 ALA B CA 1
ATOM 2582 C C . ALA B 1 102 ? -10.023 7.078 -11.195 1 93.31 102 ALA B C 1
ATOM 2584 O O . ALA B 1 102 ? -9.719 5.887 -11.156 1 93.31 102 ALA B O 1
ATOM 2585 N N . GLY B 1 103 ? -9.336 7.973 -11.852 1 96.38 103 GLY B N 1
ATOM 2586 C CA . GLY B 1 103 ? -8.172 7.582 -12.633 1 96.38 103 GLY B CA 1
ATOM 2587 C C . GLY B 1 103 ? -6.941 7.34 -11.781 1 96.38 103 GLY B C 1
ATOM 2588 O O . GLY B 1 103 ? -5.961 6.758 -12.25 1 96.38 103 GLY B O 1
ATOM 2589 N N . ILE B 1 104 ? -6.957 7.652 -10.531 1 98.12 104 ILE B N 1
ATOM 2590 C CA . ILE B 1 104 ? -5.762 7.613 -9.688 1 98.12 104 ILE B CA 1
ATOM 2591 C C . ILE B 1 104 ? -5.34 6.168 -9.461 1 98.12 104 ILE B C 1
ATOM 2593 O O . ILE B 1 104 ? -4.164 5.824 -9.602 1 98.12 104 ILE B O 1
ATOM 2597 N N . LEU B 1 105 ? -6.281 5.293 -9.117 1 96.81 105 LEU B N 1
ATOM 2598 C CA . LEU B 1 105 ? -5.934 3.916 -8.789 1 96.81 105 LEU B CA 1
ATOM 2599 C C . LEU B 1 105 ? -5.332 3.203 -9.992 1 96.81 105 LEU B C 1
ATOM 2601 O O . LEU B 1 105 ? -4.254 2.609 -9.898 1 96.81 105 LEU B O 1
ATOM 2605 N N . PRO B 1 106 ? -5.957 3.316 -11.219 1 96.31 106 PRO B N 1
ATOM 2606 C CA . PRO B 1 106 ? -5.32 2.691 -12.383 1 96.31 106 PRO B CA 1
ATOM 2607 C C . PRO B 1 106 ? -3.961 3.307 -12.711 1 96.31 106 PRO B C 1
ATOM 2609 O O . PRO B 1 106 ? -3.049 2.602 -13.148 1 96.31 106 PRO B O 1
ATOM 2612 N N . LEU B 1 107 ? -3.789 4.547 -12.531 1 98.31 107 LEU B N 1
ATOM 2613 C CA . LEU B 1 107 ? -2.51 5.203 -12.781 1 98.31 107 LEU B CA 1
ATOM 2614 C C . LEU B 1 107 ? -1.449 4.715 -11.797 1 98.31 107 LEU B C 1
ATOM 2616 O O . LEU B 1 107 ? -0.303 4.473 -12.188 1 98.31 107 LEU B O 1
ATOM 2620 N N . TYR B 1 108 ? -1.864 4.535 -10.578 1 98.38 108 TYR B N 1
ATOM 2621 C CA . TYR B 1 108 ? -0.934 4.027 -9.57 1 98.38 108 TYR B CA 1
ATOM 2622 C C . TYR B 1 108 ? -0.53 2.592 -9.875 1 98.38 108 TYR B C 1
ATOM 2624 O O . TYR B 1 108 ? 0.652 2.246 -9.82 1 98.38 108 TYR B O 1
ATOM 2632 N N . LYS B 1 109 ? -1.474 1.789 -10.203 1 96.81 109 LYS B N 1
ATOM 2633 C CA . LYS B 1 109 ? -1.184 0.409 -10.578 1 96.81 109 LYS B CA 1
ATOM 2634 C C . LYS B 1 109 ? -0.212 0.353 -11.758 1 96.81 109 LYS B C 1
ATOM 2636 O O . LYS B 1 109 ? 0.736 -0.435 -11.75 1 96.81 109 LYS B O 1
ATOM 2641 N N . GLY B 1 110 ? -0.5 1.186 -12.742 1 97.38 110 GLY B N 1
ATOM 2642 C CA . GLY B 1 110 ? 0.417 1.268 -13.867 1 97.38 110 GLY B CA 1
ATOM 2643 C C . GLY B 1 110 ? 1.821 1.679 -13.469 1 97.38 110 GLY B C 1
ATOM 2644 O O . GLY B 1 110 ? 2.803 1.113 -13.953 1 97.38 110 GLY B O 1
ATOM 2645 N N . PHE B 1 111 ? 1.904 2.604 -12.594 1 98.69 111 PHE B N 1
ATOM 2646 C CA . PHE B 1 111 ? 3.178 3.088 -12.07 1 98.69 111 PHE B CA 1
ATOM 2647 C C . PHE B 1 111 ? 3.949 1.962 -11.391 1 98.69 111 PHE B C 1
ATOM 2649 O O . PHE B 1 111 ? 5.137 1.769 -11.664 1 98.69 111 PHE B O 1
ATOM 2656 N N . LEU B 1 112 ? 3.271 1.154 -10.547 1 98 112 LEU B N 1
ATOM 2657 C CA . LEU B 1 112 ? 3.898 0.048 -9.836 1 98 112 LEU B CA 1
ATOM 2658 C C . LEU B 1 112 ? 4.367 -1.028 -10.805 1 98 112 LEU B C 1
ATOM 2660 O O . LEU B 1 112 ? 5.477 -1.553 -10.672 1 98 112 LEU B O 1
ATOM 2664 N N . THR B 1 113 ? 3.564 -1.304 -11.828 1 95.62 113 THR B N 1
ATOM 2665 C CA . THR B 1 113 ? 3.875 -2.359 -12.781 1 95.62 113 THR B CA 1
ATOM 2666 C C . THR B 1 113 ? 5.035 -1.948 -13.68 1 95.62 113 THR B C 1
ATOM 2668 O O . THR B 1 113 ? 5.984 -2.711 -13.867 1 95.62 113 THR B O 1
ATOM 2671 N N . THR B 1 114 ? 4.996 -0.793 -14.133 1 97.94 114 THR B N 1
ATOM 2672 C CA . THR B 1 114 ? 5.996 -0.295 -15.07 1 97.94 114 THR B CA 1
ATOM 2673 C C . THR B 1 114 ? 7.355 -0.172 -14.391 1 97.94 114 THR B C 1
ATOM 2675 O O . THR B 1 114 ? 8.383 -0.484 -15 1 97.94 114 THR B O 1
ATOM 2678 N N . HIS B 1 115 ? 7.363 0.198 -13.148 1 98.56 115 HIS B N 1
ATOM 2679 C CA . HIS B 1 115 ? 8.625 0.555 -12.516 1 98.56 115 HIS B CA 1
ATOM 2680 C C . HIS B 1 115 ? 8.984 -0.435 -11.414 1 98.56 115 HIS B C 1
ATOM 2682 O O . HIS B 1 115 ? 9.719 -0.093 -10.477 1 98.56 115 HIS B O 1
ATOM 2688 N N . ALA B 1 116 ? 8.531 -1.598 -11.469 1 96.56 116 ALA B N 1
ATOM 2689 C CA . ALA B 1 116 ? 8.695 -2.574 -10.398 1 96.56 116 ALA B CA 1
ATOM 2690 C C . ALA B 1 116 ? 10.164 -2.773 -10.055 1 96.56 116 ALA B C 1
ATOM 2692 O O . ALA B 1 116 ? 10.562 -2.652 -8.891 1 96.56 116 ALA B O 1
ATOM 2693 N N . LYS B 1 117 ? 11.008 -3.025 -11.039 1 96.5 117 LYS B N 1
ATOM 2694 C CA . LYS B 1 117 ? 12.43 -3.264 -10.812 1 96.5 117 LYS B CA 1
ATOM 2695 C C . LYS B 1 117 ? 13.125 -2.01 -10.281 1 96.5 117 LYS B C 1
ATOM 2697 O O . LYS B 1 117 ? 13.93 -2.082 -9.352 1 96.5 117 LYS B O 1
ATOM 2702 N N . ALA B 1 118 ? 12.797 -0.882 -10.883 1 98.06 118 ALA B N 1
ATOM 2703 C CA . ALA B 1 118 ? 13.391 0.382 -10.453 1 98.06 118 ALA B CA 1
ATOM 2704 C C . ALA B 1 118 ? 12.992 0.718 -9.023 1 98.06 118 ALA B C 1
ATOM 2706 O O . ALA B 1 118 ? 13.812 1.194 -8.234 1 98.06 118 ALA B O 1
ATOM 2707 N N . LEU B 1 119 ? 11.75 0.447 -8.672 1 97.88 119 LEU B N 1
ATOM 2708 C CA . LEU B 1 119 ? 11.266 0.733 -7.328 1 97.88 119 LEU B CA 1
ATOM 2709 C C . LEU B 1 119 ? 11.922 -0.189 -6.305 1 97.88 119 LEU B C 1
ATOM 2711 O O . LEU B 1 119 ? 12.203 0.228 -5.184 1 97.88 119 LEU B O 1
ATOM 2715 N N . ASN B 1 120 ? 12.164 -1.407 -6.684 1 95.06 120 ASN B N 1
ATOM 2716 C CA . ASN B 1 120 ? 12.891 -2.316 -5.809 1 95.06 120 ASN B CA 1
ATOM 2717 C C . ASN B 1 120 ? 14.32 -1.833 -5.562 1 95.06 120 ASN B C 1
ATOM 2719 O O . ASN B 1 120 ? 14.805 -1.875 -4.43 1 95.06 120 ASN B O 1
ATOM 2723 N N . ALA B 1 121 ? 14.922 -1.364 -6.605 1 96.25 121 ALA B N 1
ATOM 2724 C CA . ALA B 1 121 ? 16.266 -0.819 -6.473 1 96.25 121 ALA B CA 1
ATOM 2725 C C . ALA B 1 121 ? 16.281 0.42 -5.582 1 96.25 121 ALA B C 1
ATOM 2727 O O . ALA B 1 121 ? 17.203 0.62 -4.789 1 96.25 121 ALA B O 1
ATOM 2728 N N . ILE B 1 122 ? 15.266 1.207 -5.68 1 97.44 122 ILE B N 1
ATOM 2729 C CA . ILE B 1 122 ? 15.117 2.41 -4.867 1 97.44 122 ILE B CA 1
ATOM 2730 C C . ILE B 1 122 ? 14.969 2.023 -3.396 1 97.44 122 ILE B C 1
ATOM 2732 O O . ILE B 1 122 ? 15.57 2.646 -2.521 1 97.44 122 ILE B O 1
ATOM 2736 N N . ASN B 1 123 ? 14.188 1.041 -3.104 1 94.12 123 ASN B N 1
ATOM 2737 C CA . ASN B 1 123 ? 14.008 0.58 -1.731 1 94.12 123 ASN B CA 1
ATOM 2738 C C . ASN B 1 123 ? 15.328 0.115 -1.118 1 94.12 123 ASN B C 1
ATOM 2740 O O . ASN B 1 123 ? 15.609 0.404 0.046 1 94.12 123 ASN B O 1
ATOM 2744 N N . LYS B 1 124 ? 16.094 -0.57 -1.888 1 93.38 124 LYS B N 1
ATOM 2745 C CA . LYS B 1 124 ? 17.406 -1.03 -1.414 1 93.38 124 LYS B CA 1
ATOM 2746 C C . LYS B 1 124 ? 18.328 0.146 -1.139 1 93.38 124 LYS B C 1
ATOM 2748 O O . LYS B 1 124 ? 19.062 0.152 -0.139 1 93.38 124 LYS B O 1
ATOM 2753 N N . ARG B 1 125 ? 18.297 1.095 -1.996 1 96.12 125 ARG B N 1
ATOM 2754 C CA . ARG B 1 125 ? 19.125 2.285 -1.804 1 96.12 125 ARG B CA 1
ATOM 2755 C C . ARG B 1 125 ? 18.688 3.059 -0.565 1 96.12 125 ARG B C 1
ATOM 2757 O O . ARG B 1 125 ? 19.516 3.58 0.176 1 96.12 125 ARG B O 1
ATOM 2764 N N . LEU B 1 126 ? 17.406 3.129 -0.391 1 95.06 126 LEU B N 1
ATOM 2765 C CA . LEU B 1 126 ? 16.906 3.812 0.791 1 95.06 126 LEU B CA 1
ATOM 2766 C C . LEU B 1 126 ? 17.359 3.117 2.066 1 95.06 126 LEU B C 1
ATOM 2768 O O . LEU B 1 126 ? 17.781 3.775 3.02 1 95.06 126 LEU B O 1
ATOM 2772 N N . ASP B 1 127 ? 17.312 1.838 2.053 1 92.06 127 ASP B N 1
ATOM 2773 C CA . ASP B 1 127 ? 17.797 1.07 3.195 1 92.06 127 ASP B CA 1
ATOM 2774 C C . ASP B 1 127 ? 19.281 1.338 3.445 1 92.06 127 ASP B C 1
ATOM 2776 O O . ASP B 1 127 ? 19.703 1.53 4.59 1 92.06 127 ASP B O 1
ATOM 2780 N N . ALA B 1 128 ? 20.016 1.351 2.408 1 93.88 128 ALA B N 1
ATOM 2781 C CA . ALA B 1 128 ? 21.453 1.598 2.52 1 93.88 128 ALA B CA 1
ATOM 2782 C C . ALA B 1 128 ? 21.734 2.992 3.074 1 93.88 128 ALA B C 1
ATOM 2784 O O . ALA B 1 128 ? 22.625 3.168 3.916 1 93.88 128 ALA B O 1
ATOM 2785 N N . GLU B 1 129 ? 20.984 3.967 2.648 1 96.69 129 GLU B N 1
ATOM 2786 C CA . GLU B 1 129 ? 21.156 5.336 3.119 1 96.69 129 GLU B CA 1
ATOM 2787 C C . GLU B 1 129 ? 20.844 5.453 4.609 1 96.69 129 GLU B C 1
ATOM 2789 O O . GLU B 1 129 ? 21.562 6.129 5.348 1 96.69 129 GLU B O 1
ATOM 2794 N N . PHE B 1 130 ? 19.875 4.832 5.031 1 95.38 130 PHE B N 1
ATOM 2795 C CA . PHE B 1 130 ? 19.516 4.895 6.441 1 95.38 130 PHE B CA 1
ATOM 2796 C C . PHE B 1 130 ? 20.516 4.125 7.293 1 95.38 130 PHE B C 1
ATOM 2798 O O . PHE B 1 130 ? 20.828 4.535 8.406 1 95.38 130 PHE B O 1
ATOM 2805 N N . LYS B 1 131 ? 20.984 3.012 6.785 1 92.56 131 LYS B N 1
ATOM 2806 C CA . LYS B 1 131 ? 22.031 2.27 7.492 1 92.56 131 LYS B CA 1
ATOM 2807 C C . LYS B 1 131 ? 23.297 3.105 7.637 1 92.56 131 LYS B C 1
ATOM 2809 O O . LYS B 1 131 ? 23.953 3.072 8.68 1 92.56 131 LYS B O 1
ATOM 2814 N N . GLU B 1 132 ? 23.625 3.789 6.578 1 95.94 132 GLU B N 1
ATOM 2815 C CA . GLU B 1 132 ? 24.797 4.656 6.617 1 95.94 132 GLU B CA 1
ATOM 2816 C C . GLU B 1 132 ? 24.625 5.762 7.652 1 95.94 132 GLU B C 1
ATOM 2818 O O . GLU B 1 132 ? 25.562 6.09 8.375 1 95.94 132 GLU B O 1
ATOM 2823 N N . LYS B 1 133 ? 23.469 6.262 7.754 1 96.5 133 LYS B N 1
ATOM 2824 C CA . LYS B 1 133 ? 23.203 7.414 8.617 1 96.5 133 LYS B CA 1
ATOM 2825 C C . LYS B 1 133 ? 23.031 6.984 10.07 1 96.5 133 LYS B C 1
ATOM 2827 O O . LYS B 1 133 ? 23.469 7.68 10.984 1 96.5 133 LYS B O 1
ATOM 2832 N N . TYR B 1 134 ? 22.391 5.844 10.297 1 95.56 134 TYR B N 1
ATOM 2833 C CA . TYR B 1 134 ? 21.969 5.527 11.656 1 95.56 134 TYR B CA 1
ATOM 2834 C C . TYR B 1 134 ? 22.641 4.254 12.156 1 95.56 134 TYR B C 1
ATOM 2836 O O . TYR B 1 134 ? 22.438 3.846 13.297 1 95.56 134 TYR B O 1
ATOM 2844 N N . GLY B 1 135 ? 23.359 3.584 11.305 1 91.38 135 GLY B N 1
ATOM 2845 C CA . GLY B 1 135 ? 24.031 2.355 11.695 1 91.38 135 GLY B CA 1
ATOM 2846 C C . GLY B 1 135 ? 23.078 1.184 11.859 1 91.38 135 GLY B C 1
ATOM 2847 O O . GLY B 1 135 ? 22.109 1.06 11.117 1 91.38 135 GLY B O 1
ATOM 2848 N N . ALA B 1 136 ? 23.312 0.339 12.859 1 84.44 136 ALA B N 1
ATOM 2849 C CA . ALA B 1 136 ? 22.594 -0.916 13.039 1 84.44 136 ALA B CA 1
ATOM 2850 C C . ALA B 1 136 ? 21.156 -0.66 13.523 1 84.44 136 ALA B C 1
ATOM 2852 O O . ALA B 1 136 ? 20.297 -1.521 13.383 1 84.44 136 ALA B O 1
ATOM 2853 N N . LYS B 1 137 ? 20.922 0.486 14.023 1 88.69 137 LYS B N 1
ATOM 2854 C CA . LYS B 1 137 ? 19.609 0.788 14.578 1 88.69 137 LYS B CA 1
ATOM 2855 C C . LYS B 1 137 ? 18.766 1.615 13.609 1 88.69 137 LYS B C 1
ATOM 2857 O O . LYS B 1 137 ? 17.922 2.408 14.023 1 88.69 137 LYS B O 1
ATOM 2862 N N . PHE B 1 138 ? 18.984 1.394 12.305 1 91.81 138 PHE B N 1
ATOM 2863 C CA . PHE B 1 138 ? 18.406 2.273 11.297 1 91.81 138 PHE B CA 1
ATOM 2864 C C . PHE B 1 138 ? 16.938 1.939 11.078 1 91.81 138 PHE B C 1
ATOM 2866 O O . PHE B 1 138 ? 16.188 2.732 10.492 1 91.81 138 PHE B O 1
ATOM 2873 N N . ILE B 1 139 ? 16.406 0.847 11.555 1 87.94 139 ILE B N 1
ATOM 2874 C CA . ILE B 1 139 ? 15.055 0.407 11.219 1 87.94 139 ILE B CA 1
ATOM 2875 C C . ILE B 1 139 ? 14.031 1.352 11.852 1 87.94 139 ILE B C 1
ATOM 2877 O O . ILE B 1 139 ? 13.102 1.805 11.188 1 87.94 139 ILE B O 1
ATOM 2881 N N . ALA B 1 140 ? 14.25 1.657 13.07 1 89.44 140 ALA B N 1
ATOM 2882 C CA . ALA B 1 140 ? 13.289 2.488 13.781 1 89.44 140 ALA B CA 1
ATOM 2883 C C . ALA B 1 140 ? 13.148 3.859 13.125 1 89.44 140 ALA B C 1
ATOM 2885 O O . ALA B 1 140 ? 12.039 4.293 12.805 1 89.44 140 ALA B O 1
ATOM 2886 N N . PRO B 1 141 ? 14.297 4.504 12.875 1 94.25 141 PRO B N 1
ATOM 2887 C CA . PRO B 1 141 ? 14.133 5.801 12.219 1 94.25 141 PRO B CA 1
ATOM 2888 C C . PRO B 1 141 ? 13.594 5.68 10.797 1 94.25 141 PRO B C 1
ATOM 2890 O O . PRO B 1 141 ? 12.883 6.574 10.328 1 94.25 141 PRO B O 1
ATOM 2893 N N . ARG B 1 142 ? 13.859 4.676 10.117 1 92.75 142 ARG B N 1
ATOM 2894 C CA . ARG B 1 142 ? 13.297 4.48 8.789 1 92.75 142 ARG B CA 1
ATOM 2895 C C . ARG B 1 142 ? 11.781 4.328 8.852 1 92.75 142 ARG B C 1
ATOM 2897 O O . ARG B 1 142 ? 11.055 4.953 8.07 1 92.75 142 ARG B O 1
ATOM 2904 N N . GLU B 1 143 ? 11.297 3.531 9.766 1 90.38 143 GLU B N 1
ATOM 2905 C CA . GLU B 1 143 ? 9.859 3.34 9.922 1 90.38 143 GLU B CA 1
ATOM 2906 C C . GLU B 1 143 ? 9.172 4.637 10.336 1 90.38 143 GLU B C 1
ATOM 2908 O O . GLU B 1 143 ? 8.062 4.926 9.883 1 90.38 143 GLU B O 1
ATOM 2913 N N . THR B 1 144 ? 9.828 5.344 11.188 1 94.31 144 THR B N 1
ATOM 2914 C CA . THR B 1 144 ? 9.305 6.645 11.594 1 94.31 144 THR B CA 1
ATOM 2915 C C . THR B 1 144 ? 9.195 7.578 10.391 1 94.31 144 THR B C 1
ATOM 2917 O O . THR B 1 144 ? 8.195 8.281 10.234 1 94.31 144 THR B O 1
ATOM 2920 N N . TYR B 1 145 ? 10.258 7.551 9.57 1 95.94 145 TYR B N 1
ATOM 2921 C CA . TYR B 1 145 ? 10.273 8.367 8.359 1 95.94 145 TYR B CA 1
ATOM 2922 C C . TYR B 1 145 ? 9.133 7.984 7.43 1 95.94 145 TYR B C 1
ATOM 2924 O O . TYR B 1 145 ? 8.406 8.852 6.941 1 95.94 145 TYR B O 1
ATOM 2932 N N . ILE B 1 146 ? 8.93 6.742 7.219 1 94.44 146 ILE B N 1
ATOM 2933 C CA . ILE B 1 146 ? 7.887 6.223 6.336 1 94.44 146 ILE B CA 1
ATOM 2934 C C . ILE B 1 146 ? 6.516 6.66 6.84 1 94.44 146 ILE B C 1
ATOM 2936 O O . ILE B 1 146 ? 5.707 7.199 6.074 1 94.44 146 ILE B O 1
ATOM 2940 N N . THR B 1 147 ? 6.289 6.48 8.109 1 94.69 147 THR B N 1
ATOM 2941 C CA . THR B 1 147 ? 5.02 6.859 8.711 1 94.69 147 THR B CA 1
ATOM 2942 C C . THR B 1 147 ? 4.785 8.359 8.578 1 94.69 147 THR B C 1
ATOM 2944 O O . THR B 1 147 ? 3.676 8.797 8.258 1 94.69 147 THR B O 1
ATOM 2947 N N . ALA B 1 148 ? 5.812 9.141 8.789 1 96.81 148 ALA B N 1
ATOM 2948 C CA . ALA B 1 148 ? 5.703 10.594 8.703 1 96.81 148 ALA B CA 1
ATOM 2949 C C . ALA B 1 148 ? 5.336 11.031 7.285 1 96.81 148 ALA B C 1
ATOM 2951 O O . ALA B 1 148 ? 4.531 11.945 7.102 1 96.81 148 ALA B O 1
ATOM 2952 N N . VAL B 1 149 ? 5.91 10.414 6.316 1 98.06 149 VAL B N 1
ATOM 2953 C CA . VAL B 1 149 ? 5.641 10.758 4.926 1 98.06 149 VAL B CA 1
ATOM 2954 C C . VAL B 1 149 ? 4.18 10.445 4.594 1 98.06 149 VAL B C 1
ATOM 2956 O O . VAL B 1 149 ? 3.484 11.273 3.996 1 98.06 149 VAL B O 1
ATOM 2959 N N . TYR B 1 150 ? 3.697 9.312 4.988 1 96.94 150 TYR B N 1
ATOM 2960 C CA . TYR B 1 150 ? 2.312 8.938 4.723 1 96.94 150 TYR B CA 1
ATOM 2961 C C . TYR B 1 150 ? 1.347 9.883 5.426 1 96.94 150 TYR B C 1
ATOM 2963 O O . TYR B 1 150 ? 0.352 10.312 4.836 1 96.94 150 TYR B O 1
ATOM 2971 N N . ASN B 1 151 ? 1.679 10.258 6.637 1 95.25 151 ASN B N 1
ATOM 2972 C CA . ASN B 1 151 ? 0.849 11.188 7.398 1 95.25 151 ASN B CA 1
ATOM 2973 C C . ASN B 1 151 ? 0.828 12.57 6.758 1 95.25 151 ASN B C 1
ATOM 2975 O O . ASN B 1 151 ? -0.209 13.242 6.746 1 95.25 151 ASN B O 1
ATOM 2979 N N . HIS B 1 152 ? 1.943 12.961 6.277 1 97.75 152 HIS B N 1
ATOM 2980 C CA . HIS B 1 152 ? 2.035 14.242 5.59 1 97.75 152 HIS B CA 1
ATOM 2981 C C . HIS B 1 152 ? 1.057 14.312 4.422 1 97.75 152 HIS B C 1
ATOM 2983 O O . HIS B 1 152 ? 0.274 15.258 4.32 1 97.75 152 HIS B O 1
ATOM 2989 N N . PHE B 1 153 ? 0.989 13.297 3.617 1 98.62 153 PHE B N 1
ATOM 2990 C CA . PHE B 1 153 ? 0.152 13.305 2.424 1 98.62 153 PHE B CA 1
ATOM 2991 C C . PHE B 1 153 ? -1.311 13.07 2.787 1 98.62 153 PHE B C 1
ATOM 2993 O O . PHE B 1 153 ? -2.209 13.43 2.021 1 98.62 153 PHE B O 1
ATOM 3000 N N . ALA B 1 154 ? -1.521 12.562 3.998 1 97.56 154 ALA B N 1
ATOM 3001 C CA . ALA B 1 154 ? -2.885 12.227 4.398 1 97.56 154 ALA B CA 1
ATOM 3002 C C . ALA B 1 154 ? -3.502 13.344 5.238 1 97.56 154 ALA B C 1
ATOM 3004 O O . ALA B 1 154 ? -4.551 13.156 5.859 1 97.56 154 ALA B O 1
ATOM 3005 N N . LEU B 1 155 ? -2.867 14.492 5.285 1 97.31 155 LEU B N 1
ATOM 3006 C CA . LEU B 1 155 ? -3.404 15.602 6.062 1 97.31 155 LEU B CA 1
ATOM 3007 C C . LEU B 1 155 ? -4.797 15.984 5.574 1 97.31 155 LEU B C 1
ATOM 3009 O O . LEU B 1 155 ? -4.957 16.469 4.449 1 97.31 155 LEU B O 1
ATOM 3013 N N . PRO B 1 156 ? -5.855 15.969 6.434 1 96.44 156 PRO B N 1
ATOM 3014 C CA . PRO B 1 156 ? -7.25 15.977 5.992 1 96.44 156 PRO B CA 1
ATOM 3015 C C . PRO B 1 156 ? -7.637 17.281 5.289 1 96.44 156 PRO B C 1
ATOM 3017 O O . PRO B 1 156 ? -8.242 17.25 4.219 1 96.44 156 PRO B O 1
ATOM 3020 N N . PRO B 1 157 ? -7.254 18.375 5.789 1 97.81 157 PRO B N 1
ATOM 3021 C CA . PRO B 1 157 ? -7.73 19.594 5.133 1 97.81 157 PRO B CA 1
ATOM 3022 C C . PRO B 1 157 ? -7.098 19.812 3.762 1 97.81 157 PRO B C 1
ATOM 3024 O O . PRO B 1 157 ? -7.531 20.688 3.01 1 97.81 157 PRO B O 1
ATOM 3027 N N . THR B 1 158 ? -6.141 19 3.402 1 98.44 158 THR B N 1
ATOM 3028 C CA . THR B 1 158 ? -5.438 19.219 2.143 1 98.44 158 THR B CA 1
ATOM 3029 C C . THR B 1 158 ? -5.875 18.188 1.101 1 98.44 158 THR B C 1
ATOM 3031 O O . THR B 1 158 ? -5.477 18.266 -0.063 1 98.44 158 THR B O 1
ATOM 3034 N N . LEU B 1 159 ? -6.707 17.281 1.397 1 98.19 159 LEU B N 1
ATOM 3035 C CA . LEU B 1 159 ? -6.953 16.078 0.601 1 98.19 159 LEU B CA 1
ATOM 3036 C C . LEU B 1 159 ? -7.523 16.438 -0.767 1 98.19 159 LEU B C 1
ATOM 3038 O O . LEU B 1 159 ? -7.145 15.852 -1.779 1 98.19 159 LEU B O 1
ATOM 3042 N N . THR B 1 160 ? -8.414 17.406 -0.818 1 97.62 160 THR B N 1
ATOM 3043 C CA . THR B 1 160 ? -9.023 17.75 -2.102 1 97.62 160 THR B CA 1
ATOM 3044 C C . THR B 1 160 ? -7.965 18.25 -3.086 1 97.62 160 THR B C 1
ATOM 3046 O O . THR B 1 160 ? -7.852 17.719 -4.195 1 97.62 160 THR B O 1
ATOM 3049 N N . ASP B 1 161 ? -7.168 19.203 -2.664 1 98.5 161 ASP B N 1
ATOM 3050 C CA . ASP B 1 161 ? -6.113 19.75 -3.516 1 98.5 161 ASP B CA 1
ATOM 3051 C C . ASP B 1 161 ? -5.035 18.703 -3.787 1 98.5 161 ASP B C 1
ATOM 3053 O O . ASP B 1 161 ? -4.48 18.641 -4.887 1 98.5 161 ASP B O 1
ATOM 3057 N N . PHE B 1 162 ? -4.793 17.938 -2.781 1 98.88 162 PHE B N 1
ATOM 3058 C CA . PHE B 1 162 ? -3.822 16.859 -2.898 1 98.88 162 PHE B CA 1
ATOM 3059 C C . PHE B 1 162 ? -4.242 15.867 -3.977 1 98.88 162 PHE B C 1
ATOM 3061 O O . PHE B 1 162 ? -3.434 15.492 -4.832 1 98.88 162 PHE B O 1
ATOM 3068 N N . CYS B 1 163 ? -5.512 15.453 -3.982 1 98.88 163 CYS B N 1
ATOM 3069 C CA . CYS B 1 163 ? -6.035 14.5 -4.953 1 98.88 163 CYS B CA 1
ATOM 3070 C C . CYS B 1 163 ? -5.949 15.055 -6.367 1 98.88 163 CYS B C 1
ATOM 3072 O O . CYS B 1 163 ? -5.57 14.344 -7.301 1 98.88 163 CYS B O 1
ATOM 3074 N N . ASP B 1 164 ? -6.195 16.344 -6.531 1 98.81 164 ASP B N 1
ATOM 3075 C CA . ASP B 1 164 ? -6.082 17 -7.836 1 98.81 164 ASP B CA 1
ATOM 3076 C C . ASP B 1 164 ? -4.641 16.984 -8.336 1 98.81 164 ASP B C 1
ATOM 3078 O O . ASP B 1 164 ? -4.383 16.672 -9.5 1 98.81 164 ASP B O 1
ATOM 3082 N N . ALA B 1 165 ? -3.758 17.312 -7.422 1 98.81 165 ALA B N 1
ATOM 3083 C CA . ALA B 1 165 ? -2.346 17.391 -7.785 1 98.81 165 ALA B CA 1
ATOM 3084 C C . ALA B 1 165 ? -1.804 16.016 -8.172 1 98.81 165 ALA B C 1
ATOM 3086 O O . ALA B 1 165 ? -1.091 15.883 -9.164 1 98.81 165 ALA B O 1
ATOM 3087 N N . VAL B 1 166 ? -2.172 14.992 -7.391 1 98.88 166 VAL B N 1
ATOM 3088 C CA . VAL B 1 166 ? -1.644 13.656 -7.645 1 98.88 166 VAL B CA 1
ATOM 3089 C C . VAL B 1 166 ? -2.229 13.109 -8.945 1 98.88 166 VAL B C 1
ATOM 3091 O O . VAL B 1 166 ? -1.54 12.422 -9.703 1 98.88 166 VAL B O 1
ATOM 3094 N N . LEU B 1 167 ? -3.502 13.398 -9.203 1 98.81 167 LEU B N 1
ATOM 3095 C CA . LEU B 1 167 ? -4.09 12.977 -10.469 1 98.81 167 LEU B CA 1
ATOM 3096 C C . LEU B 1 167 ? -3.334 13.586 -11.648 1 98.81 167 LEU B C 1
ATOM 3098 O O . LEU B 1 167 ? -3.014 12.891 -12.617 1 98.81 167 LEU B O 1
ATOM 3102 N N . ALA B 1 168 ? -3.051 14.883 -11.547 1 98.69 168 ALA B N 1
ATOM 3103 C CA . ALA B 1 168 ? -2.322 15.57 -12.617 1 98.69 168 ALA B CA 1
ATOM 3104 C C . ALA B 1 168 ? -0.93 14.969 -12.797 1 98.69 168 ALA B C 1
ATOM 3106 O O . ALA B 1 168 ? -0.517 14.672 -13.922 1 98.69 168 ALA B O 1
ATOM 3107 N N . VAL B 1 169 ? -0.226 14.758 -11.734 1 98.75 169 VAL B N 1
ATOM 3108 C CA . VAL B 1 169 ? 1.112 14.18 -11.773 1 98.75 169 VAL B CA 1
ATOM 3109 C C . VAL B 1 169 ? 1.04 12.758 -12.32 1 98.75 169 VAL B C 1
ATOM 3111 O O . VAL B 1 169 ? 1.904 12.336 -13.086 1 98.75 169 VAL B O 1
ATOM 3114 N N . GLY B 1 170 ? 0.016 12.016 -11.852 1 98.56 170 GLY B N 1
ATOM 3115 C CA . GLY B 1 170 ? -0.164 10.656 -12.336 1 98.56 170 GLY B CA 1
ATOM 3116 C C . GLY B 1 170 ? -0.367 10.578 -13.836 1 98.56 170 GLY B C 1
ATOM 3117 O O . GLY B 1 170 ? 0.15 9.672 -14.492 1 98.56 170 GLY B O 1
ATOM 3118 N N . ARG B 1 171 ? -1.114 11.484 -14.391 1 98.31 171 ARG B N 1
ATOM 3119 C CA . ARG B 1 171 ? -1.331 11.523 -15.836 1 98.31 171 ARG B CA 1
ATOM 3120 C C . ARG B 1 171 ? -0.028 11.805 -16.578 1 98.31 171 ARG B C 1
ATOM 3122 O O . ARG B 1 171 ? 0.274 11.148 -17.578 1 98.31 171 ARG B O 1
ATOM 3129 N N . ASP B 1 172 ? 0.754 12.727 -16.031 1 98.06 172 ASP B N 1
ATOM 3130 C CA . ASP B 1 172 ? 2.051 13.031 -16.625 1 98.06 172 ASP B CA 1
ATOM 3131 C C . ASP B 1 172 ? 2.994 11.836 -16.531 1 98.06 172 ASP B C 1
ATOM 3133 O O . ASP B 1 172 ? 3.828 11.625 -17.422 1 98.06 172 ASP B O 1
ATOM 3137 N N . GLY B 1 173 ? 2.871 11.094 -15.508 1 98.38 173 GLY B N 1
ATOM 3138 C CA . GLY B 1 173 ? 3.793 10 -15.227 1 98.38 173 GLY B CA 1
ATOM 3139 C C . GLY B 1 173 ? 3.477 8.742 -16.016 1 98.38 173 GLY B C 1
ATOM 3140 O O . GLY B 1 173 ? 4.301 7.828 -16.078 1 98.38 173 GLY B O 1
ATOM 3141 N N . ALA B 1 174 ? 2.318 8.734 -16.656 1 97.75 174 ALA B N 1
ATOM 3142 C CA . ALA B 1 174 ? 1.845 7.527 -17.328 1 97.75 174 ALA B CA 1
ATOM 3143 C C . ALA B 1 174 ? 2.744 7.164 -18.516 1 97.75 174 ALA B C 1
ATOM 3145 O O . ALA B 1 174 ? 2.809 6.004 -18.922 1 97.75 174 ALA B O 1
ATOM 3146 N N . VAL B 1 175 ? 3.555 8.078 -19 1 97.19 175 VAL B N 1
ATOM 3147 C CA . VAL B 1 175 ? 4.348 7.82 -20.203 1 97.19 175 VAL B CA 1
ATOM 3148 C C . VAL B 1 175 ? 5.832 7.816 -19.844 1 97.19 175 VAL B C 1
ATOM 3150 O O . VAL B 1 175 ? 6.684 7.688 -20.734 1 97.19 175 VAL B O 1
ATOM 3153 N N . VAL B 1 176 ? 6.152 7.969 -18.609 1 98.5 176 VAL B N 1
ATOM 3154 C CA . VAL B 1 176 ? 7.539 8.039 -18.172 1 98.5 176 VAL B CA 1
ATOM 3155 C C . VAL B 1 176 ? 8.156 6.641 -18.172 1 98.5 176 VAL B C 1
ATOM 3157 O O . VAL B 1 176 ? 7.551 5.691 -17.656 1 98.5 176 VAL B O 1
ATOM 3160 N N . LYS B 1 177 ? 9.344 6.516 -18.75 1 98.31 177 LYS B N 1
ATOM 3161 C CA . LYS B 1 177 ? 10.102 5.266 -18.719 1 98.31 177 LYS B CA 1
ATOM 3162 C C . LYS B 1 177 ? 10.891 5.133 -17.422 1 98.31 177 LYS B C 1
ATOM 3164 O O . LYS B 1 177 ? 11.219 6.133 -16.781 1 98.31 177 LYS B O 1
ATOM 3169 N N . SER B 1 178 ? 11.266 3.947 -17.094 1 98.38 178 SER B N 1
ATOM 3170 C CA . SER B 1 178 ? 11.93 3.678 -15.82 1 98.38 178 SER B CA 1
ATOM 3171 C C . SER B 1 178 ? 13.266 4.414 -15.727 1 98.38 178 SER B C 1
ATOM 3173 O O . SER B 1 178 ? 13.672 4.836 -14.648 1 98.38 178 SER B O 1
ATOM 3175 N N . ALA B 1 179 ? 13.891 4.551 -16.812 1 97.81 179 ALA B N 1
ATOM 3176 C CA . ALA B 1 179 ? 15.18 5.234 -16.844 1 97.81 179 ALA B CA 1
ATOM 3177 C C . ALA B 1 179 ? 15.031 6.703 -16.453 1 97.81 179 ALA B C 1
ATOM 3179 O O . ALA B 1 179 ? 16 7.34 -16.031 1 97.81 179 ALA B O 1
ATOM 3180 N N . GLU B 1 180 ? 13.82 7.242 -16.547 1 98.44 180 GLU B N 1
ATOM 3181 C CA . GLU B 1 180 ? 13.57 8.656 -16.281 1 98.44 180 GLU B CA 1
ATOM 3182 C C . GLU B 1 180 ? 12.805 8.852 -14.977 1 98.44 180 GLU B C 1
ATOM 3184 O O . GLU B 1 180 ? 12.383 9.969 -14.656 1 98.44 180 GLU B O 1
ATOM 3189 N N . LEU B 1 181 ? 12.672 7.844 -14.258 1 98.69 181 LEU B N 1
ATOM 3190 C CA . LEU B 1 181 ? 11.82 7.875 -13.078 1 98.69 181 LEU B CA 1
ATOM 3191 C C . LEU B 1 181 ? 12.367 8.852 -12.039 1 98.69 181 LEU B C 1
ATOM 3193 O O . LEU B 1 181 ? 11.602 9.617 -11.445 1 98.69 181 LEU B O 1
ATOM 3197 N N . GLU B 1 182 ? 13.641 8.852 -11.828 1 98.5 182 GLU B N 1
ATOM 3198 C CA . GLU B 1 182 ? 14.242 9.742 -10.836 1 98.5 182 GLU B CA 1
ATOM 3199 C C . GLU B 1 182 ? 14.062 11.203 -11.234 1 98.5 182 GLU B C 1
ATOM 3201 O O . GLU B 1 182 ? 13.672 12.031 -10.406 1 98.5 182 GLU B O 1
ATOM 3206 N N . ALA B 1 183 ? 14.305 11.5 -12.484 1 98.44 183 ALA B N 1
ATOM 3207 C CA . ALA B 1 183 ? 14.109 12.867 -12.961 1 98.44 183 ALA B CA 1
ATOM 3208 C C . ALA B 1 183 ? 12.648 13.289 -12.836 1 98.44 183 ALA B C 1
ATOM 3210 O O . ALA B 1 183 ? 12.359 14.445 -12.508 1 98.44 183 ALA B O 1
ATOM 3211 N N . PHE B 1 184 ? 11.773 12.391 -13.148 1 98.81 184 PHE B N 1
ATOM 3212 C CA . PHE B 1 184 ? 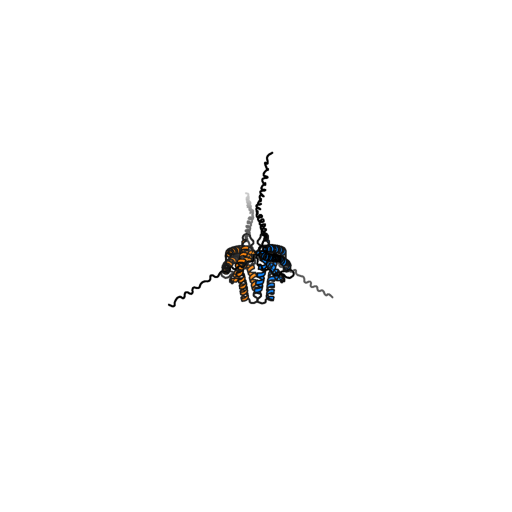10.344 12.664 -13.031 1 98.81 184 PHE B CA 1
ATOM 3213 C C . PHE B 1 184 ? 9.977 12.984 -11.586 1 98.81 184 PHE B C 1
ATOM 3215 O O . PHE B 1 184 ? 9.219 13.922 -11.32 1 98.81 184 PHE B O 1
ATOM 3222 N N . ALA B 1 185 ? 10.523 12.211 -10.625 1 98.88 185 ALA B N 1
ATOM 3223 C CA . ALA B 1 185 ? 10.242 12.445 -9.211 1 98.88 185 ALA B CA 1
ATOM 3224 C C . ALA B 1 185 ? 10.773 13.805 -8.773 1 98.88 185 ALA B C 1
ATOM 3226 O O . ALA B 1 185 ? 10.094 14.539 -8.047 1 98.88 185 ALA B O 1
ATOM 3227 N N . VAL B 1 186 ? 11.945 14.172 -9.203 1 98.31 186 VAL B N 1
ATOM 3228 C CA . VAL B 1 186 ? 12.586 15.438 -8.828 1 98.31 186 VAL B CA 1
ATOM 3229 C C . VAL B 1 186 ? 11.742 16.609 -9.336 1 98.31 186 VAL B C 1
ATOM 3231 O O . VAL B 1 186 ? 11.594 17.609 -8.641 1 98.31 186 VAL B O 1
ATOM 3234 N N . ARG B 1 187 ? 11.133 16.438 -10.438 1 97.19 187 ARG B N 1
ATOM 3235 C CA . ARG B 1 187 ? 10.359 17.531 -11.016 1 97.19 187 ARG B CA 1
ATOM 3236 C C . ARG B 1 187 ? 8.938 17.547 -10.484 1 97.19 187 ARG B C 1
ATOM 3238 O O . ARG B 1 187 ? 8.328 18.609 -10.344 1 97.19 187 ARG B O 1
ATOM 3245 N N . SER B 1 188 ? 8.391 16.406 -10.141 1 98.62 188 SER B N 1
ATOM 3246 C CA . SER B 1 188 ? 6.957 16.297 -9.891 1 98.62 188 SER B CA 1
ATOM 3247 C C . SER B 1 188 ? 6.645 16.406 -8.406 1 98.62 188 SER B C 1
ATOM 3249 O O . SER B 1 188 ? 5.598 16.922 -8.023 1 98.62 188 SER B O 1
ATOM 3251 N N . LEU B 1 189 ? 7.555 15.891 -7.539 1 98.69 189 LEU B N 1
ATOM 3252 C CA . LEU B 1 189 ? 7.281 15.875 -6.105 1 98.69 189 LEU B CA 1
ATOM 3253 C C . LEU B 1 189 ? 7.039 17.281 -5.578 1 98.69 189 LEU B C 1
ATOM 3255 O O . LEU B 1 189 ? 6.113 17.516 -4.797 1 98.69 189 LEU B O 1
ATOM 3259 N N . PRO B 1 190 ? 7.816 18.328 -6.043 1 97.44 190 PRO B N 1
ATOM 3260 C CA . PRO B 1 190 ? 7.551 19.703 -5.59 1 97.44 190 PRO B CA 1
ATOM 3261 C C . PRO B 1 190 ? 6.172 20.203 -6.008 1 97.44 190 PRO B C 1
ATOM 3263 O O . PRO B 1 190 ? 5.562 21.016 -5.305 1 97.44 190 PRO B O 1
ATOM 3266 N N . SER B 1 191 ? 5.664 19.688 -7.117 1 97.75 191 SER B N 1
ATOM 3267 C CA . SER B 1 191 ? 4.344 20.109 -7.578 1 97.75 191 SER B CA 1
ATOM 3268 C C . SER B 1 191 ? 3.246 19.609 -6.652 1 97.75 191 SER B C 1
ATOM 3270 O O . SER B 1 191 ? 2.186 20.219 -6.539 1 97.75 191 SER B O 1
ATOM 3272 N N . ILE B 1 192 ? 3.512 18.516 -5.984 1 98.75 192 ILE B N 1
ATOM 3273 C CA . ILE B 1 192 ? 2.574 18 -4.988 1 98.75 192 ILE B CA 1
ATOM 3274 C C . ILE B 1 192 ? 2.758 18.75 -3.672 1 98.75 192 ILE B C 1
ATOM 3276 O O . ILE B 1 192 ? 1.78 19.125 -3.02 1 98.75 192 ILE B O 1
ATOM 3280 N N . GLU B 1 193 ? 4.016 19.047 -3.354 1 98.12 193 GLU B N 1
ATOM 3281 C CA . GLU B 1 193 ? 4.348 19.688 -2.084 1 98.12 193 GLU B CA 1
ATOM 3282 C C . GLU B 1 193 ? 3.752 21.094 -2 1 98.12 193 GLU B C 1
ATOM 3284 O O . GLU B 1 193 ? 3.441 21.578 -0.909 1 98.12 193 GLU B O 1
ATOM 3289 N N . VAL B 1 194 ? 3.48 21.734 -3.129 1 97.12 194 VAL B N 1
ATOM 3290 C CA . VAL B 1 194 ? 2.953 23.094 -3.166 1 97.12 194 VAL B CA 1
ATOM 3291 C C . VAL B 1 194 ? 1.584 23.125 -2.492 1 97.12 194 VAL B C 1
ATOM 3293 O O . VAL B 1 194 ? 1.227 24.125 -1.862 1 97.12 194 VAL B O 1
ATOM 3296 N N . VAL B 1 195 ? 0.87 22.047 -2.535 1 98.38 195 VAL B N 1
ATOM 3297 C CA . VAL B 1 195 ? -0.442 21.953 -1.902 1 98.38 195 VAL B CA 1
ATOM 3298 C C . VAL B 1 195 ? -0.311 22.203 -0.401 1 98.38 195 VAL B C 1
ATOM 3300 O O . VAL B 1 195 ? -1.092 22.969 0.178 1 98.38 195 VAL B O 1
ATOM 3303 N N . PHE B 1 196 ? 0.646 21.641 0.17 1 98.25 196 PHE B N 1
ATOM 3304 C CA . PHE B 1 196 ? 0.837 21.719 1.613 1 98.25 196 PHE B CA 1
ATOM 3305 C C . PHE B 1 196 ? 1.404 23.078 2.01 1 98.25 196 PHE B C 1
ATOM 3307 O O . PHE B 1 196 ? 0.997 23.656 3.018 1 98.25 196 PHE B O 1
ATOM 3314 N N . ASP B 1 197 ? 2.277 23.531 1.215 1 97 197 ASP B N 1
ATOM 3315 C CA . ASP B 1 197 ? 2.797 24.875 1.453 1 97 197 ASP B CA 1
ATOM 3316 C C . ASP B 1 197 ? 1.672 25.906 1.459 1 97 197 ASP B C 1
ATOM 3318 O O . ASP B 1 197 ? 1.623 26.766 2.332 1 97 197 ASP B O 1
ATOM 3322 N N . ASP B 1 198 ? 0.825 25.781 0.494 1 96.75 198 ASP B N 1
ATOM 3323 C CA . ASP B 1 198 ? -0.296 26.719 0.388 1 96.75 198 ASP B CA 1
ATOM 3324 C C . ASP B 1 198 ? -1.223 26.594 1.597 1 96.75 198 ASP B C 1
ATOM 3326 O O . ASP B 1 198 ? -1.655 27.609 2.154 1 96.75 198 ASP B O 1
ATOM 3330 N N . PHE B 1 199 ? -1.491 25.453 1.984 1 98.06 199 PHE B N 1
ATOM 3331 C CA . PHE B 1 199 ? -2.352 25.25 3.145 1 98.06 199 PHE B CA 1
ATOM 3332 C C . PHE B 1 199 ? -1.748 25.891 4.387 1 98.06 199 PHE B C 1
ATOM 3334 O O . PHE B 1 199 ? -2.434 26.625 5.109 1 98.06 199 PHE B O 1
ATOM 3341 N N . TYR B 1 200 ? -0.455 25.594 4.613 1 97.38 200 TYR B N 1
ATOM 3342 C CA . TYR B 1 200 ? 0.18 26.109 5.82 1 97.38 200 TYR B CA 1
ATOM 3343 C C . TYR B 1 200 ? 0.238 27.625 5.797 1 97.38 200 TYR B C 1
ATOM 3345 O O . TYR B 1 200 ? 0.123 28.281 6.84 1 97.38 200 TYR B O 1
ATOM 3353 N N . ARG B 1 201 ? 0.404 28.172 4.656 1 95.44 201 ARG B N 1
ATOM 3354 C CA . ARG B 1 201 ? 0.364 29.625 4.535 1 95.44 201 ARG B CA 1
ATOM 3355 C C . ARG B 1 201 ? -1.003 30.172 4.934 1 95.44 201 ARG B C 1
ATOM 3357 O O . ARG B 1 201 ? -1.096 31.109 5.723 1 95.44 201 ARG B O 1
ATOM 3364 N N . ARG B 1 202 ? -2.021 29.562 4.43 1 96.81 202 ARG B N 1
ATOM 3365 C CA . ARG B 1 202 ? -3.379 29.984 4.754 1 96.81 202 ARG B CA 1
ATOM 3366 C C . ARG B 1 202 ? -3.689 29.75 6.227 1 96.81 202 ARG B C 1
ATOM 3368 O O . ARG B 1 202 ? -4.383 30.547 6.863 1 96.81 202 ARG B O 1
ATOM 3375 N N . TYR B 1 203 ? -3.188 28.703 6.707 1 97.44 203 TYR B N 1
ATOM 3376 C CA . TYR B 1 203 ? -3.428 28.359 8.102 1 97.44 203 TYR B CA 1
ATOM 3377 C C . TYR B 1 203 ? -2.752 29.359 9.031 1 97.44 203 TYR B C 1
ATOM 3379 O O . TYR B 1 203 ? -3.312 29.734 10.062 1 97.44 203 TYR B O 1
ATOM 3387 N N . GLU B 1 204 ? -1.596 29.797 8.703 1 95.44 204 GLU B N 1
ATOM 3388 C CA . GLU B 1 204 ? -0.903 30.812 9.5 1 95.44 204 GLU B CA 1
ATOM 3389 C C . GLU B 1 204 ? -1.655 32.125 9.477 1 95.44 204 GLU B C 1
ATOM 3391 O O . GLU B 1 204 ? -1.736 32.812 10.492 1 95.44 204 GLU B O 1
ATOM 3396 N N . ILE B 1 205 ? -2.131 32.5 8.344 1 95.31 205 ILE B N 1
ATOM 3397 C CA . ILE B 1 205 ? -2.936 33.719 8.234 1 95.31 205 ILE B CA 1
ATOM 3398 C C . ILE B 1 205 ? -4.152 33.625 9.156 1 95.31 205 ILE B C 1
ATOM 3400 O O . ILE B 1 205 ? -4.453 34.531 9.906 1 95.31 205 ILE B O 1
ATOM 3404 N N . TYR B 1 206 ? -4.754 32.469 9.047 1 96.62 206 TYR B N 1
ATOM 3405 C CA . TYR B 1 206 ? -5.891 32.188 9.922 1 96.62 206 TYR B CA 1
ATOM 3406 C C . TYR B 1 206 ? -5.504 32.344 11.383 1 96.62 206 TYR B C 1
ATOM 3408 O O . TYR B 1 206 ? -6.215 33 12.156 1 96.62 206 TYR B O 1
ATOM 3416 N N . ARG B 1 207 ? -4.438 31.734 11.836 1 95.62 207 ARG B N 1
ATOM 3417 C CA . ARG B 1 207 ? -4.008 31.781 13.234 1 95.62 207 ARG B CA 1
ATOM 3418 C C . ARG B 1 207 ? -3.748 33.219 13.68 1 95.62 207 ARG B C 1
ATOM 3420 O O . ARG B 1 207 ? -4.09 33.594 14.797 1 95.62 207 ARG B O 1
ATOM 3427 N N . ASN B 1 208 ? -3.145 34 12.844 1 94.62 208 ASN B N 1
ATOM 3428 C CA . ASN B 1 208 ? -2.889 35.406 13.141 1 94.62 208 ASN B CA 1
ATOM 3429 C C . ASN B 1 208 ? -4.188 36.188 13.273 1 94.62 208 ASN B C 1
ATOM 3431 O O . ASN B 1 208 ? -4.348 36.969 14.203 1 94.62 208 ASN B O 1
ATOM 3435 N N . ASP B 1 209 ? -5.043 35.938 12.328 1 95.31 209 ASP B N 1
ATOM 3436 C CA . ASP B 1 209 ? -6.336 36.625 12.359 1 95.31 209 ASP B CA 1
ATOM 3437 C C . ASP B 1 209 ? -7.121 36.25 13.617 1 95.31 209 ASP B C 1
ATOM 3439 O O . ASP B 1 209 ? -7.781 37.094 14.211 1 95.31 209 ASP B O 1
ATOM 3443 N N . LEU B 1 210 ? -7.047 35.031 13.898 1 94.25 210 LEU B N 1
ATOM 3444 C CA . LEU B 1 210 ? -7.75 34.562 15.094 1 94.25 210 LEU B CA 1
ATOM 3445 C C . LEU B 1 210 ? -7.191 35.219 16.344 1 94.25 210 LEU B C 1
ATOM 3447 O O . LEU B 1 210 ? -7.953 35.625 17.219 1 94.25 210 LEU B O 1
ATOM 3451 N N . ALA B 1 211 ? -5.906 35.312 16.469 1 93.19 211 ALA B N 1
ATOM 3452 C CA . ALA B 1 211 ? -5.266 35.969 17.594 1 93.19 211 ALA B CA 1
ATOM 3453 C C . ALA B 1 211 ? -5.711 37.438 17.719 1 93.19 211 ALA B C 1
ATOM 3455 O O . ALA B 1 211 ? -5.992 37.906 18.812 1 93.19 211 ALA B O 1
ATOM 3456 N N . ILE B 1 212 ? -5.781 38.094 16.609 1 93.94 212 ILE B N 1
ATOM 3457 C CA . ILE B 1 212 ? -6.203 39.5 16.562 1 93.94 212 ILE B CA 1
ATOM 3458 C C . ILE B 1 212 ? -7.668 39.594 17 1 93.94 212 ILE B C 1
ATOM 3460 O O . ILE B 1 212 ? -8.023 40.469 17.812 1 93.94 212 ILE B O 1
ATOM 3464 N N . TRP B 1 213 ? -8.484 38.688 16.406 1 93.19 213 TRP B N 1
ATOM 3465 C CA . TRP B 1 213 ? -9.898 38.656 16.75 1 93.19 213 TRP B CA 1
ATOM 3466 C C . TRP B 1 213 ? -10.086 38.438 18.25 1 93.19 213 TRP B C 1
ATOM 3468 O O . TRP B 1 213 ? -10.883 39.125 18.891 1 93.19 213 TRP B O 1
ATOM 3478 N N . GLU B 1 214 ? -9.359 37.469 18.812 1 91.75 214 GLU B N 1
ATOM 3479 C CA . GLU B 1 214 ? -9.484 37.125 20.219 1 91.75 214 GLU B CA 1
ATOM 3480 C C . GLU B 1 214 ? -9.016 38.281 21.109 1 91.75 214 GLU B C 1
ATOM 3482 O O . GLU B 1 214 ? -9.578 38.5 22.188 1 91.75 214 GLU B O 1
ATOM 3487 N N . ALA B 1 215 ? -8.016 38.938 20.703 1 91.12 215 ALA B N 1
ATOM 3488 C CA . ALA B 1 215 ? -7.508 40.094 21.469 1 91.12 215 ALA B CA 1
ATOM 3489 C C . ALA B 1 215 ? -8.531 41.219 21.516 1 91.12 215 ALA B C 1
ATOM 3491 O O . ALA B 1 215 ? -8.664 41.906 22.531 1 91.12 215 ALA B O 1
ATOM 3492 N N . GLN B 1 216 ? -9.273 41.281 20.469 1 88.44 216 GLN B N 1
ATOM 3493 C CA . GLN B 1 216 ? -10.211 42.406 20.344 1 88.44 216 GLN B CA 1
ATOM 3494 C C . GLN B 1 216 ? -11.578 42.031 20.906 1 88.44 216 GLN B C 1
ATOM 3496 O O . GLN B 1 216 ? -12.234 42.844 21.547 1 88.44 216 GLN B O 1
ATOM 3501 N N . TYR B 1 217 ? -11.961 40.844 20.609 1 85.25 217 TYR B N 1
ATOM 3502 C CA . TYR B 1 217 ? -13.352 40.5 20.891 1 85.25 217 TYR B CA 1
ATOM 3503 C C . TYR B 1 217 ? -13.43 39.312 21.859 1 85.25 217 TYR B C 1
ATOM 3505 O O . TYR B 1 217 ? -14.516 38.969 22.344 1 85.25 217 TYR B O 1
ATOM 3513 N N . GLY B 1 218 ? -12.336 38.531 21.797 1 72.62 218 GLY B N 1
ATOM 3514 C CA . GLY B 1 218 ? -12.328 37.344 22.641 1 72.62 218 GLY B CA 1
ATOM 3515 C C . GLY B 1 218 ? -12.531 37.656 24.109 1 72.62 218 GLY B C 1
ATOM 3516 O O . GLY B 1 218 ? -12.133 38.719 24.578 1 72.62 218 GLY B O 1
ATOM 3517 N N . LYS B 1 219 ? -13.828 37.562 24.609 1 61.5 219 LYS B N 1
ATOM 3518 C CA . LYS B 1 219 ? -14.148 37.781 26.016 1 61.5 219 LYS B CA 1
ATOM 3519 C C . LYS B 1 219 ? -12.961 37.438 26.922 1 61.5 219 LYS B C 1
ATOM 3521 O O . LYS B 1 219 ? -12.336 36.375 26.75 1 61.5 219 LYS B O 1
ATOM 3526 N N . PRO B 1 220 ? -12.375 38.406 27.438 1 53.25 220 PRO B N 1
ATOM 3527 C CA . PRO B 1 220 ? -11.461 38 28.5 1 53.25 220 PRO B CA 1
ATOM 3528 C C . PRO B 1 220 ? -12.008 36.812 29.312 1 53.25 220 PRO B C 1
ATOM 3530 O O . PRO B 1 220 ? -13.164 36.844 29.734 1 53.25 220 PRO B O 1
ATOM 3533 N N . VAL B 1 221 ? -11.781 35.531 28.859 1 46.16 221 VAL B N 1
ATOM 3534 C CA . VAL B 1 221 ? -12.203 34.5 29.828 1 46.16 221 VAL B CA 1
ATOM 3535 C C . VAL B 1 221 ? -12.008 35.062 31.234 1 46.16 221 VAL B C 1
ATOM 3537 O O . VAL B 1 221 ? -10.883 35.344 31.656 1 46.16 221 VAL B O 1
ATOM 3540 N N . THR B 1 222 ? -12.695 36.031 31.625 1 42 222 THR B N 1
ATOM 3541 C CA . THR B 1 222 ? -12.719 36.281 33.062 1 42 222 THR B CA 1
ATOM 3542 C C . THR B 1 222 ? -12.711 34.969 33.844 1 42 222 THR B C 1
ATOM 3544 O O . THR B 1 222 ? -13.641 34.156 33.719 1 42 222 THR B O 1
ATOM 3547 N N . THR B 1 223 ? -11.547 34.312 33.875 1 40.19 223 THR B N 1
ATOM 3548 C CA . THR B 1 223 ? -11.375 33.344 34.938 1 40.19 223 THR B CA 1
ATOM 3549 C C . THR B 1 223 ? -11.953 33.844 36.25 1 40.19 223 THR B C 1
ATOM 3551 O O . THR B 1 223 ? -11.227 34.406 37.062 1 40.19 223 THR B O 1
ATOM 3554 N N . ALA B 1 224 ? -12.938 34.531 36.25 1 40.03 224 ALA B N 1
ATOM 3555 C CA . ALA B 1 224 ? -13.539 34.719 37.562 1 40.03 224 ALA B CA 1
ATOM 3556 C C . ALA B 1 224 ? -13.82 33.344 38.219 1 40.03 224 ALA B C 1
ATOM 3558 O O . ALA B 1 224 ? -14.711 32.625 37.781 1 40.03 224 ALA B O 1
ATOM 3559 N N . GLN B 1 225 ? -12.695 32.562 38.594 1 39.75 225 GLN B N 1
ATOM 3560 C CA . GLN B 1 225 ? -12.875 31.5 39.594 1 39.75 225 GLN B CA 1
ATOM 3561 C C . GLN B 1 225 ? -13.844 31.938 40.688 1 39.75 225 GLN B C 1
ATOM 3563 O O . GLN B 1 225 ? -13.641 32.969 41.312 1 39.75 225 GLN B O 1
ATOM 3568 N N . PRO B 1 226 ? -15.023 31.625 40.562 1 41.38 226 PRO B N 1
ATOM 3569 C CA . PRO B 1 226 ? -15.836 31.891 41.75 1 41.38 226 PRO B CA 1
ATOM 3570 C C . PRO B 1 226 ? -15.109 31.547 43.031 1 41.38 226 PRO B C 1
ATOM 3572 O O . PRO B 1 226 ? -14.523 30.469 43.156 1 41.38 226 PRO B O 1
ATOM 3575 N N . ALA B 1 227 ? -14.516 32.5 43.719 1 40.12 227 ALA B N 1
ATOM 3576 C CA . ALA B 1 227 ? -13.992 32.25 45.062 1 40.12 227 ALA B CA 1
ATOM 3577 C C . ALA B 1 227 ? -14.875 31.266 45.812 1 40.12 227 ALA B C 1
ATOM 3579 O O . ALA B 1 227 ? -16.016 31.578 46.188 1 40.12 227 ALA B O 1
ATOM 3580 N N . ALA B 1 228 ? -14.727 29.984 45.438 1 39.16 228 ALA B N 1
ATOM 3581 C CA . ALA B 1 228 ? -15.391 28.984 46.25 1 39.16 228 ALA B CA 1
ATOM 3582 C C . ALA B 1 228 ? -15.188 29.266 47.75 1 39.16 228 ALA B C 1
ATOM 3584 O O . ALA B 1 228 ? -14.047 29.297 48.219 1 39.16 228 ALA B O 1
ATOM 3585 N N . ALA B 1 229 ? -16.016 30 48.281 1 41.28 229 ALA B N 1
ATOM 3586 C CA . ALA B 1 229 ? -16.094 30.125 49.719 1 41.28 229 ALA B CA 1
ATOM 3587 C C . ALA B 1 229 ? -15.844 28.781 50.406 1 41.28 229 ALA B C 1
ATOM 3589 O O . ALA B 1 229 ? -16.594 27.828 50.219 1 41.28 229 ALA B O 1
ATOM 3590 N N . LEU B 1 230 ? -14.477 28.422 50.562 1 35.91 230 LEU B N 1
ATOM 3591 C CA . LEU B 1 230 ? -14.109 27.281 51.406 1 35.91 230 LEU B CA 1
ATOM 3592 C C . LEU B 1 230 ? -15.008 27.188 52.625 1 35.91 230 LEU B C 1
ATOM 3594 O O . LEU B 1 230 ? -15.227 28.188 53.312 1 35.91 230 LEU B O 1
ATOM 3598 N N . PRO B 1 231 ? -15.992 26.328 52.531 1 37.16 231 PRO B N 1
ATOM 3599 C CA . PRO B 1 231 ? -16.766 26.188 53.75 1 37.16 231 PRO B CA 1
ATOM 3600 C C . PRO B 1 231 ? -15.875 26.078 55 1 37.16 231 PRO B C 1
ATOM 3602 O O . PRO B 1 231 ? -14.805 25.469 54.938 1 37.16 231 PRO B O 1
ATOM 3605 N N . GLY B 1 232 ? -15.727 27.141 55.844 1 33.44 232 GLY B N 1
ATOM 3606 C CA . GLY B 1 232 ? -15.094 27.156 57.156 1 33.44 232 GLY B CA 1
ATOM 3607 C C . GLY B 1 232 ? -15.336 25.891 57.938 1 33.44 232 GLY B C 1
ATOM 3608 O O . GLY B 1 232 ? -16.469 25.562 58.281 1 33.44 232 GLY B O 1
ATOM 3609 N N . THR B 1 233 ? -14.695 24.719 57.5 1 33.09 233 THR B N 1
ATOM 3610 C CA . THR B 1 233 ? -14.781 23.531 58.344 1 33.09 233 THR B CA 1
ATOM 3611 C C . THR B 1 233 ? -14.438 23.859 59.781 1 33.09 233 THR B C 1
ATOM 3613 O O . THR B 1 233 ? -13.336 24.328 60.062 1 33.09 233 THR B O 1
ATOM 3616 N N . GLY B 1 234 ? -15.414 24.188 60.625 1 28.83 234 GLY B N 1
ATOM 3617 C CA . GLY B 1 234 ? -15.352 24.25 62.062 1 28.83 234 GLY B CA 1
ATOM 3618 C C . GLY B 1 234 ? -14.672 23.047 62.688 1 28.83 234 GLY B C 1
ATOM 3619 O O . GLY B 1 234 ? -15.062 21.906 62.438 1 28.83 234 GLY B O 1
ATOM 3620 N N . ILE B 1 235 ? -13.328 23.125 62.812 1 29.27 235 ILE B N 1
ATOM 3621 C CA . ILE B 1 235 ? -12.5 22.203 63.594 1 29.27 235 ILE B CA 1
ATOM 3622 C C . ILE B 1 235 ? -13.141 21.969 64.938 1 29.27 235 ILE B C 1
ATOM 3624 O O . ILE B 1 235 ? -13.234 22.891 65.812 1 29.27 235 ILE B O 1
ATOM 3628 N N . SER B 1 236 ? -14.32 21.312 65 1 26.44 236 SER B N 1
ATOM 3629 C CA . SER B 1 236 ? -14.742 20.953 66.375 1 26.44 236 SER B CA 1
ATOM 3630 C C . SER B 1 236 ? -13.688 20.109 67.062 1 26.44 236 SER B C 1
ATOM 3632 O O . SER B 1 236 ? -13.172 19.141 66.5 1 26.44 236 SER B O 1
ATOM 3634 N N . GLY B 1 237 ? -12.891 20.766 67.875 1 23.78 237 GLY B N 1
ATOM 3635 C CA . GLY B 1 237 ? -11.961 20.328 68.938 1 23.78 237 GLY B CA 1
ATOM 3636 C C . GLY B 1 237 ? -12.516 19.203 69.75 1 23.78 237 GLY B C 1
ATOM 3637 O O . GLY B 1 237 ? -13.109 19.453 70.812 1 23.78 237 GLY B O 1
ATOM 3638 N N . ALA B 1 238 ? -13.188 18.203 69.125 1 23.84 238 ALA B N 1
ATOM 3639 C CA . ALA B 1 238 ? -13.656 17.266 70.188 1 23.84 238 ALA B CA 1
ATOM 3640 C C . ALA B 1 238 ? -12.5 16.766 71 1 23.84 238 ALA B C 1
ATOM 3642 O O . ALA B 1 238 ? -11.461 16.359 70.5 1 23.84 238 ALA B O 1
ATOM 3643 N N . SER B 1 239 ? -12.438 17.266 72.25 1 24.34 239 SER B N 1
ATOM 3644 C CA . SER B 1 239 ? -11.727 16.969 73.5 1 24.34 239 SER B CA 1
ATOM 3645 C C . SER B 1 239 ? -11.828 15.492 73.875 1 24.34 239 SER B C 1
ATOM 3647 O O . SER B 1 239 ? -11.32 15.062 74.875 1 24.34 239 SER B O 1
ATOM 3649 N N . GLY B 1 240 ? -12.445 14.617 73.125 1 21.8 240 GLY B N 1
ATOM 3650 C CA . GLY B 1 240 ? -12.82 13.484 73.938 1 21.8 240 GLY B CA 1
ATOM 3651 C C . GLY B 1 240 ? -11.641 12.867 74.688 1 21.8 240 GLY B C 1
ATOM 3652 O O . GLY B 1 240 ? -10.539 12.773 74.125 1 21.8 240 GLY B O 1
ATOM 3653 N N . ALA B 1 241 ? -11.688 12.891 76.062 1 24.53 241 ALA B N 1
ATOM 3654 C CA . ALA B 1 241 ? -11.094 12.25 77.25 1 24.53 241 ALA B CA 1
ATOM 3655 C C . ALA B 1 241 ? -11.031 10.734 77.062 1 24.53 241 ALA B C 1
ATOM 3657 O O . ALA B 1 241 ? -10.555 10.023 77.938 1 24.53 241 ALA B O 1
ATOM 3658 N N . ALA B 1 242 ? -11.586 10.195 76 1 21.59 242 ALA B N 1
ATOM 3659 C CA . ALA B 1 242 ? -12.039 8.867 76.375 1 21.59 242 ALA B CA 1
ATOM 3660 C C . ALA B 1 242 ? -10.93 8.109 77.125 1 21.59 242 ALA B C 1
ATOM 3662 O O . ALA B 1 242 ? -9.742 8.375 76.875 1 21.59 242 ALA B O 1
ATOM 3663 N N . ASN B 1 243 ? -11.445 7.078 77.875 1 22.14 243 ASN B N 1
ATOM 3664 C CA . ASN B 1 243 ? -11.164 5.777 78.438 1 22.14 243 ASN B CA 1
ATOM 3665 C C . ASN B 1 243 ? -10.352 4.895 77.5 1 22.14 243 ASN B C 1
ATOM 3667 O O . ASN B 1 243 ? -10.641 4.812 76.312 1 22.14 243 ASN B O 1
#

pLDDT: mean 81.38, std 24.74, range [21.59, 98.94]

Foldseek 3Di:
DDDPPPPPPDPPPPPPPPPPPPPPPPDPPDPPDDPDPPDPPPDQDDFFAAALNDDLDDDFADADPVLHGDDLCPPDDLLSLLVLLLLLLVLLLVPVPDPVLVVSVVLSVLVCVQQVVVNVVSVVVVVVVQCVVPNPPSVVVVVVSSVVSNCLSVRPSLSVVLSVLSSVLSVVCNPDHNVCSSVSSVPRVVSNVVSVSVSSVRRVVSSVSNVVSCVVPVPPPPPVVVPPPPPPPPPPPPPPDDD/DCPPPPPPPPPPPPPPPPPPPPPPPPPDPDDPDPPDDPPPPPDQDDFFAAALNDDLDDDFADADPVLHGDDLCPPDDLLSLLVLLLLLLVLLLVPVPDPVLVVSVVLSVLVCVQQVVVNVVSVVVVVVVQCVVPNPPSVVVVVVSSVVSNCLSVRPSLSVVLSVLSSVLSVVCNPDHNVCSSVSSVPRVVSNVVSVSVSSVRRVVSSVSNVVSCVVPVPPPPPVVVPPPPPPPPPPPPPPPDD

Solvent-accessible surface area (backbone atoms only — not comparable to full-atom values): 30062 Å² total; per-residue (Å²): 139,85,72,84,72,79,78,78,73,81,80,79,78,78,79,79,80,78,79,77,77,78,78,80,74,73,73,75,74,76,76,77,77,78,76,76,76,76,78,80,81,77,81,76,72,82,78,70,66,48,58,72,73,38,70,94,76,68,86,70,67,61,54,48,98,86,63,56,54,61,49,96,87,50,97,64,53,65,50,53,37,38,52,49,43,51,45,46,44,52,52,35,48,71,67,34,78,51,79,92,38,59,61,36,46,62,41,42,49,48,50,51,64,72,28,43,70,60,50,52,52,35,52,52,50,46,51,51,52,38,33,71,74,51,41,94,66,22,61,62,59,49,53,51,51,54,52,49,54,51,49,62,67,60,38,70,59,44,40,70,59,41,39,53,39,50,42,54,50,39,61,65,49,69,76,60,50,65,93,45,43,57,63,49,22,66,63,45,43,58,63,48,49,47,49,55,53,51,48,49,53,49,40,49,53,34,54,52,49,34,52,53,46,39,72,72,63,42,66,74,76,70,76,68,67,72,79,71,74,72,75,79,76,76,78,74,77,72,75,75,77,83,121,136,82,79,73,74,76,76,76,72,81,81,77,77,77,77,78,78,79,77,78,80,76,77,79,74,75,75,75,74,77,77,75,76,77,76,76,76,74,77,80,80,77,81,74,72,81,77,70,65,50,57,71,73,37,70,93,79,69,87,70,66,60,54,48,97,85,63,55,54,61,48,95,88,50,96,64,52,65,48,54,38,40,51,50,42,50,46,47,46,52,51,36,49,70,67,34,79,50,78,95,36,60,62,35,47,60,40,41,47,49,50,51,64,72,28,43,68,60,51,51,52,36,53,52,50,46,51,52,52,38,32,70,74,51,42,93,64,22,61,62,60,48,53,51,50,55,52,50,53,51,50,61,68,60,38,73,60,46,41,69,60,43,39,54,38,50,43,54,50,40,61,66,49,70,76,61,49,66,91,45,44,55,62,49,21,67,63,44,44,58,62,48,49,47,50,55,53,51,47,50,52,50,40,51,52,33,54,53,49,35,53,53,46,38,72,72,64,42,65,72,76,69,74,68,66,70,79,68,74,69,74,80,76,76,78,74,74,77,68,80,74,76,131

Organism: Novosphingobium aromaticivorans (strain ATCC 700278 / DSM 12444 / CCUG 56034 / CIP 105152 / NBRC 16084 / F199) (NCBI:txid279238)

Secondary structure (DSSP, 8-state):
------------------------------PPPPPPPPP----PPPPP--GGG--TT-----B-TTSPBP-TTSS--HHHHHHHHHHHHHHHHHH--SGGGTTHHHHHHHHHHHTHHHHHHHHHHHHHHHHHHHGGG-HHHHHHHHHHHHHHHT-GGGHHHHHHHHHHHHHHHTT--GGGHHHHHHHHHHHHHHHHHHHHHHHHHHHHHHHHHHHHHS-------------------------/------------------------------PPPPPPPPP-----PPPP--GGG--TT-----B-TTSPBP-TTSS--HHHHHHHHHHHHHHHHHH--SGGGTTHHHHHHHHHHHTHHHHHHHHHHHHHHHHHHHGGG-HHHHHHHHHHHHHHHT-GGGHHHHHHHHHHHHHHHTT--GGGHHHHHHHHHHHHHHHHHHHHHHHHHHHHHHHHHHHHHS-------------------------

Sequence (486 aa):
MSRFGRILAPTFLLSALAIGLASCAAPPPPPPPPPPPPPKVVIIPPRPKAPNGASENIYVPPADANGLRQSLNRNISTAQMVWNLRAAYNVAALNCSAPQHAGILPLYKGFLTTHAKALNAINKRLDAEFKEKYGAKFIAPRETYITAVYNHFALPPTLTDFCDAVLAVGRDGAVVKSAELEAFAVRSLPSIEVVFDDFYRRYEIYRNDLAIWEAQYGKPVTTAQPAAALPGTGISGASGAANMSRFGRILAPTFLLSALAIGLASCAAPPPPPPPPPPPPPKVVIIPPRPKAPNGASENIYVPPADANGLRQSLNRNISTAQMVWNLRAAYNVAALNCSAPQHAGILPLYKGFLTTHAKALNAINKRLDAEFKEKYGAKFIAPRETYITAVYNHFALPPTLTDFCDAVLAVGRDGAVVKSAELEAFAVRSLPSIEVVFDDFYRRYEIYRNDLAIWEAQYGKPVTTAQPAAALPGTGISGASGAAN

Nearest PDB structures (foldseek):
  6gy8-assembly1_A  TM=2.837E-01  e=6.598E+00  Xenorhabdus nematophila ATCC 19061
  6bhu-assembly1_A  TM=2.947E-01  e=7.672E+00  Bos taurus
  6gy8-assembly1_A  TM=2.832E-01  e=6.861E+00  Xenorhabdus nematophila ATCC 19061
  6bhu-assembly1_A  TM=2.947E-01  e=7.966E+00  Bos taurus

Radius of gyration: 5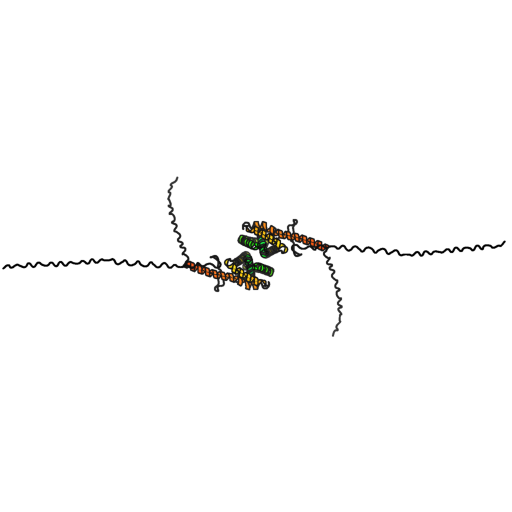6.21 Å; Cα contacts (8 Å, |Δi|>4): 313; chains: 2; bounding box: 125×255×195 Å